Protein AF-0000000066990621 (afdb_homodimer)

Structure (mmCIF, N/CA/C/O backbone):
data_AF-0000000066990621-model_v1
#
loop_
_entity.id
_entity.type
_entity.pdbx_description
1 polymer 'Extracellular serine-rich protein'
#
loop_
_atom_site.group_PDB
_atom_site.id
_atom_site.type_symbol
_atom_site.label_atom_id
_atom_site.label_alt_id
_atom_site.label_comp_id
_atom_site.label_asym_id
_atom_site.label_entity_id
_atom_site.label_seq_id
_atom_site.pdbx_PDB_ins_code
_atom_site.Cartn_x
_atom_site.Cartn_y
_atom_site.Cartn_z
_atom_site.occupancy
_atom_site.B_iso_or_equiv
_atom_site.auth_seq_id
_atom_site.auth_comp_id
_atom_site.auth_asym_id
_atom_site.auth_atom_id
_atom_site.pdbx_PDB_model_num
ATOM 1 N N . MET A 1 1 ? 62 8.625 -22.75 1 42.12 1 MET A N 1
ATOM 2 C CA . MET A 1 1 ? 60.562 8.562 -23.094 1 42.12 1 MET A CA 1
ATOM 3 C C . MET A 1 1 ? 59.75 8.141 -21.891 1 42.12 1 MET A C 1
ATOM 5 O O . MET A 1 1 ? 60 7.102 -21.281 1 42.12 1 MET A O 1
ATOM 9 N N . PRO A 1 2 ? 59.062 9.086 -21.125 1 59.53 2 PRO A N 1
ATOM 10 C CA . PRO A 1 2 ? 58.219 8.742 -19.969 1 59.53 2 PRO A CA 1
ATOM 11 C C . PRO A 1 2 ? 57.094 7.805 -20.328 1 59.53 2 PRO A C 1
ATOM 13 O O . PRO A 1 2 ? 56.562 7.871 -21.438 1 59.53 2 PRO A O 1
ATOM 16 N N . THR A 1 3 ? 57.156 6.555 -19.906 1 61.88 3 THR A N 1
ATOM 17 C CA . THR A 1 3 ? 56.094 5.59 -20.016 1 61.88 3 THR A CA 1
ATOM 18 C C . THR A 1 3 ? 54.781 6.172 -19.469 1 61.88 3 THR A C 1
ATOM 20 O O . THR A 1 3 ? 54.781 6.781 -18.391 1 61.88 3 THR A O 1
ATOM 23 N N . PRO A 1 4 ? 53.844 6.422 -20.359 1 60.94 4 PRO A N 1
ATOM 24 C CA . PRO A 1 4 ? 52.531 6.895 -19.859 1 60.94 4 PRO A CA 1
ATOM 25 C C . PRO A 1 4 ? 51.969 6.008 -18.766 1 60.94 4 PRO A C 1
ATOM 27 O O . PRO A 1 4 ? 52.188 4.797 -18.75 1 60.94 4 PRO A O 1
ATOM 30 N N . SER A 1 5 ? 51.938 6.492 -17.562 1 60.78 5 SER A N 1
ATOM 31 C CA . SER A 1 5 ? 51.219 5.859 -16.469 1 60.78 5 SER A CA 1
ATOM 32 C C . SER A 1 5 ? 49.781 5.516 -16.891 1 60.78 5 SER A C 1
ATOM 34 O O . SER A 1 5 ? 49.031 6.402 -17.25 1 60.78 5 SER A O 1
ATOM 36 N N . ASN A 1 6 ? 49.562 4.328 -17.438 1 56.59 6 ASN A N 1
ATOM 37 C CA . ASN A 1 6 ? 48.219 3.842 -17.656 1 56.59 6 ASN A CA 1
ATOM 38 C C . ASN A 1 6 ? 47.344 3.963 -16.406 1 56.59 6 ASN A C 1
ATOM 40 O O . ASN A 1 6 ? 47.625 3.322 -15.391 1 56.59 6 ASN A O 1
ATOM 44 N N . LEU A 1 7 ? 46.75 5.086 -16.172 1 58.59 7 LEU A N 1
ATOM 45 C CA . LEU A 1 7 ? 45.688 5.219 -15.156 1 58.59 7 LEU A CA 1
ATOM 46 C C . LEU A 1 7 ? 44.625 4.141 -15.328 1 58.59 7 LEU A C 1
ATOM 48 O O . LEU A 1 7 ? 43.938 4.117 -16.344 1 58.59 7 LEU A O 1
ATOM 52 N N . LEU A 1 8 ? 44.812 2.988 -14.75 1 57.34 8 LEU A N 1
ATOM 53 C CA . LEU A 1 8 ? 43.75 2.008 -14.656 1 57.34 8 LEU A CA 1
ATOM 54 C C . LEU A 1 8 ? 42.5 2.619 -14.016 1 57.34 8 LEU A C 1
ATOM 56 O O . LEU A 1 8 ? 42.531 2.98 -12.836 1 57.34 8 LEU A O 1
ATOM 60 N N . LEU A 1 9 ? 41.656 3.236 -14.742 1 59 9 LEU A N 1
ATOM 61 C CA . LEU A 1 9 ? 40.312 3.594 -14.242 1 59 9 LEU A CA 1
ATOM 62 C C . LEU A 1 9 ? 39.562 2.359 -13.742 1 59 9 LEU A C 1
ATOM 64 O O . LEU A 1 9 ? 39.219 1.487 -14.539 1 59 9 LEU A O 1
ATOM 68 N N . ALA A 1 10 ? 39.75 1.952 -12.523 1 57.88 10 ALA A N 1
ATOM 69 C CA . ALA A 1 10 ? 38.906 0.927 -11.93 1 57.88 10 ALA A CA 1
ATOM 70 C C . ALA A 1 10 ? 37.438 1.307 -12.039 1 57.88 10 ALA A C 1
ATOM 72 O O . ALA A 1 10 ? 37 2.346 -11.523 1 57.88 10 ALA A O 1
ATOM 73 N N . SER A 1 11 ? 36.719 0.831 -13.016 1 57.62 11 SER A N 1
ATOM 74 C CA . SER A 1 11 ? 35.281 0.951 -13.094 1 57.62 11 SER A CA 1
ATOM 75 C C . SER A 1 11 ? 34.625 0.461 -11.805 1 57.62 11 SER A C 1
ATOM 77 O O . SER A 1 11 ? 34.75 -0.708 -11.438 1 57.62 11 SER A O 1
ATOM 79 N N . LEU A 1 12 ? 34.344 1.223 -10.797 1 58.12 12 LEU A N 1
ATOM 80 C CA . LEU A 1 12 ? 33.5 0.874 -9.68 1 58.12 12 LEU A CA 1
ATOM 81 C C . LEU A 1 12 ? 32.125 0.424 -10.172 1 58.12 12 LEU A C 1
ATOM 83 O O . LEU A 1 12 ? 31.297 1.247 -10.602 1 58.12 12 LEU A O 1
ATOM 87 N N . SER A 1 13 ? 32.062 -0.81 -10.688 1 56.09 13 SER A N 1
ATOM 88 C CA . SER A 1 13 ? 30.719 -1.351 -10.93 1 56.09 13 SER A CA 1
ATOM 89 C C . SER A 1 13 ? 29.875 -1.297 -9.664 1 56.09 13 SER A C 1
ATOM 91 O O . SER A 1 13 ? 30.219 -1.906 -8.648 1 56.09 13 SER A O 1
ATOM 93 N N . ALA A 1 14 ? 29.047 -0.339 -9.453 1 57.97 14 ALA A N 1
ATOM 94 C CA . ALA A 1 14 ? 28.062 -0.325 -8.375 1 57.97 14 ALA A CA 1
ATOM 95 C C . ALA A 1 14 ? 27.297 -1.647 -8.305 1 57.97 14 ALA A C 1
ATOM 97 O O . ALA A 1 14 ? 26.531 -1.977 -9.211 1 57.97 14 ALA A O 1
ATOM 98 N N . HIS A 1 15 ? 27.891 -2.713 -7.742 1 59.72 15 HIS A N 1
ATOM 99 C CA . HIS A 1 15 ? 27.141 -3.93 -7.457 1 59.72 15 HIS A CA 1
ATOM 100 C C . HIS A 1 15 ? 25.828 -3.615 -6.738 1 59.72 15 HIS A C 1
ATOM 102 O O . HIS A 1 15 ? 25.844 -3.125 -5.605 1 59.72 15 HIS A O 1
ATOM 108 N N . VAL A 1 16 ? 24.844 -3.396 -7.57 1 63.78 16 VAL A N 1
ATOM 109 C CA . VAL A 1 16 ? 23.547 -3.199 -6.949 1 63.78 16 VAL A CA 1
ATOM 110 C C . VAL A 1 16 ? 23.172 -4.434 -6.129 1 63.78 16 VAL A C 1
ATOM 112 O O . VAL A 1 16 ? 23.078 -5.539 -6.668 1 63.78 16 VAL A O 1
ATOM 115 N N . MET A 1 17 ? 23.453 -4.484 -4.828 1 78 17 MET A N 1
ATOM 116 C CA . MET A 1 17 ? 23.156 -5.566 -3.893 1 78 17 MET A CA 1
ATOM 117 C C . MET A 1 17 ? 21.672 -5.891 -3.877 1 78 17 MET A C 1
ATOM 119 O O . MET A 1 17 ? 20.844 -5 -4.031 1 78 17 MET A O 1
ATOM 123 N N . ALA A 1 18 ? 21.359 -7.176 -3.994 1 89.44 18 ALA A N 1
ATOM 124 C CA . ALA A 1 18 ? 20 -7.691 -3.865 1 89.44 18 ALA A CA 1
ATOM 125 C C . ALA A 1 18 ? 19.312 -7.133 -2.621 1 89.44 18 ALA A C 1
ATOM 127 O O . ALA A 1 18 ? 19.891 -7.148 -1.53 1 89.44 18 ALA A O 1
ATOM 128 N N . ALA A 1 19 ? 18.109 -6.57 -2.816 1 93.88 19 ALA A N 1
ATOM 129 C CA . ALA A 1 19 ? 17.391 -5.973 -1.695 1 93.88 19 ALA A CA 1
ATOM 130 C C . ALA A 1 19 ? 16.234 -6.867 -1.247 1 93.88 19 ALA A C 1
ATOM 132 O O . ALA A 1 19 ? 15.695 -7.629 -2.045 1 93.88 19 ALA A O 1
ATOM 133 N N . ILE A 1 20 ? 15.914 -6.844 0.079 1 96.38 20 ILE A N 1
ATOM 134 C CA . ILE A 1 20 ? 14.68 -7.402 0.613 1 96.38 20 ILE A CA 1
ATOM 135 C C . ILE A 1 20 ? 13.562 -6.359 0.523 1 96.38 20 ILE A C 1
ATOM 137 O O . ILE A 1 20 ? 13.742 -5.215 0.94 1 96.38 20 ILE A O 1
ATOM 141 N N . ILE A 1 21 ? 12.477 -6.723 -0.08 1 97.44 21 ILE A N 1
ATOM 142 C CA . ILE A 1 21 ? 11.305 -5.863 -0.208 1 97.44 21 ILE A CA 1
ATOM 143 C C . ILE A 1 21 ? 10.18 -6.379 0.69 1 97.44 21 ILE A C 1
ATOM 145 O O . ILE A 1 21 ? 9.492 -7.344 0.343 1 97.44 21 ILE A O 1
ATOM 149 N N . PRO A 1 22 ? 9.992 -5.742 1.873 1 97.5 22 PRO A N 1
ATOM 150 C CA . PRO A 1 22 ? 8.906 -6.203 2.736 1 97.5 22 PRO A CA 1
ATOM 151 C C . PRO A 1 22 ? 7.527 -5.828 2.199 1 97.5 22 PRO A C 1
ATOM 153 O O . PRO A 1 22 ? 7.344 -4.723 1.679 1 97.5 22 PRO A O 1
ATOM 156 N N . VAL A 1 23 ? 6.633 -6.742 2.225 1 98.75 23 VAL A N 1
ATOM 157 C CA . VAL A 1 23 ? 5.227 -6.547 1.886 1 98.75 23 VAL A CA 1
ATOM 158 C C . VAL A 1 23 ? 4.344 -7.074 3.014 1 98.75 23 VAL A C 1
ATOM 160 O O . VAL A 1 23 ? 4.379 -8.266 3.332 1 98.75 23 VAL A O 1
ATOM 163 N N . SER A 1 24 ? 3.545 -6.191 3.611 1 98.12 24 SER A N 1
ATOM 164 C CA . SER A 1 24 ? 2.592 -6.625 4.629 1 98.12 24 SER A CA 1
ATOM 165 C C . SER A 1 24 ? 1.357 -7.258 3.996 1 98.12 24 SER A C 1
ATOM 167 O O . SER A 1 24 ? 0.804 -6.723 3.033 1 98.12 24 SER A O 1
ATOM 169 N N . VAL A 1 25 ? 0.983 -8.352 4.543 1 98.75 25 VAL A N 1
ATOM 170 C CA . VAL A 1 25 ? -0.172 -9.102 4.059 1 98.75 25 VAL A CA 1
ATOM 171 C C . VAL A 1 25 ? -1.298 -9.039 5.086 1 98.75 25 VAL A C 1
ATOM 173 O O . VAL A 1 25 ? -1.261 -9.742 6.102 1 98.75 25 VAL A O 1
ATOM 176 N N . GLY A 1 26 ? -2.266 -8.125 4.879 1 97.69 26 GLY A N 1
ATOM 177 C CA . GLY A 1 26 ? -3.447 -8.086 5.723 1 97.69 26 GLY A CA 1
ATOM 178 C C . GLY A 1 26 ? -3.238 -7.301 7.004 1 97.69 26 GLY A C 1
ATOM 179 O O . GLY A 1 26 ? -3.867 -7.59 8.023 1 97.69 26 GLY A O 1
ATOM 180 N N . ARG A 1 27 ? -2.35 -6.348 7.035 1 95.44 27 ARG A N 1
ATOM 181 C CA . ARG A 1 27 ? -2.088 -5.594 8.258 1 95.44 27 ARG A CA 1
ATOM 182 C C . ARG A 1 27 ? -3.236 -4.645 8.57 1 95.44 27 ARG A C 1
ATOM 184 O O . ARG A 1 27 ? -3.65 -4.52 9.727 1 95.44 27 ARG A O 1
ATOM 191 N N . ALA A 1 28 ? -3.666 -3.957 7.527 1 92.19 28 ALA A N 1
ATOM 192 C CA . ALA A 1 28 ? -4.762 -3 7.645 1 92.19 28 ALA A CA 1
ATOM 193 C C . ALA A 1 28 ? -5.84 -3.27 6.594 1 92.19 28 ALA A C 1
ATOM 195 O O . ALA A 1 28 ? -5.918 -2.566 5.582 1 92.19 28 ALA A O 1
ATOM 196 N N . GLY A 1 29 ? -6.727 -4.207 6.977 1 92.25 29 GLY A N 1
ATOM 197 C CA . GLY A 1 29 ? -7.758 -4.594 6.031 1 92.25 29 GLY A CA 1
ATOM 198 C C . GLY A 1 29 ? -7.289 -5.633 5.031 1 92.25 29 GLY A C 1
ATOM 199 O O . GLY A 1 29 ? -6.273 -6.297 5.246 1 92.25 29 GLY A O 1
ATOM 200 N N . LEU A 1 30 ? -8.023 -5.875 4.004 1 96.38 30 LEU A N 1
ATOM 201 C CA . LEU A 1 30 ? -7.742 -6.859 2.967 1 96.38 30 LEU A CA 1
ATOM 202 C C . LEU A 1 30 ? -6.836 -6.273 1.892 1 96.38 30 LEU A C 1
ATOM 204 O O . LEU A 1 30 ? -7.289 -5.984 0.781 1 96.38 30 LEU A O 1
ATOM 208 N N . ASN A 1 31 ? -5.586 -6.094 2.281 1 96.81 31 ASN A N 1
ATOM 209 C CA . ASN A 1 31 ? -4.641 -5.457 1.366 1 96.81 31 ASN A CA 1
ATOM 210 C C . ASN A 1 31 ? -3.258 -6.098 1.458 1 96.81 31 ASN A C 1
ATOM 212 O O . ASN A 1 31 ? -2.885 -6.633 2.504 1 96.81 31 ASN A O 1
ATOM 216 N N . PHE A 1 32 ? -2.553 -6.066 0.371 1 98.75 32 PHE A N 1
ATOM 217 C CA . PHE A 1 32 ? -1.096 -6.074 0.383 1 98.75 32 PHE A CA 1
ATOM 218 C C . PHE A 1 32 ? -0.548 -4.656 0.477 1 98.75 32 PHE A C 1
ATOM 220 O O . PHE A 1 32 ? -1.069 -3.74 -0.162 1 98.75 32 PHE A O 1
ATOM 227 N N . ASP A 1 33 ? 0.475 -4.461 1.259 1 98.31 33 ASP A N 1
ATOM 228 C CA . ASP A 1 33 ? 1.032 -3.115 1.375 1 98.31 33 ASP A CA 1
ATOM 229 C C . ASP A 1 33 ? 2.555 -3.141 1.266 1 98.31 33 ASP A C 1
ATOM 231 O O . ASP A 1 33 ? 3.238 -3.635 2.164 1 98.31 33 ASP A O 1
ATOM 235 N N . PRO A 1 34 ? 3.201 -2.588 0.22 1 98.19 34 PRO A N 1
ATOM 236 C CA . PRO A 1 34 ? 2.486 -1.974 -0.901 1 98.19 34 PRO A CA 1
ATOM 237 C C . PRO A 1 34 ? 1.836 -3.002 -1.822 1 98.19 34 PRO A C 1
ATOM 239 O O . PRO A 1 34 ? 2.213 -4.176 -1.806 1 98.19 34 PRO A O 1
ATOM 242 N N . ALA A 1 35 ? 0.83 -2.488 -2.549 1 98.56 35 ALA A N 1
ATOM 243 C CA . ALA A 1 35 ? 0.179 -3.34 -3.541 1 98.56 35 ALA A CA 1
ATOM 244 C C . ALA A 1 35 ? 0.89 -3.256 -4.887 1 98.56 35 ALA A C 1
ATOM 246 O O . ALA A 1 35 ? 0.78 -4.164 -5.715 1 98.56 35 ALA A O 1
ATOM 247 N N . GLU A 1 36 ? 1.473 -2.119 -5.23 1 98 36 GLU A N 1
ATOM 248 C CA . GLU A 1 36 ? 2.436 -2.045 -6.324 1 98 36 GLU A CA 1
ATOM 249 C C . GLU A 1 36 ? 3.85 -2.35 -5.836 1 98 36 GLU A C 1
ATOM 251 O O . GLU A 1 36 ? 4.5 -1.498 -5.227 1 98 36 GLU A O 1
ATOM 256 N N . ILE A 1 37 ? 4.281 -3.531 -6.137 1 98.19 37 ILE A N 1
ATOM 257 C CA . ILE A 1 37 ? 5.594 -3.98 -5.684 1 98.19 37 ILE A CA 1
ATOM 258 C C . ILE A 1 37 ? 6.605 -3.848 -6.82 1 98.19 37 ILE A C 1
ATOM 260 O O . ILE A 1 37 ? 6.426 -4.43 -7.891 1 98.19 37 ILE A O 1
ATOM 264 N N . ARG A 1 38 ? 7.602 -3.104 -6.617 1 96.69 38 ARG A N 1
ATOM 265 C CA . ARG A 1 38 ? 8.625 -2.912 -7.637 1 96.69 38 ARG A CA 1
ATOM 266 C C . ARG A 1 38 ? 9.992 -3.369 -7.137 1 96.69 38 ARG A C 1
ATOM 268 O O . ARG A 1 38 ? 10.375 -3.061 -6.008 1 96.69 38 ARG A O 1
ATOM 275 N N . GLY A 1 39 ? 10.641 -4.098 -7.941 1 96.81 39 GLY A N 1
ATOM 276 C CA . GLY A 1 39 ? 11.961 -4.609 -7.637 1 96.81 39 GLY A CA 1
ATOM 277 C C . GLY A 1 39 ? 12.727 -5.062 -8.867 1 96.81 39 GLY A C 1
ATOM 278 O O . GLY A 1 39 ? 12.18 -5.09 -9.969 1 96.81 39 GLY A O 1
ATOM 279 N N . HIS A 1 40 ? 13.961 -5.449 -8.641 1 96.12 40 HIS A N 1
ATOM 280 C CA . HIS A 1 40 ? 14.844 -5.914 -9.703 1 96.12 40 HIS A CA 1
ATOM 281 C C . HIS A 1 40 ? 15.117 -7.41 -9.57 1 96.12 40 HIS A C 1
ATOM 283 O O . HIS A 1 40 ? 14.93 -7.988 -8.5 1 96.12 40 HIS A O 1
ATOM 289 N N . MET A 1 41 ? 15.57 -7.938 -10.727 1 96.06 41 MET A N 1
ATOM 290 C CA . MET A 1 41 ? 15.992 -9.336 -10.664 1 96.06 41 MET A CA 1
ATOM 291 C C . MET A 1 41 ? 17.031 -9.539 -9.578 1 96.06 41 MET A C 1
ATOM 293 O O . MET A 1 41 ? 17.969 -8.742 -9.445 1 96.06 41 MET A O 1
ATOM 297 N N . GLY A 1 42 ? 16.844 -10.492 -8.812 1 96.06 42 GLY A N 1
ATOM 298 C CA . GLY A 1 42 ? 17.75 -10.781 -7.711 1 96.06 42 GLY A CA 1
ATOM 299 C C . GLY A 1 42 ? 17.219 -10.328 -6.363 1 96.06 42 GLY A C 1
ATOM 300 O O . GLY A 1 42 ? 17.625 -10.844 -5.32 1 96.06 42 GLY A O 1
ATOM 301 N N . ASP A 1 43 ? 16.297 -9.352 -6.395 1 98 43 ASP A N 1
ATOM 302 C CA . ASP A 1 43 ? 15.656 -8.93 -5.152 1 98 43 ASP A CA 1
ATOM 303 C C . ASP A 1 43 ? 14.766 -10.039 -4.594 1 98 43 ASP A C 1
ATOM 305 O O . ASP A 1 43 ? 14.398 -10.969 -5.312 1 98 43 ASP A O 1
ATOM 309 N N . VAL A 1 44 ? 14.5 -9.922 -3.26 1 98.31 44 VAL A N 1
ATOM 310 C CA . VAL A 1 44 ? 13.625 -10.883 -2.594 1 98.31 44 VAL A CA 1
ATOM 311 C C . VAL A 1 44 ? 12.422 -10.148 -1.985 1 98.31 44 VAL A C 1
ATOM 313 O O . VAL A 1 44 ? 12.594 -9.18 -1.241 1 98.31 44 VAL A O 1
ATOM 316 N N . ILE A 1 45 ? 11.273 -10.57 -2.4 1 98.75 45 ILE A N 1
ATOM 317 C CA . ILE A 1 45 ? 10.07 -10.094 -1.724 1 98.75 45 ILE A CA 1
ATOM 318 C C . ILE A 1 45 ? 9.828 -10.914 -0.459 1 98.75 45 ILE A C 1
ATOM 320 O O . ILE A 1 45 ? 9.859 -12.148 -0.497 1 98.75 45 ILE A O 1
ATOM 324 N N . GLU A 1 46 ? 9.656 -10.234 0.658 1 98.75 46 GLU A N 1
ATOM 325 C CA . GLU A 1 46 ? 9.336 -10.875 1.931 1 98.75 46 GLU A CA 1
ATOM 326 C C . GLU A 1 46 ? 7.918 -10.539 2.377 1 98.75 46 GLU A C 1
ATOM 328 O O . GLU A 1 46 ? 7.648 -9.43 2.836 1 98.75 46 GLU A O 1
ATOM 333 N N . PHE A 1 47 ? 7.086 -11.5 2.236 1 98.88 47 PHE A N 1
ATOM 334 C CA . PHE A 1 47 ? 5.695 -11.336 2.643 1 98.88 47 PHE A CA 1
ATOM 335 C C . PHE A 1 47 ? 5.531 -11.594 4.137 1 98.88 47 PHE A C 1
ATOM 337 O O . PHE A 1 47 ? 5.844 -12.68 4.625 1 98.88 47 PHE A O 1
ATOM 344 N N . ARG A 1 48 ? 5 -10.586 4.816 1 98.5 48 ARG A N 1
ATOM 345 C CA . ARG A 1 48 ? 4.801 -10.625 6.262 1 98.5 48 ARG A CA 1
ATOM 346 C C . ARG A 1 48 ? 3.318 -10.664 6.609 1 98.5 48 ARG A C 1
ATOM 348 O O . ARG A 1 48 ? 2.576 -9.727 6.305 1 98.5 48 ARG A O 1
ATOM 355 N N . PHE A 1 49 ? 2.941 -11.719 7.312 1 98.56 49 PHE A N 1
ATOM 356 C CA . PHE A 1 49 ? 1.521 -12.023 7.434 1 98.56 49 PHE A CA 1
ATOM 357 C C . PHE A 1 49 ? 0.959 -11.477 8.742 1 98.56 49 PHE A C 1
ATOM 359 O O . PHE A 1 49 ? 1.541 -11.688 9.812 1 98.56 49 PHE A O 1
ATOM 366 N N . TRP A 1 50 ? -0.118 -10.812 8.664 1 97.56 50 TRP A N 1
ATOM 367 C CA . TRP A 1 50 ? -0.882 -10.281 9.789 1 97.56 50 TRP A CA 1
ATOM 368 C C . TRP A 1 50 ? -2.188 -11.047 9.977 1 97.56 50 TRP A C 1
ATOM 370 O O . TRP A 1 50 ? -2.527 -11.906 9.164 1 97.56 50 TRP A O 1
ATOM 380 N N . PRO A 1 51 ? -2.889 -10.719 11.078 1 96.12 51 PRO A N 1
ATOM 381 C CA . PRO A 1 51 ? -4.109 -11.484 11.312 1 96.12 51 PRO A CA 1
ATOM 382 C C . PRO A 1 51 ? -5.16 -11.281 10.227 1 96.12 51 PRO A C 1
ATOM 384 O O . PRO A 1 51 ? -5.219 -10.219 9.609 1 96.12 51 PRO A O 1
ATOM 387 N N . ARG A 1 52 ? -6.039 -12.422 10.016 1 96.19 52 ARG A N 1
ATOM 388 C CA . ARG A 1 52 ? -6.148 -13.664 10.773 1 96.19 52 ARG A CA 1
ATOM 389 C C . ARG A 1 52 ? -5.457 -14.812 10.039 1 96.19 52 ARG A C 1
ATOM 391 O O . ARG A 1 52 ? -4.801 -15.648 10.664 1 96.19 52 ARG A O 1
ATOM 398 N N . ASN A 1 53 ? -5.676 -14.945 8.766 1 98.44 53 ASN A N 1
ATOM 399 C CA . ASN A 1 53 ? -5.18 -16.047 7.961 1 98.44 53 ASN A CA 1
ATOM 400 C C . ASN A 1 53 ? -5.184 -15.711 6.473 1 98.44 53 ASN A C 1
ATOM 402 O O . ASN A 1 53 ? -6.246 -15.625 5.855 1 98.44 53 ASN A O 1
ATOM 406 N N . HIS A 1 54 ? -4.027 -15.516 5.941 1 98.88 54 HIS A N 1
ATOM 407 C CA . HIS A 1 54 ? -3.881 -15.07 4.559 1 98.88 54 HIS A CA 1
ATOM 408 C C . HIS A 1 54 ? -2.898 -15.961 3.801 1 98.88 54 HIS A C 1
ATOM 410 O O . HIS A 1 54 ? -2.213 -16.797 4.402 1 98.88 54 HIS A O 1
ATOM 416 N N . SER A 1 55 ? -2.871 -15.836 2.5 1 98.94 55 SER A N 1
ATOM 417 C CA . SER A 1 55 ? -1.964 -16.516 1.583 1 98.94 55 SER A CA 1
ATOM 418 C C . SER A 1 55 ? -1.522 -15.594 0.455 1 98.94 55 SER A C 1
ATOM 420 O O . SER A 1 55 ? -2.064 -14.5 0.296 1 98.94 55 SER A O 1
ATOM 422 N N . VAL A 1 56 ? -0.519 -16.016 -0.223 1 98.94 56 VAL A N 1
ATOM 423 C CA . VAL A 1 56 ? -0.076 -15.344 -1.444 1 98.94 56 VAL A CA 1
ATOM 424 C C . VAL A 1 56 ? 0.002 -16.359 -2.584 1 98.94 56 VAL A C 1
ATOM 426 O O . VAL A 1 56 ? 0.697 -17.375 -2.477 1 98.94 56 VAL A O 1
ATOM 429 N N . VAL A 1 57 ? -0.715 -16.078 -3.615 1 98.94 57 VAL A N 1
ATOM 430 C CA . VAL A 1 57 ? -0.717 -16.922 -4.805 1 98.94 57 VAL A CA 1
ATOM 431 C C . VAL A 1 57 ? -0.313 -16.094 -6.027 1 98.94 57 VAL A C 1
ATOM 433 O O . VAL A 1 57 ? -0.826 -14.992 -6.234 1 98.94 57 VAL A O 1
ATOM 436 N N . ALA A 1 58 ? 0.665 -16.625 -6.793 1 98.88 58 ALA A N 1
ATOM 437 C CA . ALA A 1 58 ? 0.869 -16.031 -8.117 1 98.88 58 ALA A CA 1
ATOM 438 C C . ALA A 1 58 ? -0.314 -16.312 -9.031 1 98.88 58 ALA A C 1
ATOM 440 O O . ALA A 1 58 ? -0.707 -17.469 -9.203 1 98.88 58 ALA A O 1
ATOM 441 N N . GLY A 1 59 ? -0.836 -15.25 -9.578 1 98.69 59 GLY A N 1
ATOM 442 C CA . GLY A 1 59 ? -2.055 -15.375 -10.359 1 98.69 59 GLY A CA 1
ATOM 443 C C . GLY A 1 59 ? -1.828 -15.211 -11.852 1 98.69 59 GLY A C 1
ATOM 444 O O . GLY A 1 59 ? -0.726 -15.453 -12.344 1 98.69 59 GLY A O 1
ATOM 445 N N . ASN A 1 60 ? -3.006 -14.898 -12.477 1 95.88 60 ASN A N 1
ATOM 446 C CA . ASN A 1 60 ? -3.049 -14.711 -13.93 1 95.88 60 ASN A CA 1
ATOM 447 C C . ASN A 1 60 ? -3.854 -13.469 -14.305 1 95.88 60 ASN A C 1
ATOM 449 O O . ASN A 1 60 ? -4.895 -13.188 -13.711 1 95.88 60 ASN A O 1
ATOM 453 N N . PHE A 1 61 ? -3.33 -12.742 -15.359 1 97.56 61 PHE A N 1
ATOM 454 C CA . PHE A 1 61 ? -3.965 -11.477 -15.719 1 97.56 61 PHE A CA 1
ATOM 455 C C . PHE A 1 61 ? -5.242 -11.719 -16.516 1 97.56 61 PHE A C 1
ATOM 457 O O . PHE A 1 61 ? -6.074 -10.82 -16.656 1 97.56 61 PHE A O 1
ATOM 464 N N . GLU A 1 62 ? -5.398 -12.859 -17.078 1 96.62 62 GLU A N 1
ATOM 465 C CA . GLU A 1 62 ? -6.574 -13.141 -17.891 1 96.62 62 GLU A CA 1
ATOM 466 C C . GLU A 1 62 ? -7.746 -13.609 -17.031 1 96.62 62 GLU A C 1
ATOM 468 O O . GLU A 1 62 ? -8.906 -13.328 -17.344 1 96.62 62 GLU A O 1
ATOM 473 N N . ASN A 1 63 ? -7.457 -14.383 -16.031 1 97.81 63 ASN A N 1
ATOM 474 C CA . ASN A 1 63 ? -8.445 -14.914 -15.094 1 97.81 63 ASN A CA 1
ATOM 475 C C . ASN A 1 63 ? -8.07 -14.609 -13.648 1 97.81 63 ASN A C 1
ATOM 477 O O . ASN A 1 63 ? -7.43 -15.43 -12.984 1 97.81 63 ASN A O 1
ATOM 481 N N . ALA A 1 64 ? -8.578 -13.469 -13.133 1 98.5 64 ALA A N 1
ATOM 482 C CA . ALA A 1 64 ? -8.211 -13.047 -11.781 1 98.5 64 ALA A CA 1
ATOM 483 C C . ALA A 1 64 ? -8.633 -14.094 -10.75 1 98.5 64 ALA A C 1
ATOM 485 O O . ALA A 1 64 ? -9.617 -14.805 -10.945 1 98.5 64 ALA A O 1
ATOM 486 N N . CYS A 1 65 ? -7.867 -14.203 -9.625 1 98.81 65 CYS A N 1
ATOM 487 C CA . CYS A 1 65 ? -8.117 -15.062 -8.469 1 98.81 65 CYS A CA 1
ATOM 488 C C . CYS A 1 65 ? -7.953 -16.531 -8.836 1 98.81 65 CYS A C 1
ATOM 490 O O . CYS A 1 65 ? -8.508 -17.406 -8.172 1 98.81 65 CYS A O 1
ATOM 492 N N . GLN A 1 66 ? -7.32 -16.797 -9.961 1 98.81 66 GLN A N 1
ATOM 493 C CA . GLN A 1 66 ? -6.883 -18.125 -10.391 1 98.81 66 GLN A CA 1
ATOM 494 C C . GLN A 1 66 ? -5.363 -18.188 -10.484 1 98.81 66 GLN A C 1
ATOM 496 O O . GLN A 1 66 ? -4.715 -17.234 -10.898 1 98.81 66 GLN A O 1
ATOM 501 N N . PRO A 1 67 ? -4.777 -19.391 -10.141 1 98.62 67 PRO A N 1
ATOM 502 C CA . PRO A 1 67 ? -3.314 -19.5 -10.156 1 98.62 67 PRO A CA 1
ATOM 503 C C . PRO A 1 67 ? -2.736 -19.391 -11.57 1 98.62 67 PRO A C 1
ATOM 505 O O . PRO A 1 67 ? -3.416 -19.719 -12.547 1 98.62 67 PRO A O 1
ATOM 508 N N . ALA A 1 68 ? -1.534 -18.906 -11.586 1 98.06 68 ALA A N 1
ATOM 509 C CA . ALA A 1 68 ? -0.781 -18.953 -12.844 1 98.06 68 ALA A CA 1
ATOM 510 C C . ALA A 1 68 ? -0.688 -20.391 -13.367 1 98.06 68 ALA A C 1
ATOM 512 O O . ALA A 1 68 ? -0.6 -21.344 -12.586 1 98.06 68 ALA A O 1
ATOM 513 N N . GLU A 1 69 ? -0.653 -20.516 -14.648 1 92.94 69 GLU A N 1
ATOM 514 C CA . GLU A 1 69 ? -0.578 -21.828 -15.266 1 92.94 69 GLU A CA 1
ATOM 515 C C . GLU A 1 69 ? 0.83 -22.406 -15.164 1 92.94 69 GLU A C 1
ATOM 517 O O . GLU A 1 69 ? 0.998 -23.625 -15.047 1 92.94 69 GLU A O 1
ATOM 522 N N . ASP A 1 70 ? 1.82 -21.5 -15.25 1 90.62 70 ASP A N 1
ATOM 523 C CA . ASP A 1 70 ? 3.215 -21.922 -15.172 1 90.62 70 ASP A CA 1
ATOM 524 C C . ASP A 1 70 ? 4.035 -20.953 -14.32 1 90.62 70 ASP A C 1
ATOM 526 O O . ASP A 1 70 ? 3.695 -19.766 -14.211 1 90.62 70 ASP A O 1
ATOM 530 N N . GLY A 1 71 ? 5.055 -21.531 -13.719 1 88.94 71 GLY A N 1
ATOM 531 C CA . GLY A 1 71 ? 6.031 -20.703 -13.031 1 88.94 71 GLY A CA 1
ATOM 532 C C . GLY A 1 71 ? 5.453 -19.953 -11.852 1 88.94 71 GLY A C 1
ATOM 533 O O . GLY A 1 71 ? 5.918 -18.859 -11.508 1 88.94 71 GLY A O 1
ATOM 534 N N . GLY A 1 72 ? 4.551 -20.391 -11.195 1 96.31 72 GLY A N 1
ATOM 535 C CA . GLY A 1 72 ? 3.883 -19.672 -10.117 1 96.31 72 GLY A CA 1
ATOM 536 C C . GLY A 1 72 ? 4.445 -19.984 -8.742 1 96.31 72 GLY A C 1
ATOM 537 O O . GLY A 1 72 ? 5.484 -20.641 -8.633 1 96.31 72 GLY A O 1
ATOM 538 N N . PHE A 1 73 ? 3.857 -19.391 -7.73 1 98.75 73 PHE A N 1
ATOM 539 C CA . PHE A 1 73 ? 4.18 -19.688 -6.336 1 98.75 73 PHE A CA 1
ATOM 540 C C . PHE A 1 73 ? 2.922 -19.641 -5.473 1 98.75 73 PHE A C 1
ATOM 542 O O . PHE A 1 73 ? 1.904 -19.078 -5.875 1 98.75 73 PHE A O 1
ATOM 549 N N . PHE A 1 74 ? 3.039 -20.281 -4.41 1 98.88 74 PHE A N 1
ATOM 550 C CA . PHE A 1 74 ? 1.996 -20.375 -3.393 1 98.88 74 PHE A CA 1
ATOM 551 C C . PHE A 1 74 ? 2.605 -20.484 -1.999 1 98.88 74 PHE A C 1
ATOM 553 O O . PHE A 1 74 ? 3.424 -21.359 -1.739 1 98.88 74 PHE A O 1
ATOM 560 N N . SER A 1 75 ? 2.135 -19.609 -1.11 1 98.88 75 SER A N 1
ATOM 561 C CA . SER A 1 75 ? 2.727 -19.562 0.223 1 98.88 75 SER A CA 1
ATOM 562 C C . SER A 1 75 ? 2.088 -20.578 1.156 1 98.88 75 SER A C 1
ATOM 564 O O . SER A 1 75 ? 2.627 -20.875 2.225 1 98.88 75 SER A O 1
ATOM 566 N N . GLY A 1 76 ? 0.952 -21.156 0.79 1 98.56 76 GLY A N 1
ATOM 567 C CA . GLY A 1 76 ? 0.07 -21.703 1.808 1 98.56 76 GLY A CA 1
ATOM 568 C C . GLY A 1 76 ? -0.592 -20.641 2.66 1 98.56 76 GLY A C 1
ATOM 569 O O . GLY A 1 76 ? -0.541 -19.453 2.33 1 98.56 76 GLY A O 1
ATOM 570 N N . PHE A 1 77 ? -1.292 -21.094 3.699 1 98.75 77 PHE A N 1
ATOM 571 C CA . PHE A 1 77 ? -1.982 -20.188 4.613 1 98.75 77 PHE A CA 1
ATOM 572 C C . PHE A 1 77 ? -1.16 -19.969 5.875 1 98.75 77 PHE A C 1
ATOM 574 O O . PHE A 1 77 ? -0.507 -20.891 6.371 1 98.75 77 PHE A O 1
ATOM 581 N N . PHE A 1 78 ? -1.217 -18.766 6.418 1 98.56 78 PHE A N 1
ATOM 582 C CA . PHE A 1 78 ? -0.479 -18.391 7.621 1 98.56 78 PHE A CA 1
ATOM 583 C C . PHE A 1 78 ? -1.429 -17.938 8.719 1 98.56 78 PHE A C 1
ATOM 585 O O . PHE A 1 78 ? -1.648 -16.734 8.898 1 98.56 78 PHE A O 1
ATOM 592 N N . PRO A 1 79 ? -1.998 -18.922 9.453 1 98.19 79 PRO A N 1
ATOM 593 C CA . PRO A 1 79 ? -2.787 -18.5 10.609 1 98.19 79 PRO A CA 1
ATOM 594 C C . PRO A 1 79 ? -1.989 -17.641 11.586 1 98.19 79 PRO A C 1
ATOM 596 O O . PRO A 1 79 ? -0.87 -18 11.961 1 98.19 79 PRO A O 1
ATOM 599 N N . THR A 1 80 ? -2.477 -16.5 11.945 1 98 80 THR A N 1
ATOM 600 C CA . THR A 1 80 ? -1.783 -15.516 12.773 1 98 80 THR A CA 1
ATOM 601 C C . THR A 1 80 ? -2.689 -15.023 13.898 1 98 80 THR A C 1
ATOM 603 O O . THR A 1 80 ? -3.859 -14.711 13.664 1 98 80 THR A O 1
ATOM 606 N N . ALA A 1 81 ? -2.188 -14.914 15.086 1 95.81 81 ALA A N 1
ATOM 607 C CA . ALA A 1 81 ? -2.947 -14.477 16.25 1 95.81 81 ALA A CA 1
ATOM 608 C C . ALA A 1 81 ? -3.299 -12.992 16.156 1 95.81 81 ALA A C 1
ATOM 610 O O . ALA A 1 81 ? -2.559 -12.211 15.555 1 95.81 81 ALA A O 1
ATOM 611 N N . PRO A 1 82 ? -4.434 -12.586 16.766 1 92.19 82 PRO A N 1
ATOM 612 C CA . PRO A 1 82 ? -4.805 -11.164 16.734 1 92.19 82 PRO A CA 1
ATOM 613 C C . PRO A 1 82 ? -3.705 -10.258 17.281 1 92.19 82 PRO A C 1
ATOM 615 O O . PRO A 1 82 ? -2.996 -10.633 18.219 1 92.19 82 PRO A O 1
ATOM 618 N N . ASN A 1 83 ? -3.545 -9.094 16.641 1 86.38 83 ASN A N 1
ATOM 619 C CA . ASN A 1 83 ? -2.676 -8 17.062 1 86.38 83 ASN A CA 1
ATOM 620 C C . ASN A 1 83 ? -1.207 -8.414 17.047 1 86.38 83 ASN A C 1
ATOM 622 O O . ASN A 1 83 ? -0.394 -7.863 17.797 1 86.38 83 ASN A O 1
ATOM 626 N N . THR A 1 84 ? -0.837 -9.406 16.328 1 91.56 84 THR A N 1
ATOM 627 C CA . THR A 1 84 ? 0.55 -9.82 16.156 1 91.56 84 THR A CA 1
ATOM 628 C C . THR A 1 84 ? 0.894 -9.961 14.672 1 91.56 84 THR A C 1
ATOM 630 O O . THR A 1 84 ? 0.023 -9.828 13.812 1 91.56 84 THR A O 1
ATOM 633 N N . VAL A 1 85 ? 2.127 -10.156 14.422 1 94.88 85 VAL A N 1
ATOM 634 C CA . VAL A 1 85 ? 2.615 -10.547 13.102 1 94.88 85 VAL A CA 1
ATOM 635 C C . VAL A 1 85 ? 3.15 -11.977 13.148 1 94.88 85 VAL A C 1
ATOM 637 O O . VAL A 1 85 ? 3.727 -12.398 14.156 1 94.88 85 VAL A O 1
ATOM 640 N N . ASN A 1 86 ? 2.844 -12.719 12.07 1 97.56 86 ASN A N 1
ATOM 641 C CA . ASN A 1 86 ? 3.32 -14.102 12.047 1 97.56 86 ASN A CA 1
ATOM 642 C C . ASN A 1 86 ? 4.836 -14.172 12.195 1 97.56 86 ASN A C 1
ATOM 644 O O . ASN A 1 86 ? 5.559 -13.352 11.617 1 97.56 86 ASN A O 1
ATOM 648 N N . ASN A 1 87 ? 5.336 -15.172 12.883 1 97.12 87 ASN A N 1
ATOM 649 C CA . ASN A 1 87 ? 6.77 -15.32 13.086 1 97.12 87 ASN A CA 1
ATOM 650 C C . ASN A 1 87 ? 7.449 -15.93 11.867 1 97.12 87 ASN A C 1
ATOM 652 O O . ASN A 1 87 ? 8.68 -15.969 11.781 1 97.12 87 ASN A O 1
ATOM 656 N N . GLN A 1 88 ? 6.676 -16.391 10.992 1 98 88 GLN A N 1
ATOM 657 C CA . GLN A 1 88 ? 7.191 -16.891 9.719 1 98 88 GLN A CA 1
ATOM 658 C C . GLN A 1 88 ? 6.836 -15.945 8.57 1 98 88 GLN A C 1
ATOM 660 O O . GLN A 1 88 ? 5.84 -15.219 8.641 1 98 88 GLN A O 1
ATOM 665 N N . VAL A 1 89 ? 7.676 -15.961 7.605 1 98.75 89 VAL A N 1
ATOM 666 C CA . VAL A 1 89 ? 7.477 -15.18 6.387 1 98.75 89 VAL A CA 1
ATOM 667 C C . VAL A 1 89 ? 7.539 -16.094 5.168 1 98.75 89 VAL A C 1
ATOM 669 O O . VAL A 1 89 ? 7.949 -17.266 5.281 1 98.75 89 VAL A O 1
ATOM 672 N N . PHE A 1 90 ? 7.062 -15.664 4.074 1 98.81 90 PHE A N 1
ATOM 673 C CA . PHE A 1 90 ? 7.238 -16.297 2.777 1 98.81 90 PHE A CA 1
ATOM 674 C C . PHE A 1 90 ? 8.086 -15.43 1.854 1 98.81 90 PHE A C 1
ATOM 676 O O . PHE A 1 90 ? 7.785 -14.25 1.663 1 98.81 90 PHE A O 1
ATOM 683 N N . ARG A 1 91 ? 9.102 -15.945 1.311 1 98.75 91 ARG A N 1
ATOM 684 C CA . ARG A 1 91 ? 10.031 -15.188 0.482 1 98.75 91 ARG A CA 1
ATOM 685 C C . ARG A 1 91 ? 10.039 -15.703 -0.953 1 98.75 91 ARG A C 1
ATOM 687 O O . ARG A 1 91 ? 10.086 -16.922 -1.183 1 98.75 91 ARG A O 1
ATOM 694 N N . VAL A 1 92 ? 9.984 -14.844 -1.867 1 98.75 92 VAL A N 1
ATOM 695 C CA . VAL A 1 92 ? 10.031 -15.148 -3.293 1 98.75 92 VAL A CA 1
ATOM 696 C C . VAL A 1 92 ? 11.109 -14.297 -3.967 1 98.75 92 VAL A C 1
ATOM 698 O O . VAL A 1 92 ? 11.133 -13.078 -3.816 1 98.75 92 VAL A O 1
ATOM 701 N N . ALA A 1 93 ? 11.977 -14.883 -4.68 1 97.88 93 ALA A N 1
ATOM 702 C CA . ALA A 1 93 ? 12.969 -14.148 -5.461 1 97.88 93 ALA A CA 1
ATOM 703 C C . ALA A 1 93 ? 12.375 -13.641 -6.77 1 97.88 93 ALA A C 1
ATOM 705 O O . ALA A 1 93 ? 11.609 -14.352 -7.426 1 97.88 93 ALA A O 1
ATOM 706 N N . ILE A 1 94 ? 12.734 -12.477 -7.105 1 97.94 94 ILE A N 1
ATOM 707 C CA . ILE A 1 94 ? 12.375 -11.945 -8.414 1 97.94 94 ILE A CA 1
ATOM 708 C C . ILE A 1 94 ? 13.352 -12.469 -9.469 1 97.94 94 ILE A C 1
ATOM 710 O O . ILE A 1 94 ? 14.547 -12.188 -9.414 1 97.94 94 ILE A O 1
ATOM 714 N N . THR A 1 95 ? 12.828 -13.156 -10.477 1 96.62 95 THR A N 1
ATOM 715 C CA . THR A 1 95 ? 13.711 -13.828 -11.422 1 96.62 95 THR A CA 1
ATOM 716 C C . THR A 1 95 ? 13.547 -13.25 -12.82 1 96.62 95 THR A C 1
ATOM 718 O O . THR A 1 95 ? 14.258 -13.641 -13.75 1 96.62 95 THR A O 1
ATOM 721 N N . HIS A 1 96 ? 12.617 -12.375 -13.016 1 96.25 96 HIS A N 1
ATOM 722 C CA . HIS A 1 96 ? 12.383 -11.664 -14.273 1 96.25 96 HIS A CA 1
ATOM 723 C C . HIS A 1 96 ? 11.664 -10.344 -14.031 1 96.25 96 HIS A C 1
ATOM 725 O O . HIS A 1 96 ? 11.219 -10.062 -12.914 1 96.25 96 HIS A O 1
ATOM 731 N N . ASN A 1 97 ? 11.516 -9.578 -15.094 1 95.62 97 ASN A N 1
ATOM 732 C CA . ASN A 1 97 ? 10.969 -8.234 -14.93 1 95.62 97 ASN A CA 1
ATOM 733 C C . ASN A 1 97 ? 9.516 -8.164 -15.406 1 95.62 97 ASN A C 1
ATOM 735 O O . ASN A 1 97 ? 8.898 -7.098 -15.352 1 95.62 97 ASN A O 1
ATOM 739 N N . ASN A 1 98 ? 8.938 -9.242 -15.82 1 96.25 98 ASN A N 1
ATOM 740 C CA . ASN A 1 98 ? 7.551 -9.227 -16.266 1 96.25 98 ASN A CA 1
ATOM 741 C C . ASN A 1 98 ? 6.59 -8.984 -15.109 1 96.25 98 ASN A C 1
ATOM 743 O O . ASN A 1 98 ? 6.852 -9.414 -13.984 1 96.25 98 ASN A O 1
ATOM 747 N N . PRO A 1 99 ? 5.48 -8.359 -15.438 1 98.12 99 PRO A N 1
ATOM 748 C CA . PRO A 1 99 ? 4.473 -8.219 -14.383 1 98.12 99 PRO A CA 1
ATOM 749 C C . PRO A 1 99 ? 3.945 -9.57 -13.898 1 98.12 99 PRO A C 1
ATOM 751 O O . PRO A 1 99 ? 3.762 -10.492 -14.695 1 98.12 99 PRO A O 1
ATOM 754 N N . VAL A 1 100 ? 3.744 -9.711 -12.555 1 98.62 100 VAL A N 1
ATOM 755 C CA . VAL A 1 100 ? 3.146 -10.883 -11.938 1 98.62 100 VAL A CA 1
ATOM 756 C C . VAL A 1 100 ? 2.012 -10.461 -11.008 1 98.62 100 VAL A C 1
ATOM 758 O O . VAL A 1 100 ? 2.252 -9.828 -9.977 1 98.62 100 VAL A O 1
ATOM 761 N N . PRO A 1 101 ? 0.788 -10.773 -11.328 1 98.81 101 PRO A N 1
ATOM 762 C CA . PRO A 1 101 ? -0.278 -10.523 -10.352 1 98.81 101 PRO A CA 1
ATOM 763 C C . PRO A 1 101 ? -0.284 -11.531 -9.211 1 98.81 101 PRO A C 1
ATOM 765 O O . PRO A 1 101 ? 0.044 -12.703 -9.414 1 98.81 101 PRO A O 1
ATOM 768 N N . ILE A 1 102 ? -0.65 -11.047 -7.992 1 98.94 102 ILE A N 1
ATOM 769 C CA . ILE A 1 102 ? -0.782 -11.969 -6.863 1 98.94 102 ILE A CA 1
ATOM 770 C C . ILE A 1 102 ? -2.096 -11.695 -6.133 1 98.94 102 ILE A C 1
ATOM 772 O O . ILE A 1 102 ? -2.668 -10.609 -6.25 1 98.94 102 ILE A O 1
ATOM 776 N N . TYR A 1 103 ? -2.566 -12.648 -5.383 1 98.94 103 TYR A N 1
ATOM 777 C CA . TYR A 1 103 ? -3.811 -12.516 -4.633 1 98.94 103 TYR A CA 1
ATOM 778 C C . TYR A 1 103 ? -3.789 -13.383 -3.381 1 98.94 103 TYR A C 1
ATOM 780 O O . TYR A 1 103 ? -2.998 -14.328 -3.285 1 98.94 103 TYR A O 1
ATOM 788 N N . CYS A 1 104 ? -4.586 -13.023 -2.426 1 98.94 104 CYS A N 1
ATOM 789 C CA . CYS A 1 104 ? -4.887 -13.906 -1.302 1 98.94 104 CYS A CA 1
ATOM 790 C C . CYS A 1 104 ? -6.035 -14.844 -1.638 1 98.94 104 CYS A C 1
ATOM 792 O O . CYS A 1 104 ? -7.098 -14.406 -2.08 1 98.94 104 CYS A O 1
ATOM 794 N N . SER A 1 105 ? -5.906 -16.125 -1.371 1 98.88 105 SER A N 1
ATOM 795 C CA . SER A 1 105 ? -6.891 -17.109 -1.825 1 98.88 105 SER A CA 1
ATOM 796 C C . SER A 1 105 ? -7.863 -17.469 -0.709 1 98.88 105 SER A C 1
ATOM 798 O O . SER A 1 105 ? -8.602 -18.453 -0.816 1 98.88 105 SER A O 1
ATOM 800 N N . GLN A 1 106 ? -7.879 -16.719 0.378 1 98.62 106 GLN A N 1
ATOM 801 C CA . GLN A 1 106 ? -8.828 -16.938 1.462 1 98.62 106 GLN A CA 1
ATOM 802 C C . GLN A 1 106 ? -10.25 -16.562 1.033 1 98.62 106 GLN A C 1
ATOM 804 O O . GLN A 1 106 ? -10.539 -15.398 0.765 1 98.62 106 GLN A O 1
ATOM 809 N N . ASN A 1 107 ? -11.148 -17.562 1.109 1 98.62 107 ASN A N 1
ATOM 810 C CA . ASN A 1 107 ? -12.5 -17.328 0.624 1 98.62 107 ASN A CA 1
ATOM 811 C C . ASN A 1 107 ? -13.438 -16.922 1.76 1 98.62 107 ASN A C 1
ATOM 813 O O . ASN A 1 107 ? -14.531 -16.422 1.518 1 98.62 107 ASN A O 1
ATOM 817 N N . ASN A 1 108 ? -13.055 -17.359 2.99 1 98.19 108 ASN A N 1
ATOM 818 C CA . ASN A 1 108 ? -13.789 -16.734 4.09 1 98.19 108 ASN A CA 1
ATOM 819 C C . ASN A 1 108 ? -13.617 -15.219 4.09 1 98.19 108 ASN A C 1
ATOM 821 O O . ASN A 1 108 ? -12.57 -14.711 4.496 1 98.19 108 ASN A O 1
ATOM 825 N N . GLY A 1 109 ? -14.531 -14.555 3.6 1 97.56 109 GLY A N 1
ATOM 826 C CA . GLY A 1 109 ? -14.445 -13.117 3.395 1 97.56 109 GLY A CA 1
ATOM 827 C C . GLY A 1 109 ? -14.094 -12.742 1.969 1 97.56 109 GLY A C 1
ATOM 828 O O . GLY A 1 109 ? -13.859 -11.57 1.674 1 97.56 109 GLY A O 1
ATOM 829 N N . GLN A 1 110 ? -14 -13.727 1.128 1 98.44 110 GLN A N 1
ATOM 830 C CA . GLN A 1 110 ? -13.75 -13.508 -0.292 1 98.44 110 GLN A CA 1
ATOM 831 C C . GLN A 1 110 ? -12.633 -12.492 -0.502 1 98.44 110 GLN A C 1
ATOM 833 O O . GLN A 1 110 ? -12.812 -11.492 -1.207 1 98.44 110 GLN A O 1
ATOM 838 N N . HIS A 1 111 ? -11.453 -12.766 -0.066 1 98.88 111 HIS A N 1
ATOM 839 C CA . HIS A 1 111 ? -10.375 -11.797 0.035 1 98.88 111 HIS A CA 1
ATOM 840 C C . HIS A 1 111 ? -9.984 -11.258 -1.339 1 98.88 111 HIS A C 1
ATOM 842 O O . HIS A 1 111 ? -9.875 -10.039 -1.524 1 98.88 111 HIS A O 1
ATOM 848 N N . CYS A 1 112 ? -9.828 -12.156 -2.281 1 98.75 112 CYS A N 1
ATOM 849 C CA . CYS A 1 112 ? -9.438 -11.719 -3.617 1 98.75 112 CYS A CA 1
ATOM 850 C C . CYS A 1 112 ? -10.523 -10.867 -4.254 1 98.75 112 CYS A C 1
ATOM 852 O O . CYS A 1 112 ? -10.25 -9.781 -4.766 1 98.75 112 CYS A O 1
ATOM 854 N N . LYS A 1 113 ? -11.727 -11.297 -4.188 1 98.19 113 LYS A N 1
ATOM 855 C CA . LYS A 1 113 ? -12.867 -10.586 -4.762 1 98.19 113 LYS A CA 1
ATOM 856 C C . LYS A 1 113 ? -13.031 -9.211 -4.133 1 98.19 113 LYS A C 1
ATOM 858 O O . LYS A 1 113 ? -13.469 -8.266 -4.797 1 98.19 113 LYS A O 1
ATOM 863 N N . ASN A 1 114 ? -12.648 -9.18 -2.871 1 97.31 114 ASN A N 1
ATOM 864 C CA . ASN A 1 114 ? -12.797 -7.918 -2.152 1 97.31 114 ASN A CA 1
ATOM 865 C C . ASN A 1 114 ? -11.516 -7.09 -2.189 1 97.31 114 ASN A C 1
ATOM 867 O O . ASN A 1 114 ? -11.289 -6.25 -1.318 1 97.31 114 ASN A O 1
ATOM 871 N N . GLY A 1 115 ? -10.68 -7.363 -3.17 1 97.44 115 GLY A N 1
ATOM 872 C CA . GLY A 1 115 ? -9.641 -6.422 -3.559 1 97.44 115 GLY A CA 1
ATOM 873 C C . GLY A 1 115 ? -8.289 -6.75 -2.967 1 97.44 115 GLY A C 1
ATOM 874 O O . GLY A 1 115 ? -7.355 -5.945 -3.041 1 97.44 115 GLY A O 1
ATOM 875 N N . MET A 1 116 ? -8.102 -7.891 -2.312 1 98.62 116 MET A N 1
ATOM 876 C CA . MET A 1 116 ? -6.801 -8.242 -1.75 1 98.62 116 MET A CA 1
ATOM 877 C C . MET A 1 116 ? -5.883 -8.82 -2.822 1 98.62 116 MET A C 1
ATOM 879 O O . MET A 1 116 ? -5.641 -10.031 -2.852 1 98.62 116 MET A O 1
ATOM 883 N N . VAL A 1 117 ? -5.398 -7.969 -3.646 1 98.88 117 VAL A N 1
ATOM 884 C CA . VAL A 1 117 ? -4.543 -8.266 -4.789 1 98.88 117 VAL A CA 1
ATOM 885 C C . VAL A 1 117 ? -3.352 -7.309 -4.805 1 98.88 117 VAL A C 1
ATOM 887 O O . VAL A 1 117 ? -3.391 -6.246 -4.18 1 98.88 117 VAL A O 1
ATOM 890 N N . ALA A 1 118 ? -2.326 -7.648 -5.48 1 98.88 118 ALA A N 1
ATOM 891 C CA . ALA A 1 118 ? -1.142 -6.844 -5.77 1 98.88 118 ALA A CA 1
ATOM 892 C C . ALA A 1 118 ? -0.519 -7.242 -7.105 1 98.88 118 ALA A C 1
ATOM 894 O O . ALA A 1 118 ? -0.929 -8.234 -7.715 1 98.88 118 ALA A O 1
ATOM 895 N N . VAL A 1 119 ? 0.379 -6.406 -7.602 1 98.81 119 VAL A N 1
ATOM 896 C CA . VAL A 1 119 ? 1.123 -6.734 -8.812 1 98.81 119 VAL A CA 1
ATOM 897 C C . VAL A 1 119 ? 2.609 -6.453 -8.602 1 98.81 119 VAL A C 1
ATOM 899 O O . VAL A 1 119 ? 2.98 -5.375 -8.133 1 98.81 119 VAL A O 1
ATOM 902 N N . ILE A 1 120 ? 3.412 -7.457 -8.859 1 98.62 120 ILE A N 1
ATOM 903 C CA . ILE A 1 120 ? 4.859 -7.289 -8.922 1 98.62 120 ILE A CA 1
ATOM 904 C C . ILE A 1 120 ? 5.25 -6.707 -10.281 1 98.62 120 ILE A C 1
ATOM 906 O O . ILE A 1 120 ? 4.891 -7.258 -11.328 1 98.62 120 ILE A O 1
ATOM 910 N N . ASN A 1 121 ? 5.883 -5.57 -10.258 1 98 121 ASN A N 1
ATOM 911 C CA . ASN A 1 121 ? 6.387 -4.855 -11.43 1 98 121 ASN A CA 1
ATOM 912 C C . ASN A 1 121 ? 5.281 -4.609 -12.453 1 98 121 ASN A C 1
ATOM 914 O O . ASN A 1 121 ? 5.418 -4.988 -13.617 1 98 121 ASN A O 1
ATOM 918 N N . PRO A 1 122 ? 4.234 -3.945 -12.039 1 97.56 122 PRO A N 1
ATOM 919 C CA . PRO A 1 122 ? 3.135 -3.652 -12.961 1 97.56 122 PRO A CA 1
ATOM 920 C C . PRO A 1 122 ? 3.562 -2.77 -14.133 1 97.56 122 PRO A C 1
ATOM 922 O O . PRO A 1 122 ? 4.559 -2.047 -14.031 1 97.56 122 PRO A O 1
ATOM 925 N N . GLY A 1 123 ? 2.795 -2.922 -15.195 1 93.25 123 GLY A N 1
ATOM 926 C CA . GLY A 1 123 ? 2.902 -1.931 -16.25 1 93.25 123 GLY A CA 1
ATOM 927 C C . GLY A 1 123 ? 2.377 -0.566 -15.844 1 93.25 123 GLY A C 1
ATOM 928 O O . GLY A 1 123 ? 1.682 -0.438 -14.836 1 93.25 123 GLY A O 1
ATOM 929 N N . ASP A 1 124 ? 2.719 0.372 -16.672 1 86.12 124 ASP A N 1
ATOM 930 C CA . ASP A 1 124 ? 2.264 1.729 -16.375 1 86.12 124 ASP A CA 1
ATOM 931 C C . ASP A 1 124 ? 0.86 1.965 -16.938 1 86.12 124 ASP A C 1
ATOM 933 O O . ASP A 1 124 ? 0.167 2.891 -16.5 1 86.12 124 ASP A O 1
ATOM 937 N N . SER A 1 125 ? 0.561 1.181 -17.875 1 87.94 125 SER A N 1
ATOM 938 C CA . SER A 1 125 ? -0.748 1.257 -18.516 1 87.94 125 SER A CA 1
ATOM 939 C C . SER A 1 125 ? -1.163 -0.094 -19.078 1 87.94 125 SER A C 1
ATOM 941 O O . SER A 1 125 ? -0.378 -1.045 -19.078 1 87.94 125 SER A O 1
ATOM 943 N N . GLY A 1 126 ? -2.473 -0.169 -19.359 1 92.56 126 GLY A N 1
ATOM 944 C CA . GLY A 1 126 ? -2.961 -1.385 -19.984 1 92.56 126 GLY A CA 1
ATOM 945 C C . GLY A 1 126 ? -3.475 -2.408 -19 1 92.56 126 GLY A C 1
ATOM 946 O O . GLY A 1 126 ? -3.918 -2.049 -17.906 1 92.56 126 GLY A O 1
ATOM 947 N N . SER A 1 127 ? -3.463 -3.729 -19.422 1 94.69 127 SER A N 1
ATOM 948 C CA . SER A 1 127 ? -4.145 -4.789 -18.688 1 94.69 127 SER A CA 1
ATOM 949 C C . SER A 1 127 ? -3.258 -5.348 -17.578 1 94.69 127 SER A C 1
ATOM 951 O O . SER A 1 127 ? -3.732 -6.086 -16.703 1 94.69 127 SER A O 1
ATOM 953 N N . HIS A 1 128 ? -1.99 -4.988 -17.578 1 97.69 128 HIS A N 1
ATOM 954 C CA . HIS A 1 128 ? -1.083 -5.562 -16.578 1 97.69 128 HIS A CA 1
ATOM 955 C C . HIS A 1 128 ? -0.741 -4.547 -15.5 1 97.69 128 HIS A C 1
ATOM 957 O O . HIS A 1 128 ? 0.418 -4.43 -15.094 1 97.69 128 HIS A O 1
ATOM 963 N N . THR A 1 129 ? -1.711 -3.734 -15.117 1 96.5 129 THR A N 1
ATOM 964 C CA . THR A 1 129 ? -1.61 -2.766 -14.039 1 96.5 129 THR A CA 1
ATOM 965 C C . THR A 1 129 ? -2.352 -3.26 -12.797 1 96.5 129 THR A C 1
ATOM 967 O O . THR A 1 129 ? -3.188 -4.16 -12.883 1 96.5 129 THR A O 1
ATOM 970 N N . LEU A 1 130 ? -2.029 -2.646 -11.656 1 97.5 130 LEU A N 1
ATOM 971 C CA . LEU A 1 130 ? -2.736 -2.975 -10.422 1 97.5 130 LEU A CA 1
ATOM 972 C C . LEU A 1 130 ? -4.227 -2.674 -10.555 1 97.5 130 LEU A C 1
ATOM 974 O O . LEU A 1 130 ? -5.062 -3.494 -10.172 1 97.5 130 LEU A O 1
ATOM 978 N N . ASN A 1 131 ? -4.516 -1.454 -11.078 1 95.62 131 ASN A N 1
ATOM 979 C CA . ASN A 1 131 ? -5.906 -1.035 -11.203 1 95.62 131 ASN A CA 1
ATOM 980 C C . ASN A 1 131 ? -6.707 -2.002 -12.07 1 95.62 131 ASN A C 1
ATOM 982 O O . ASN A 1 131 ? -7.82 -2.395 -11.711 1 95.62 131 ASN A O 1
ATOM 986 N N . ALA A 1 132 ? -6.168 -2.352 -13.211 1 96.31 132 ALA A N 1
ATOM 987 C CA . ALA A 1 132 ? -6.852 -3.271 -14.117 1 96.31 132 ALA A CA 1
ATOM 988 C C . ALA A 1 132 ? -7.094 -4.621 -13.445 1 96.31 132 ALA A C 1
ATOM 990 O O . ALA A 1 132 ? -8.18 -5.191 -13.562 1 96.31 132 ALA A O 1
ATOM 991 N N . TYR A 1 133 ? -6.141 -5.125 -12.789 1 98.06 133 TYR A N 1
ATOM 992 C CA . TYR A 1 133 ? -6.281 -6.426 -12.141 1 98.06 133 TYR A CA 1
ATOM 993 C C . TYR A 1 133 ? -7.285 -6.363 -11 1 98.06 133 TYR A C 1
ATOM 995 O O . TYR A 1 133 ? -8.047 -7.309 -10.773 1 98.06 133 TYR A O 1
ATOM 1003 N N . HIS A 1 134 ? -7.176 -5.352 -10.203 1 97.88 134 HIS A N 1
ATOM 1004 C CA . HIS A 1 134 ? -8.125 -5.137 -9.117 1 97.88 134 HIS A CA 1
ATOM 1005 C C . HIS A 1 134 ? -9.562 -5.152 -9.633 1 97.88 134 HIS A C 1
ATOM 1007 O O . HIS A 1 134 ? -10.438 -5.781 -9.023 1 97.88 134 HIS A O 1
ATOM 1013 N N . ARG A 1 135 ? -9.773 -4.492 -10.711 1 96.56 135 ARG A N 1
ATOM 1014 C CA . ARG A 1 135 ? -11.102 -4.484 -11.32 1 96.56 135 ARG A CA 1
ATOM 1015 C C . ARG A 1 135 ? -11.523 -5.887 -11.734 1 96.56 135 ARG A C 1
ATOM 1017 O O . ARG A 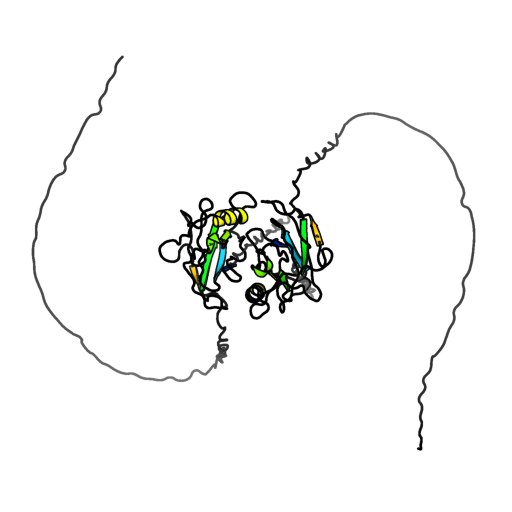1 135 ? -12.656 -6.301 -11.484 1 96.56 135 ARG A O 1
ATOM 1024 N N . LEU A 1 136 ? -10.68 -6.535 -12.391 1 97.81 136 LEU A N 1
ATOM 1025 C CA . LEU A 1 136 ? -10.961 -7.898 -12.812 1 97.81 136 LEU A CA 1
ATOM 1026 C C . LEU A 1 136 ? -11.289 -8.781 -11.617 1 97.81 136 LEU A C 1
ATOM 1028 O O . LEU A 1 136 ? -12.195 -9.617 -11.68 1 97.81 136 LEU A O 1
ATOM 1032 N N . ALA A 1 137 ? -10.602 -8.664 -10.57 1 98.56 137 ALA A N 1
ATOM 1033 C CA . ALA A 1 137 ? -10.805 -9.453 -9.352 1 98.56 137 ALA A CA 1
ATOM 1034 C C . ALA A 1 137 ? -12.195 -9.211 -8.773 1 98.56 137 ALA A C 1
ATOM 1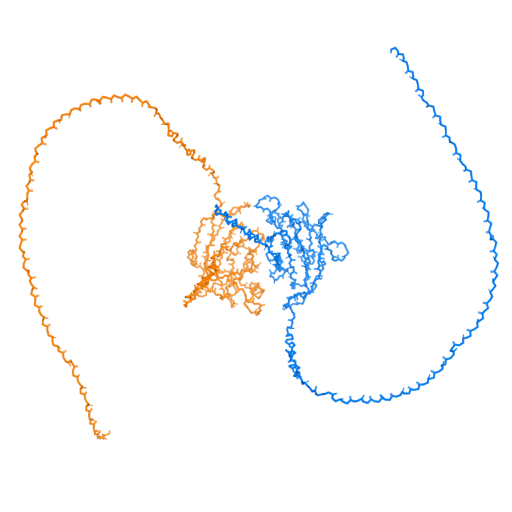036 O O . ALA A 1 137 ? -12.82 -10.141 -8.258 1 98.56 137 ALA A O 1
ATOM 1037 N N . GLY A 1 138 ? -12.594 -8.008 -8.836 1 98 138 GLY A N 1
ATOM 1038 C CA . GLY A 1 138 ? -13.906 -7.664 -8.305 1 98 138 GLY A CA 1
ATOM 1039 C C . GLY A 1 138 ? -15.031 -8.445 -8.945 1 98 138 GLY A C 1
ATOM 1040 O O . GLY A 1 138 ? -16.078 -8.648 -8.336 1 98 138 GLY A O 1
ATOM 1041 N N . GLY A 1 139 ? -14.805 -8.852 -10.141 1 97.31 139 GLY A N 1
ATOM 1042 C CA . GLY A 1 139 ? -15.82 -9.609 -10.859 1 97.31 139 GLY A CA 1
ATOM 1043 C C . GLY A 1 139 ? -15.562 -11.102 -10.867 1 97.31 139 GLY A C 1
ATOM 1044 O O . GLY A 1 139 ? -16.281 -11.859 -11.516 1 97.31 139 GLY A O 1
ATOM 1045 N N . ALA A 1 140 ? -14.617 -11.555 -10.125 1 97.69 140 ALA A N 1
ATOM 1046 C CA . ALA A 1 140 ? -14.195 -12.953 -10.164 1 97.69 140 ALA A CA 1
ATOM 1047 C C . ALA A 1 140 ? -15.055 -13.805 -9.242 1 97.69 140 ALA A C 1
ATOM 1049 O O . ALA A 1 140 ? -15.789 -13.281 -8.398 1 97.69 140 ALA A O 1
ATOM 1050 N N . GLY A 1 141 ? -15.023 -15.203 -9.461 1 96.38 141 GLY A N 1
ATOM 1051 C CA . GLY A 1 141 ? -15.594 -16.141 -8.508 1 96.38 141 GLY A CA 1
ATOM 1052 C C . GLY A 1 141 ? -14.68 -16.438 -7.34 1 96.38 141 GLY A C 1
ATOM 1053 O O . GLY A 1 141 ? -13.781 -15.656 -7.031 1 96.38 141 GLY A O 1
ATOM 1054 N N . ASN A 1 142 ? -14.883 -17.547 -6.664 1 98.44 142 ASN A N 1
ATOM 1055 C CA . ASN A 1 142 ? -14.023 -17.969 -5.566 1 98.44 142 ASN A CA 1
ATOM 1056 C C . ASN A 1 142 ? -12.562 -18.078 -6.004 1 98.44 142 ASN A C 1
ATOM 1058 O O . ASN A 1 142 ? -12.281 -18.562 -7.102 1 98.44 142 ASN A O 1
ATOM 1062 N N . ALA A 1 143 ? -11.773 -17.625 -5.117 1 98.88 143 ALA A N 1
ATOM 1063 C CA . ALA A 1 143 ? -10.344 -17.781 -5.379 1 98.88 143 ALA A CA 1
ATOM 1064 C C . ALA A 1 143 ? -9.93 -19.25 -5.301 1 98.88 143 ALA A C 1
ATOM 1066 O O . ALA A 1 143 ? -10.469 -20 -4.492 1 98.88 143 ALA A O 1
ATOM 1067 N N . THR A 1 144 ? -8.945 -19.625 -6.094 1 98.75 144 THR A N 1
ATOM 1068 C CA . THR A 1 144 ? -8.414 -20.984 -6.066 1 98.75 144 THR A CA 1
ATOM 1069 C C . THR A 1 144 ? -7.051 -21.016 -5.379 1 98.75 144 THR A C 1
ATOM 1071 O O . THR A 1 144 ? -6.16 -20.234 -5.715 1 98.75 144 THR A O 1
ATOM 1074 N N . SER A 1 145 ? -6.949 -21.859 -4.422 1 98.44 145 SER A N 1
ATOM 1075 C CA . SER A 1 145 ? -5.648 -22.203 -3.855 1 98.44 145 SER A CA 1
ATOM 1076 C C . SER A 1 145 ? -5.016 -23.375 -4.598 1 98.44 145 SER A C 1
ATOM 1078 O O . SER A 1 145 ? -5.668 -24.406 -4.824 1 98.44 145 SER A O 1
ATOM 1080 N N . PRO A 1 146 ? -3.738 -23.172 -5.004 1 97.56 146 PRO A N 1
ATOM 1081 C CA . PRO A 1 146 ? -3.096 -24.375 -5.562 1 97.56 146 PRO A CA 1
ATOM 1082 C C . PRO A 1 146 ? -3.111 -25.547 -4.602 1 97.56 146 PRO A C 1
ATOM 1084 O O . PRO A 1 146 ? -3.111 -25.359 -3.381 1 97.56 146 PRO A O 1
ATOM 1087 N N . SER A 1 147 ? -3.1 -26.719 -5.227 1 91.75 147 SER A N 1
ATOM 1088 C CA . SER A 1 147 ? -3.086 -27.938 -4.414 1 91.75 147 SER A CA 1
ATOM 1089 C C . SER A 1 147 ? -1.694 -28.203 -3.854 1 91.75 147 SER A C 1
ATOM 1091 O O . SER A 1 147 ? -0.691 -27.797 -4.441 1 91.75 147 SER A O 1
ATOM 1093 N N . GLY A 1 148 ? -1.69 -28.844 -2.686 1 89 148 GLY A N 1
ATOM 1094 C CA . GLY A 1 148 ? -0.423 -29.188 -2.061 1 89 148 GLY A CA 1
ATOM 1095 C C . GLY A 1 148 ? 0.087 -28.109 -1.115 1 89 148 GLY A C 1
ATOM 1096 O O . GLY A 1 148 ? -0.65 -27.188 -0.755 1 89 148 GLY A O 1
ATOM 1097 N N . GLY A 1 149 ? 1.317 -28.094 -0.652 1 92.12 149 GLY A N 1
ATOM 1098 C CA . GLY A 1 149 ? 1.942 -27.141 0.252 1 92.12 149 GLY A CA 1
ATOM 1099 C C . GLY A 1 149 ? 2.607 -25.984 -0.469 1 92.12 149 GLY A C 1
ATOM 1100 O O . GLY A 1 149 ? 2.459 -25.844 -1.684 1 92.12 149 GLY A O 1
ATOM 1101 N N . PRO A 1 150 ? 3.205 -25.188 0.218 1 97.75 150 PRO A N 1
ATOM 1102 C CA . PRO A 1 150 ? 3.912 -24.047 -0.356 1 97.75 150 PRO A CA 1
ATOM 1103 C C . PRO A 1 150 ? 4.898 -24.453 -1.45 1 97.75 150 PRO A C 1
ATOM 1105 O O . PRO A 1 150 ? 5.523 -25.5 -1.363 1 97.75 150 PRO A O 1
ATOM 1108 N N . PHE A 1 151 ? 4.996 -23.594 -2.451 1 97.94 151 PHE A N 1
ATOM 1109 C CA . PHE A 1 151 ? 6.008 -23.797 -3.48 1 97.94 151 PHE A CA 1
ATOM 1110 C C . PHE A 1 151 ? 6.41 -22.469 -4.113 1 97.94 151 PHE A C 1
ATOM 1112 O O . PHE A 1 151 ? 5.73 -21.453 -3.934 1 97.94 151 PHE A O 1
ATOM 1119 N N . GLY A 1 152 ? 7.562 -22.484 -4.902 1 98 152 GLY A N 1
ATOM 1120 C CA . GLY A 1 152 ? 8.023 -21.344 -5.668 1 98 152 GLY A CA 1
ATOM 1121 C C . GLY A 1 152 ? 8.695 -20.281 -4.812 1 98 152 GLY A C 1
ATOM 1122 O O . GLY A 1 152 ? 9.141 -19.25 -5.324 1 98 152 GLY A O 1
ATOM 1123 N N . GLY A 1 153 ? 8.758 -20.5 -3.605 1 98.44 153 GLY A N 1
ATOM 1124 C CA . GLY A 1 153 ? 9.414 -19.672 -2.605 1 98.44 153 GLY A CA 1
ATOM 1125 C C . GLY A 1 153 ? 9.844 -20.453 -1.374 1 98.44 153 GLY A C 1
ATOM 1126 O O . GLY A 1 153 ? 9.898 -21.688 -1.395 1 98.44 153 GLY A O 1
ATOM 1127 N N . GLU A 1 154 ? 10.195 -19.641 -0.366 1 97.81 154 GLU A N 1
ATOM 1128 C CA . GLU A 1 154 ? 10.688 -20.25 0.866 1 97.81 154 GLU A CA 1
ATOM 1129 C C . GLU A 1 154 ? 9.938 -19.703 2.084 1 97.81 154 GLU A C 1
ATOM 1131 O O . GLU A 1 154 ? 9.773 -18.5 2.229 1 97.81 154 GLU A O 1
ATOM 1136 N N . VAL A 1 155 ? 9.445 -20.609 2.898 1 98.06 155 VAL A N 1
ATOM 1137 C CA . VAL A 1 155 ? 8.977 -20.203 4.219 1 98.06 155 VAL A CA 1
ATOM 1138 C C . VAL A 1 155 ? 10.156 -20.109 5.184 1 98.06 155 VAL A C 1
ATOM 1140 O O . VAL A 1 155 ? 10.969 -21.031 5.27 1 98.06 155 VAL A O 1
ATOM 1143 N N . ALA A 1 156 ? 10.289 -18.969 5.797 1 97.56 156 ALA A N 1
ATOM 1144 C CA . ALA A 1 156 ? 11.414 -18.719 6.695 1 97.56 156 ALA A CA 1
ATOM 1145 C C . ALA A 1 156 ? 10.945 -18.062 7.988 1 97.56 156 ALA A C 1
ATOM 1147 O O . ALA A 1 156 ? 9.836 -17.531 8.055 1 97.56 156 ALA A O 1
ATOM 1148 N N . GLN A 1 157 ? 11.805 -18.125 9 1 95.44 157 GLN A N 1
ATOM 1149 C CA . GLN A 1 157 ? 11.539 -17.359 10.211 1 95.44 157 GLN A CA 1
ATOM 1150 C C . GLN A 1 157 ? 11.82 -15.883 10 1 95.44 157 GLN A C 1
ATOM 1152 O O . GLN A 1 157 ? 12.805 -15.516 9.359 1 95.44 157 GLN A O 1
ATOM 1157 N N . MET A 1 158 ? 10.852 -15.055 10.375 1 90.06 158 MET A N 1
ATOM 1158 C CA . MET A 1 158 ? 11.078 -13.617 10.273 1 90.06 158 MET A CA 1
ATOM 1159 C C . MET A 1 158 ? 12.305 -13.203 11.086 1 90.06 158 MET A C 1
ATOM 1161 O O . MET A 1 158 ? 12.43 -13.562 12.258 1 90.06 158 MET A O 1
ATOM 1165 N N . GLU A 1 159 ? 13.297 -12.656 10.383 1 70.19 159 GLU A N 1
ATOM 1166 C CA . GLU A 1 159 ? 14.492 -12.195 11.078 1 70.19 159 GLU A CA 1
ATOM 1167 C C . GLU A 1 159 ? 14.195 -10.953 11.914 1 70.19 159 GLU A C 1
ATOM 1169 O O . GLU A 1 159 ? 13.469 -10.062 11.477 1 70.19 159 GLU A O 1
ATOM 1174 N N . GLY A 1 160 ? 14.57 -10.828 13.156 1 59.38 160 GLY A N 1
ATOM 1175 C CA . GLY A 1 160 ? 14.312 -9.766 14.117 1 59.38 160 GLY A CA 1
ATOM 1176 C C . GLY A 1 160 ? 13.062 -10 14.945 1 59.38 160 GLY A C 1
ATOM 1177 O O . GLY A 1 160 ? 12.711 -9.188 15.797 1 59.38 160 GLY A O 1
ATOM 1178 N N . GLY A 1 161 ? 12.133 -10.836 14.461 1 43.34 161 GLY A N 1
ATOM 1179 C CA . GLY A 1 161 ? 11.117 -11.266 15.406 1 43.34 161 GLY A CA 1
ATOM 1180 C C . GLY A 1 161 ? 11.688 -11.977 16.609 1 43.34 161 GLY A C 1
ATOM 1181 O O . GLY A 1 161 ? 10.984 -12.727 17.297 1 43.34 161 GLY A O 1
ATOM 1182 N N . GLN A 1 162 ? 12.867 -12.383 16.719 1 33.38 162 GLN A N 1
ATOM 1183 C CA . GLN A 1 162 ? 13.32 -12.828 18.031 1 33.38 162 GLN A CA 1
ATOM 1184 C C . GLN A 1 162 ? 12.836 -11.891 19.125 1 33.38 162 GLN A C 1
ATOM 1186 O O . GLN A 1 162 ? 12.984 -10.672 19.016 1 33.38 162 GLN A O 1
ATOM 1191 N N . GLY A 1 163 ? 11.844 -12.156 20 1 32.53 163 GLY A N 1
ATOM 1192 C CA . GLY A 1 163 ? 12.195 -11.766 21.359 1 32.53 163 GLY A CA 1
ATOM 1193 C C . GLY A 1 163 ? 13.688 -11.766 21.609 1 32.53 163 GLY A C 1
ATOM 1194 O O . GLY A 1 163 ? 14.344 -12.797 21.484 1 32.53 163 GLY A O 1
ATOM 1195 N N . THR A 1 164 ? 14.359 -10.828 21.125 1 31.52 164 THR A N 1
ATOM 1196 C CA . THR A 1 164 ? 15.711 -10.648 21.656 1 31.52 164 THR A CA 1
ATOM 1197 C C . THR A 1 164 ? 15.781 -11.094 23.109 1 31.52 164 THR A C 1
ATOM 1199 O O . THR A 1 164 ? 15.203 -10.453 23.984 1 31.52 164 THR A O 1
ATOM 1202 N N . GLN A 1 165 ? 15.391 -12.25 23.469 1 25.41 165 GLN A N 1
ATOM 1203 C CA . GLN A 1 165 ? 16.188 -12.672 24.609 1 25.41 165 GLN A CA 1
ATOM 1204 C C . GLN A 1 165 ? 17.656 -12.297 24.422 1 25.41 165 GLN A C 1
ATOM 1206 O O . GLN A 1 165 ? 18.297 -12.734 23.453 1 25.41 165 GLN A O 1
ATOM 1211 N N . ILE A 1 166 ? 17.891 -10.906 24.656 1 26.7 166 ILE A N 1
ATOM 1212 C CA . ILE A 1 166 ? 19.234 -10.555 25.078 1 26.7 166 ILE A CA 1
ATOM 1213 C C . ILE A 1 166 ? 19.891 -11.758 25.75 1 26.7 166 ILE A C 1
ATOM 1215 O O . ILE A 1 166 ? 19.453 -12.203 26.812 1 26.7 166 ILE A O 1
ATOM 1219 N N . SER A 1 167 ? 20.031 -12.719 24.969 1 27.11 167 SER A N 1
ATOM 1220 C CA . SER A 1 167 ? 20.953 -13.625 25.641 1 27.11 167 SER A CA 1
ATOM 1221 C C . SER A 1 167 ? 22.078 -12.867 26.312 1 27.11 167 SER A C 1
ATOM 1223 O O . SER A 1 167 ? 22.656 -11.945 25.734 1 27.11 167 SER A O 1
ATOM 1225 N N . PRO A 1 168 ? 21.984 -12.789 27.594 1 25.86 168 PRO A N 1
ATOM 1226 C CA . PRO A 1 168 ? 23.141 -12.211 28.281 1 25.86 168 PRO A CA 1
ATOM 1227 C C . PRO A 1 168 ? 24.453 -12.422 27.516 1 25.86 168 PRO A C 1
ATOM 1229 O O . PRO A 1 168 ? 24.609 -13.438 26.828 1 25.86 168 PRO A O 1
ATOM 1232 N N . GLY A 1 169 ? 24.859 -11.289 26.812 1 24.28 169 GLY A N 1
ATOM 1233 C CA . GLY A 1 169 ? 26.219 -11.227 26.297 1 24.28 169 GLY A CA 1
ATOM 1234 C C . GLY A 1 169 ? 27.141 -12.234 26.953 1 24.28 169 GLY A C 1
ATOM 1235 O O . GLY A 1 169 ? 27.156 -12.383 28.172 1 24.28 169 GLY A O 1
ATOM 1236 N N . SER A 1 170 ? 27.125 -13.375 26.312 1 25.31 170 SER A N 1
ATOM 1237 C CA . SER A 1 170 ? 28.188 -14.328 26.625 1 25.31 170 SER A CA 1
ATOM 1238 C C . SER A 1 170 ? 29.5 -13.609 26.922 1 25.31 170 SER A C 1
ATOM 1240 O O . SER A 1 170 ? 29.984 -12.812 26.125 1 25.31 170 SER A O 1
ATOM 1242 N N . SER A 1 171 ? 29.625 -13.219 28.25 1 24.28 171 SER A N 1
ATOM 1243 C CA . SER A 1 171 ? 30.875 -12.812 28.859 1 24.28 171 SER A CA 1
ATOM 1244 C C . SER A 1 171 ? 32.062 -13.492 28.188 1 24.28 171 SER A C 1
ATOM 1246 O O . SER A 1 171 ? 32.156 -14.719 28.141 1 24.28 171 SER A O 1
ATOM 1248 N N . THR A 1 172 ? 32.375 -12.945 26.984 1 25.89 172 THR A N 1
ATOM 1249 C CA . THR A 1 172 ? 33.688 -13.328 26.453 1 25.89 172 THR A CA 1
ATOM 1250 C C . THR A 1 172 ? 34.688 -13.5 27.578 1 25.89 172 THR A C 1
ATOM 1252 O O . THR A 1 172 ? 34.969 -12.547 28.312 1 25.89 172 THR A O 1
ATOM 1255 N N . SER A 1 173 ? 34.531 -14.68 28.219 1 24.77 173 SER A N 1
ATOM 1256 C CA . SER A 1 173 ? 35.594 -15.094 29.156 1 24.77 173 SER A CA 1
ATOM 1257 C C . SER A 1 173 ? 36.969 -14.75 28.609 1 24.77 173 SER A C 1
ATOM 1259 O O . SER A 1 173 ? 37.312 -15.133 27.484 1 24.77 173 SER A O 1
ATOM 1261 N N . VAL A 1 174 ? 37.344 -13.484 28.797 1 24.45 174 VAL A N 1
ATOM 1262 C CA . VAL A 1 174 ? 38.75 -13.148 28.719 1 24.45 174 VAL A CA 1
ATOM 1263 C C . VAL A 1 174 ? 39.594 -14.328 29.203 1 24.45 174 VAL A C 1
ATOM 1265 O O . VAL A 1 174 ? 39.531 -14.695 30.375 1 24.45 174 VAL A O 1
ATOM 1268 N N . THR A 1 175 ? 39.531 -15.398 28.359 1 25.59 175 THR A N 1
ATOM 1269 C CA . THR A 1 175 ? 40.5 -16.453 28.641 1 25.59 175 THR A CA 1
ATOM 1270 C C . THR A 1 175 ? 41.875 -15.867 28.953 1 25.59 175 THR A C 1
ATOM 1272 O O . THR A 1 175 ? 42.469 -15.188 28.125 1 25.59 175 THR A O 1
ATOM 1275 N N . THR A 1 176 ? 41.906 -15.305 30.188 1 23.8 176 THR A N 1
ATOM 1276 C CA . THR A 1 176 ? 43.219 -15.039 30.75 1 23.8 176 THR A CA 1
ATOM 1277 C C . THR A 1 176 ? 44.188 -16.156 30.391 1 23.8 176 THR A C 1
ATOM 1279 O O . THR A 1 176 ? 43.969 -17.328 30.703 1 23.8 176 THR A O 1
ATOM 1282 N N . LEU A 1 177 ? 44.781 -15.891 29.188 1 22.83 177 LEU A N 1
ATOM 1283 C CA . LEU A 1 177 ? 45.906 -16.703 28.797 1 22.83 177 LEU A CA 1
ATOM 1284 C C . LEU A 1 177 ? 46.844 -16.953 30 1 22.83 177 LEU A C 1
ATOM 1286 O O . LEU A 1 177 ? 47.531 -16.047 30.453 1 22.83 177 LEU A O 1
ATOM 1290 N N . THR A 1 178 ? 46.156 -17.562 31.125 1 21.44 178 THR A N 1
ATOM 1291 C CA . THR A 1 178 ? 47.125 -17.938 32.156 1 21.44 178 THR A CA 1
ATOM 1292 C C . THR A 1 178 ? 48.25 -18.766 31.547 1 21.44 178 THR A C 1
ATOM 1294 O O . THR A 1 178 ? 48.031 -19.797 30.922 1 21.44 178 THR A O 1
ATOM 1297 N N . THR A 1 179 ? 49.312 -18.078 31.234 1 22.23 179 THR A N 1
ATOM 1298 C CA . THR A 1 179 ? 50.594 -18.641 30.859 1 22.23 179 THR A CA 1
ATOM 1299 C C . THR A 1 179 ? 51 -19.766 31.828 1 22.23 179 THR A C 1
ATOM 1301 O O . THR A 1 179 ? 52.125 -20.25 31.797 1 22.23 179 THR A O 1
ATOM 1304 N N . GLY A 1 180 ? 49.938 -20.344 32.625 1 18.91 180 GLY A N 1
ATOM 1305 C CA . GLY A 1 180 ? 50.719 -21.141 33.531 1 18.91 180 GLY A CA 1
ATOM 1306 C C . GLY A 1 180 ? 51.719 -22.062 32.844 1 18.91 180 GLY A C 1
ATOM 1307 O O . GLY A 1 180 ? 51.562 -22.344 31.656 1 18.91 180 GLY A O 1
ATOM 1308 N N . GLY A 1 181 ? 52.844 -22.359 33.688 1 19.53 181 GLY A N 1
ATOM 1309 C CA . GLY A 1 181 ? 54.094 -23.094 33.75 1 19.53 181 GLY A CA 1
ATOM 1310 C C . GLY A 1 181 ? 53.969 -24.547 33.344 1 19.53 181 GLY A C 1
ATOM 1311 O O . GLY A 1 181 ? 52.875 -25.094 33.344 1 19.53 181 GLY A O 1
ATOM 1312 N N . PRO A 1 182 ? 55.125 -25.062 33.031 1 19.72 182 PRO A N 1
ATOM 1313 C CA . PRO A 1 182 ? 55.531 -26.281 32.375 1 19.72 182 PRO A CA 1
ATOM 1314 C C . PRO A 1 182 ? 55.031 -27.547 33.062 1 19.72 182 PRO A C 1
ATOM 1316 O O . PRO A 1 182 ? 55.281 -28.656 32.594 1 19.72 182 PRO A O 1
ATOM 1319 N N . GLY A 1 183 ? 54.375 -27.344 34.375 1 16.38 183 GLY A N 1
ATOM 1320 C CA . GLY A 1 183 ? 55 -28.453 35.094 1 16.38 183 GLY A CA 1
ATOM 1321 C C . GLY A 1 183 ? 54.719 -29.797 34.469 1 16.38 183 GLY A C 1
ATOM 1322 O O . GLY A 1 183 ? 55.656 -30.562 34.188 1 16.38 183 GLY A O 1
ATOM 1323 N N . GLU A 1 184 ? 53.938 -30.516 35.312 1 17.28 184 GLU A N 1
ATOM 1324 C CA . GLU A 1 184 ? 54.281 -31.875 35.781 1 17.28 184 GLU A CA 1
ATOM 1325 C C . GLU A 1 184 ? 53.969 -32.906 34.688 1 17.28 184 GLU A C 1
ATOM 1327 O O . GLU A 1 184 ? 53.125 -32.688 33.844 1 17.28 184 GLU A O 1
ATOM 1332 N N . THR A 1 185 ? 54.656 -34 34.969 1 17.12 185 THR A N 1
ATOM 1333 C CA . THR A 1 185 ? 55.344 -35.156 34.469 1 17.12 185 THR A CA 1
ATOM 1334 C C . THR A 1 185 ? 54.375 -36.219 34 1 17.12 185 THR A C 1
ATOM 1336 O O . THR A 1 185 ? 54.562 -36.812 32.938 1 17.12 185 THR A O 1
ATOM 1339 N N . SER A 1 186 ? 53.5 -36.625 35.094 1 16.03 186 SER A N 1
ATOM 1340 C CA . SER A 1 186 ? 53.75 -38.031 35.406 1 16.03 186 SER A CA 1
ATOM 1341 C C . SER A 1 186 ? 53.125 -38.969 34.406 1 16.03 186 SER A C 1
ATOM 1343 O O . SER A 1 186 ? 52.219 -38.594 33.656 1 16.03 186 SER A O 1
ATOM 1345 N N . SER A 1 187 ? 52.75 -40.062 35.031 1 16.47 187 SER A N 1
ATOM 1346 C CA . SER A 1 187 ? 53.219 -41.438 34.969 1 16.47 187 SER A CA 1
ATOM 1347 C C . SER A 1 187 ? 52.438 -42.219 33.906 1 16.47 187 SER A C 1
ATOM 1349 O O . SER A 1 187 ? 51.406 -41.781 33.406 1 16.47 187 SER A O 1
ATOM 1351 N N . THR A 1 188 ? 51.812 -43.188 34.531 1 16.58 188 THR A N 1
ATOM 1352 C CA . THR A 1 188 ? 52.062 -44.625 34.5 1 16.58 188 THR A CA 1
ATOM 1353 C C . THR A 1 188 ? 51.188 -45.281 33.406 1 16.58 188 THR A C 1
ATOM 1355 O O . THR A 1 188 ? 50.156 -44.75 33.031 1 16.58 188 THR A O 1
ATOM 1358 N N . THR A 1 189 ? 51.156 -46.531 33.625 1 15.73 189 THR A N 1
ATOM 1359 C CA . THR A 1 189 ? 51.469 -47.781 32.938 1 15.73 189 THR A CA 1
ATOM 1360 C C . THR A 1 189 ? 50.25 -48.312 32.188 1 15.73 189 THR A C 1
ATOM 1362 O O . THR A 1 189 ? 50.344 -48.656 31.016 1 15.73 189 THR A O 1
ATOM 1365 N N . THR A 1 190 ? 49.25 -48.875 33 1 15.8 190 THR A N 1
ATOM 1366 C CA . THR A 1 190 ? 49.281 -50.344 32.906 1 15.8 190 THR A CA 1
ATOM 1367 C C . THR A 1 190 ? 48.406 -50.812 31.734 1 15.8 190 THR A C 1
ATOM 1369 O O . THR A 1 190 ? 47.594 -50.062 31.219 1 15.8 190 THR A O 1
ATOM 1372 N N . GLY A 1 191 ? 47.469 -51.719 32.125 1 15.91 191 GLY A N 1
ATOM 1373 C CA . GLY A 1 191 ? 47.406 -53.125 31.828 1 15.91 191 GLY A CA 1
ATOM 1374 C C . GLY A 1 191 ? 46.594 -53.438 30.578 1 15.91 191 GLY A C 1
ATOM 1375 O O . GLY A 1 191 ? 45.906 -52.562 30.062 1 15.91 191 GLY A O 1
ATOM 1376 N N . THR A 1 192 ? 46.031 -54.625 30.641 1 15.8 192 THR A N 1
ATOM 1377 C CA . THR A 1 192 ? 46.188 -55.906 29.953 1 15.8 192 THR A CA 1
ATOM 1378 C C . THR A 1 192 ? 45.156 -56.062 28.844 1 15.8 192 THR A C 1
ATOM 1380 O O . THR A 1 192 ? 45.5 -56.406 27.719 1 15.8 192 THR A O 1
ATOM 1383 N N . GLU A 1 193 ? 43.906 -56.406 29.281 1 16.39 193 GLU A N 1
ATOM 1384 C CA . GLU A 1 193 ? 43.562 -57.781 28.938 1 16.39 193 GLU A CA 1
ATOM 1385 C C . GLU A 1 193 ? 42.969 -57.875 27.531 1 16.39 193 GLU A C 1
ATOM 1387 O O . GLU A 1 193 ? 42.5 -56.875 27 1 16.39 193 GLU A O 1
ATOM 1392 N N . THR A 1 194 ? 42.75 -59.188 27.141 1 15.74 194 THR A N 1
ATOM 1393 C CA . THR A 1 194 ? 42.969 -60.25 26.188 1 15.74 194 THR A CA 1
ATOM 1394 C C . THR A 1 194 ? 41.812 -60.312 25.188 1 15.74 194 THR A C 1
ATOM 1396 O O . THR A 1 194 ? 42 -60.625 24 1 15.74 194 THR A O 1
ATOM 1399 N N . GLY A 1 195 ? 40.5 -60.062 25.703 1 15.73 195 GLY A N 1
ATOM 1400 C CA . GLY A 1 195 ? 39.656 -61.219 25.406 1 15.73 195 GLY A CA 1
ATOM 1401 C C . GLY A 1 195 ? 39.344 -61.375 23.938 1 15.73 195 GLY A C 1
ATOM 1402 O O . GLY A 1 195 ? 39.188 -60.375 23.219 1 15.73 195 GLY A O 1
ATOM 1403 N N . THR A 1 196 ? 39.469 -62.688 23.453 1 15.39 196 THR A N 1
ATOM 1404 C CA . THR A 1 196 ? 39.625 -63.594 22.328 1 15.39 196 THR A CA 1
ATOM 1405 C C . THR A 1 196 ? 38.375 -63.656 21.484 1 15.39 196 THR A C 1
ATOM 1407 O O . THR A 1 196 ? 38.219 -64.5 20.625 1 15.39 196 THR A O 1
ATOM 1410 N N . ALA A 1 197 ? 37.438 -62.688 21.594 1 15.2 197 ALA A N 1
ATOM 1411 C CA . ALA A 1 197 ? 36.188 -63.188 21.062 1 15.2 197 ALA A CA 1
ATOM 1412 C C . ALA A 1 197 ? 36.375 -63.969 19.766 1 15.2 197 ALA A C 1
ATOM 1414 O O . ALA A 1 197 ? 36.812 -63.375 18.766 1 15.2 197 ALA A O 1
ATOM 1415 N N . ALA A 1 198 ? 36.531 -65.375 19.844 1 14.77 198 ALA A N 1
ATOM 1416 C CA . ALA A 1 198 ? 36.781 -66.5 18.938 1 14.77 198 ALA A CA 1
ATOM 1417 C C . ALA A 1 198 ? 35.812 -66.438 17.766 1 14.77 198 ALA A C 1
ATOM 1419 O O . ALA A 1 198 ? 36.219 -66.5 16.594 1 14.77 198 ALA A O 1
ATOM 1420 N N . ALA A 1 199 ? 34.812 -67.438 17.781 1 15.81 199 ALA A N 1
ATOM 1421 C CA . ALA A 1 199 ? 34.875 -68.75 17.047 1 15.81 199 ALA A CA 1
ATOM 1422 C C . ALA A 1 199 ? 34.25 -68.625 15.672 1 15.81 199 ALA A C 1
ATOM 1424 O O . ALA A 1 199 ? 33.562 -67.625 15.391 1 15.81 199 ALA A O 1
ATOM 1425 N N . THR A 1 200 ? 33.312 -69.75 15.273 1 15.04 200 THR A N 1
ATOM 1426 C CA . THR A 1 200 ? 33.375 -70.875 14.422 1 15.04 200 THR A CA 1
ATOM 1427 C C . THR A 1 200 ? 32.594 -70.688 13.133 1 15.04 200 THR A C 1
ATOM 1429 O O . THR A 1 200 ? 33.125 -70.938 12.039 1 15.04 200 THR A O 1
ATOM 1432 N N . GLY A 1 201 ? 31.391 -71.438 12.867 1 14.53 201 GLY A N 1
ATOM 1433 C CA . GLY A 1 201 ? 31.328 -72.562 11.969 1 14.53 201 GLY A CA 1
ATOM 1434 C C . GLY A 1 201 ? 30.812 -72.25 10.586 1 14.53 201 GLY A C 1
ATOM 1435 O O . GLY A 1 201 ? 30.422 -71.062 10.344 1 14.53 201 GLY A O 1
ATOM 1436 N N . THR A 1 202 ? 29.641 -73 10 1 15.8 202 THR A N 1
ATOM 1437 C CA . THR A 1 202 ? 29.625 -74.062 9.016 1 15.8 202 THR A CA 1
ATOM 1438 C C . THR A 1 202 ? 29.281 -73.5 7.633 1 15.8 202 THR A C 1
ATOM 1440 O O . THR A 1 202 ? 28.719 -72.438 7.508 1 15.8 202 THR A O 1
ATOM 1443 N N . PRO A 1 203 ? 28.859 -74.562 6.59 1 16 203 PRO A N 1
ATOM 1444 C CA . PRO A 1 203 ? 29.312 -75.125 5.309 1 16 203 PRO A CA 1
ATOM 1445 C C . PRO A 1 203 ? 28.594 -74.5 4.117 1 16 203 PRO A C 1
ATOM 1447 O O . PRO A 1 203 ? 29.234 -74 3.193 1 16 203 PRO A O 1
ATOM 1450 N N . GLN A 1 204 ? 27.516 -75.25 3.471 1 14.7 204 GLN A N 1
ATOM 1451 C CA . GLN A 1 204 ? 27.594 -76.062 2.25 1 14.7 204 GLN A CA 1
ATOM 1452 C C . GLN A 1 204 ? 26.984 -75.312 1.068 1 14.7 204 GLN A C 1
ATOM 1454 O O . GLN A 1 204 ? 27.625 -75.188 0.027 1 14.7 204 GLN A O 1
ATOM 1459 N N . THR A 1 205 ? 25.734 -75.875 0.42 1 15.78 205 THR A N 1
ATOM 1460 C CA . THR A 1 205 ? 25.609 -76.625 -0.826 1 15.78 205 THR A CA 1
ATOM 1461 C C . THR A 1 205 ? 25.234 -75.688 -1.98 1 15.78 205 THR A C 1
ATOM 1463 O O . THR A 1 205 ? 24.781 -74.562 -1.76 1 15.78 205 THR A O 1
ATOM 1466 N N . SER A 1 206 ? 24.594 -76.312 -3.172 1 14.81 206 SER A N 1
ATOM 1467 C CA . SER A 1 206 ? 24.844 -76.688 -4.562 1 14.81 206 SER A CA 1
ATOM 1468 C C . SER A 1 206 ? 24.094 -75.75 -5.52 1 14.81 206 SER A C 1
ATOM 1470 O O . SER A 1 206 ? 24.672 -75.25 -6.477 1 14.81 206 SER A O 1
ATOM 1472 N N . ASN A 1 207 ? 22.719 -75.812 -5.676 1 15.61 207 ASN A N 1
ATOM 1473 C CA . ASN A 1 207 ? 22.234 -76.375 -6.922 1 15.61 207 ASN A CA 1
ATOM 1474 C C . ASN A 1 207 ? 22.188 -75.375 -8.047 1 15.61 207 ASN A C 1
ATOM 1476 O O . ASN A 1 207 ? 22.141 -74.188 -7.797 1 15.61 207 ASN A O 1
ATOM 1480 N N . GLY A 1 208 ? 21.688 -75.812 -9.391 1 15.44 208 GLY A N 1
ATOM 1481 C CA . GLY A 1 208 ? 21.891 -76 -10.812 1 15.44 208 GLY A CA 1
ATOM 1482 C C . GLY A 1 208 ? 21.203 -75 -11.672 1 15.44 208 GLY A C 1
ATOM 1483 O O . GLY A 1 208 ? 21.484 -74.875 -12.867 1 15.44 208 GLY A O 1
ATOM 1484 N N . ALA A 1 209 ? 20.078 -74.312 -11.352 1 18.06 209 ALA A N 1
ATOM 1485 C CA . ALA A 1 209 ? 19.203 -74.5 -12.508 1 18.06 209 ALA A CA 1
ATOM 1486 C C . ALA A 1 209 ? 19.719 -73.75 -13.711 1 18.06 209 ALA A C 1
ATOM 1488 O O . ALA A 1 209 ? 20.422 -72.75 -13.555 1 18.06 209 ALA A O 1
ATOM 1489 N N . ASP A 1 210 ? 19.078 -74 -14.953 1 16.89 210 ASP A N 1
ATOM 1490 C CA . A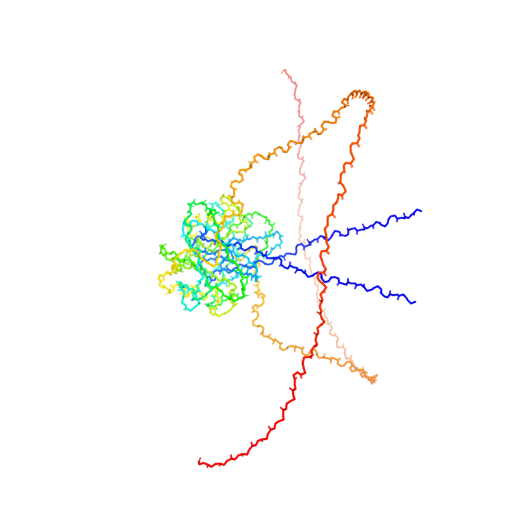SP A 1 210 ? 19.141 -74.375 -16.359 1 16.89 210 ASP A CA 1
ATOM 1491 C C . ASP A 1 210 ? 19.188 -73.125 -17.234 1 16.89 210 ASP A C 1
ATOM 1493 O O . ASP A 1 210 ? 18.797 -72 -16.797 1 16.89 210 ASP A O 1
ATOM 1497 N N . VAL A 1 211 ? 19.016 -73.312 -18.641 1 16.11 211 VAL A N 1
ATOM 1498 C CA . VAL A 1 211 ? 19.656 -73.25 -19.953 1 16.11 211 VAL A CA 1
ATOM 1499 C C . VAL A 1 211 ? 19.188 -72 -20.719 1 16.11 211 VAL A C 1
ATOM 1501 O O . VAL A 1 211 ? 20 -71.25 -21.234 1 16.11 211 VAL A O 1
ATOM 1504 N N . VAL A 1 212 ? 17.859 -71.875 -21.25 1 17.27 212 VAL A N 1
ATOM 1505 C CA . VAL A 1 212 ? 17.75 -72.062 -22.688 1 17.27 212 VAL A CA 1
ATOM 1506 C C . VAL A 1 212 ? 18.016 -70.75 -23.422 1 17.27 212 VAL A C 1
ATOM 1508 O O . VAL A 1 212 ? 17.797 -69.688 -22.859 1 17.27 212 VAL A O 1
ATOM 1511 N N . ALA A 1 213 ? 18 -70.75 -24.922 1 17.12 213 ALA A N 1
ATOM 1512 C CA . ALA A 1 213 ? 18.734 -70.5 -26.156 1 17.12 213 ALA A CA 1
ATOM 1513 C C . ALA A 1 213 ? 18.266 -69.188 -26.828 1 17.12 213 ALA A C 1
ATOM 1515 O O . ALA A 1 213 ? 19.094 -68.375 -27.172 1 17.12 213 ALA A O 1
ATOM 1516 N N . ALA A 1 214 ? 17.062 -69.062 -27.672 1 17.97 214 ALA A N 1
ATOM 1517 C CA . ALA A 1 214 ? 17.297 -69.125 -29.125 1 17.97 214 ALA A CA 1
ATOM 1518 C C . ALA A 1 214 ? 17.547 -67.75 -29.688 1 17.97 214 ALA A C 1
ATOM 1520 O O . ALA A 1 214 ? 17.266 -66.688 -29.031 1 17.97 214 ALA A O 1
ATOM 1521 N N . PRO A 1 215 ? 17.062 -67.375 -31.203 1 18.2 215 PRO A N 1
ATOM 1522 C CA . PRO A 1 215 ? 17.719 -67.188 -32.5 1 18.2 215 PRO A CA 1
ATOM 1523 C C . PRO A 1 215 ? 17.703 -65.688 -32.938 1 18.2 215 PRO A C 1
ATOM 1525 O O . PRO A 1 215 ? 16.891 -64.938 -32.406 1 18.2 215 PRO A O 1
ATOM 1528 N N . ALA A 1 216 ? 18.422 -65.312 -34.031 1 20.75 216 ALA A N 1
ATOM 1529 C CA . ALA A 1 216 ? 19.172 -64.312 -34.875 1 20.75 216 ALA A CA 1
ATOM 1530 C C . ALA A 1 216 ? 18.234 -63.562 -35.781 1 20.75 216 ALA A C 1
ATOM 1532 O O . ALA A 1 216 ? 18.688 -62.656 -36.5 1 20.75 216 ALA A O 1
ATOM 1533 N N . VAL A 1 217 ? 16.875 -63.688 -36.031 1 19.39 217 VAL A N 1
ATOM 1534 C CA . VAL A 1 217 ? 16.594 -63.688 -37.469 1 19.39 217 VAL A CA 1
ATOM 1535 C C . VAL A 1 217 ? 16.875 -62.312 -38.031 1 19.39 217 VAL A C 1
ATOM 1537 O O . VAL A 1 217 ? 16.656 -61.281 -37.375 1 19.39 217 VAL A O 1
ATOM 1540 N N . ARG A 1 218 ? 17.094 -62.156 -39.562 1 18.23 218 ARG A N 1
ATOM 1541 C CA . ARG A 1 218 ? 17.781 -61.656 -40.781 1 18.23 218 ARG A CA 1
ATOM 1542 C C . ARG A 1 218 ? 17.016 -60.5 -41.406 1 18.23 218 ARG A C 1
ATOM 1544 O O . ARG A 1 218 ? 17.578 -59.75 -42.219 1 18.23 218 ARG A O 1
ATOM 1551 N N . LEU A 1 219 ? 15.734 -60.188 -41.344 1 18.83 219 LEU A N 1
ATOM 1552 C CA . LEU A 1 219 ? 15.219 -60.062 -42.719 1 18.83 219 LEU A CA 1
ATOM 1553 C C . LEU A 1 219 ? 15.789 -58.812 -43.406 1 18.83 219 LEU A C 1
ATOM 1555 O O . LEU A 1 219 ? 15.906 -57.75 -42.781 1 18.83 219 LEU A O 1
ATOM 1559 N N . LEU A 1 220 ? 15.688 -58.75 -44.906 1 17.69 220 LEU A N 1
ATOM 1560 C CA . LEU A 1 220 ? 16.234 -58.531 -46.219 1 17.69 220 LEU A CA 1
ATOM 1561 C C . LEU A 1 220 ? 15.953 -57.125 -46.719 1 17.69 220 LEU A C 1
ATOM 1563 O O . LEU A 1 220 ? 16.875 -56.406 -47.125 1 17.69 220 LEU A O 1
ATOM 1567 N N . VAL A 1 221 ? 14.922 -56.875 -47.75 1 18.77 221 VAL A N 1
ATOM 1568 C CA . VAL A 1 221 ? 15.156 -56.75 -49.188 1 18.77 221 VAL A CA 1
ATOM 1569 C C . VAL A 1 221 ? 15.281 -55.281 -49.594 1 18.77 221 VAL A C 1
ATOM 1571 O O . VAL A 1 221 ? 14.875 -54.406 -48.812 1 18.77 221 VAL A O 1
ATOM 1574 N N . ALA A 1 222 ? 14.633 -54.781 -51 1 19.72 222 ALA A N 1
ATOM 1575 C CA . ALA A 1 222 ? 15.055 -54.438 -52.344 1 19.72 222 ALA A CA 1
ATOM 1576 C C . ALA A 1 222 ? 14.906 -52.938 -52.594 1 19.72 222 ALA A C 1
ATOM 1578 O O . ALA A 1 222 ? 14.047 -52.281 -52 1 19.72 222 ALA A O 1
ATOM 1579 N N . ALA A 1 223 ? 15.773 -52.312 -53.531 1 22.77 223 ALA A N 1
ATOM 1580 C CA . ALA A 1 223 ? 16.422 -51.156 -54.188 1 22.77 223 ALA A CA 1
ATOM 1581 C C . ALA A 1 223 ? 15.508 -50.531 -55.219 1 22.77 223 ALA A C 1
ATOM 1583 O O . ALA A 1 223 ? 15.875 -49.562 -55.875 1 22.77 223 ALA A O 1
ATOM 1584 N N . ALA A 1 224 ? 14.367 -51.062 -55.75 1 20.7 224 ALA A N 1
ATOM 1585 C CA . ALA A 1 224 ? 14.281 -50.938 -57.188 1 20.7 224 ALA A CA 1
ATOM 1586 C C . ALA A 1 224 ? 14.211 -49.469 -57.625 1 20.7 224 ALA A C 1
ATOM 1588 O O . ALA A 1 224 ? 13.812 -48.625 -56.844 1 20.7 224 ALA A O 1
ATOM 1589 N N . ALA A 1 225 ? 13.992 -49.25 -59.156 1 19.41 225 ALA A N 1
ATOM 1590 C CA . ALA A 1 225 ? 14.414 -48.812 -60.469 1 19.41 225 ALA A CA 1
ATOM 1591 C C . ALA A 1 225 ? 13.641 -47.562 -60.906 1 19.41 225 ALA A C 1
ATOM 1593 O O . ALA A 1 225 ? 14.219 -46.625 -61.438 1 19.41 225 ALA A O 1
ATOM 1594 N N . ALA A 1 226 ? 12.242 -47.719 -61.438 1 18.94 226 ALA A N 1
ATOM 1595 C CA . ALA A 1 226 ? 11.93 -47.5 -62.875 1 18.94 226 ALA A CA 1
ATOM 1596 C C . ALA A 1 226 ? 12.062 -46.031 -63.25 1 18.94 226 ALA A C 1
ATOM 1598 O O . ALA A 1 226 ? 11.906 -45.156 -62.406 1 18.94 226 ALA A O 1
ATOM 1599 N N . VAL A 1 227 ? 12.102 -45.844 -64.688 1 20.31 227 VAL A N 1
ATOM 1600 C CA . VAL A 1 227 ? 12.445 -45.344 -66 1 20.31 227 VAL A CA 1
ATOM 1601 C C . VAL A 1 227 ? 11.539 -44.156 -66.375 1 20.31 227 VAL A C 1
ATOM 1603 O O . VAL A 1 227 ? 12.023 -43.125 -66.812 1 20.31 227 VAL A O 1
ATOM 1606 N N . PHE A 1 228 ? 10.305 -44.531 -67.062 1 21.5 228 PHE A N 1
ATOM 1607 C CA . PHE A 1 228 ? 9.922 -44.156 -68.375 1 21.5 228 PHE A CA 1
ATOM 1608 C C . PHE A 1 228 ? 9.492 -42.688 -68.438 1 21.5 228 PHE A C 1
ATOM 1610 O O . PHE A 1 228 ? 9.211 -42.094 -67.375 1 21.5 228 PHE A O 1
ATOM 1617 N N . VAL A 1 229 ? 8.211 -42.531 -69.312 1 23.89 229 VAL A N 1
ATOM 1618 C CA . VAL A 1 229 ? 7.762 -41.625 -70.375 1 23.89 229 VAL A CA 1
ATOM 1619 C C . VAL A 1 229 ? 7.289 -40.312 -69.75 1 23.89 229 VAL A C 1
ATOM 1621 O O . VAL A 1 229 ? 6.703 -40.312 -68.688 1 23.89 229 VAL A O 1
ATOM 1624 N N . MET B 1 1 ? 63.938 16.766 6.359 1 43.25 1 MET B N 1
ATOM 1625 C CA . MET B 1 1 ? 62.719 16.422 7.074 1 43.25 1 MET B CA 1
ATOM 1626 C C . MET B 1 1 ? 61.5 16.453 6.145 1 43.25 1 MET B C 1
ATOM 1628 O O . MET B 1 1 ? 61.219 17.484 5.543 1 43.25 1 MET B O 1
ATOM 1632 N N . PRO B 1 2 ? 61.062 15.305 5.484 1 60.03 2 PRO B N 1
ATOM 1633 C CA . PRO B 1 2 ? 59.906 15.289 4.586 1 60.03 2 PRO B CA 1
ATOM 1634 C C . PRO B 1 2 ? 58.625 15.742 5.27 1 60.03 2 PRO B C 1
ATOM 1636 O O . PRO B 1 2 ? 58.469 15.555 6.477 1 60.03 2 PRO B O 1
ATOM 1639 N N . THR B 1 3 ? 58.156 16.938 4.902 1 61.84 3 THR B N 1
ATOM 1640 C CA . THR B 1 3 ? 56.844 17.438 5.32 1 61.84 3 THR B CA 1
ATOM 1641 C C . THR B 1 3 ? 55.781 16.375 5.098 1 61.84 3 THR B C 1
ATOM 1643 O O . THR B 1 3 ? 55.719 15.742 4.039 1 61.84 3 THR B O 1
ATOM 1646 N N . PRO B 1 4 ? 55.25 15.836 6.207 1 60.97 4 PRO B N 1
ATOM 1647 C CA . PRO B 1 4 ? 54.156 14.875 6.059 1 60.97 4 PRO B CA 1
ATOM 1648 C C . PRO B 1 4 ? 53 15.406 5.184 1 60.97 4 PRO B C 1
ATOM 1650 O O . PRO B 1 4 ? 52.75 16.609 5.18 1 60.97 4 PRO B O 1
ATOM 1653 N N . SER B 1 5 ? 52.906 14.891 3.986 1 61.56 5 SER B N 1
ATOM 1654 C CA . SER B 1 5 ? 51.719 15.133 3.143 1 61.56 5 SER B CA 1
ATOM 1655 C C . SER B 1 5 ? 50.438 14.938 3.924 1 61.56 5 SER B C 1
ATOM 1657 O O . SER B 1 5 ? 50.188 13.859 4.465 1 61.56 5 SER B O 1
ATOM 1659 N N . ASN B 1 6 ? 49.906 16 4.535 1 56.16 6 ASN B N 1
ATOM 1660 C CA . ASN B 1 6 ? 48.562 15.961 5.125 1 56.16 6 ASN B CA 1
ATOM 1661 C C . ASN B 1 6 ? 47.531 15.43 4.133 1 56.16 6 ASN B C 1
ATOM 1663 O O . ASN B 1 6 ? 47.281 16.062 3.104 1 56.16 6 ASN B O 1
ATOM 1667 N N . LEU B 1 7 ? 47.406 14.125 4.035 1 58.66 7 LEU B N 1
ATOM 1668 C CA . LEU B 1 7 ? 46.312 13.523 3.318 1 58.66 7 LEU B CA 1
ATOM 1669 C C . LEU B 1 7 ? 44.969 14.109 3.793 1 58.66 7 LEU B C 1
ATOM 1671 O O . LEU B 1 7 ? 44.594 13.914 4.945 1 58.66 7 LEU B O 1
ATOM 1675 N N . LEU B 1 8 ? 44.531 15.211 3.273 1 56.19 8 LEU B N 1
ATOM 1676 C CA . LEU B 1 8 ? 43.188 15.695 3.498 1 56.19 8 LEU B CA 1
ATOM 1677 C C . LEU B 1 8 ? 42.156 14.617 3.15 1 56.19 8 LEU B C 1
ATOM 1679 O O . LEU B 1 8 ? 42.031 14.234 1.985 1 56.19 8 LEU B O 1
ATOM 1683 N N . LEU B 1 9 ? 41.812 13.742 4.055 1 57.56 9 LEU B N 1
ATOM 1684 C CA . LEU B 1 9 ? 40.656 12.875 3.871 1 57.56 9 LEU B CA 1
ATOM 1685 C C . LEU B 1 9 ? 39.406 13.703 3.693 1 57.56 9 LEU B C 1
ATOM 1687 O O . LEU B 1 9 ? 38.938 14.359 4.629 1 57.56 9 LEU B O 1
ATOM 1691 N N . ALA B 1 10 ? 39.062 14.125 2.482 1 57.66 10 ALA B N 1
ATOM 1692 C CA . ALA B 1 10 ? 37.75 14.719 2.191 1 57.66 10 ALA B CA 1
ATOM 1693 C C . ALA B 1 10 ? 36.625 13.797 2.635 1 57.66 10 ALA B C 1
ATOM 1695 O O . ALA B 1 10 ? 36.531 12.648 2.184 1 57.66 10 ALA B O 1
ATOM 1696 N N . SER B 1 11 ? 36.031 14.047 3.779 1 57.88 11 SER B N 1
ATOM 1697 C CA . SER B 1 11 ? 34.812 13.367 4.211 1 57.88 11 SER B CA 1
ATOM 1698 C C . SER B 1 11 ? 33.719 13.469 3.152 1 57.88 11 SER B C 1
ATOM 1700 O O . SER B 1 11 ? 33.281 14.57 2.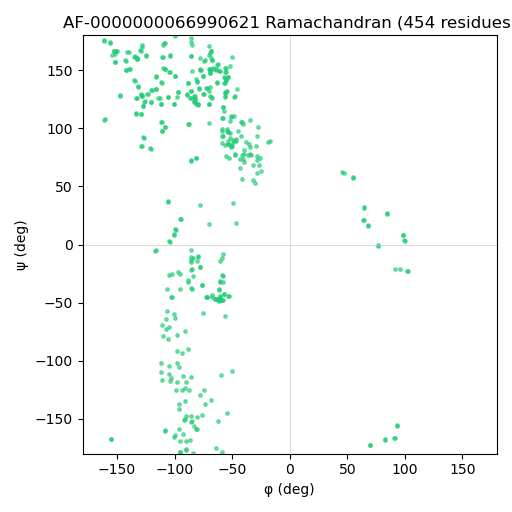816 1 57.88 11 SER B O 1
ATOM 1702 N N . LEU B 1 12 ? 33.562 12.609 2.191 1 58.16 12 LEU B N 1
ATOM 1703 C CA . LEU B 1 12 ? 32.406 12.516 1.331 1 58.16 12 LEU B CA 1
ATOM 1704 C C . LEU B 1 12 ? 31.125 12.414 2.16 1 58.16 12 LEU B C 1
ATOM 1706 O O . LEU B 1 12 ? 30.828 11.359 2.719 1 58.16 12 LEU B O 1
ATOM 1710 N N . SER B 1 13 ? 30.719 13.57 2.762 1 55.5 13 SER B N 1
ATOM 1711 C CA . SER B 1 13 ? 29.375 13.547 3.334 1 55.5 13 SER B CA 1
ATOM 1712 C C . SER B 1 13 ? 28.344 13.117 2.301 1 55.5 13 SER B C 1
ATOM 1714 O O . SER B 1 13 ? 28.172 13.781 1.279 1 55.5 13 SER B O 1
ATOM 1716 N N . ALA B 1 14 ? 27.922 11.906 2.219 1 58 14 ALA B N 1
ATOM 1717 C CA . ALA B 1 14 ? 26.797 11.461 1.4 1 58 14 ALA B CA 1
ATOM 1718 C C . ALA B 1 14 ? 25.594 12.367 1.592 1 58 14 ALA B C 1
ATOM 1720 O O . ALA B 1 14 ? 24.984 12.383 2.664 1 58 14 ALA B O 1
ATOM 1721 N N . HIS B 1 15 ? 25.547 13.578 0.998 1 59.5 15 HIS B N 1
ATOM 1722 C CA . HIS B 1 15 ? 24.328 14.383 0.967 1 59.5 15 HIS B CA 1
ATOM 1723 C C . HIS B 1 15 ? 23.109 13.539 0.563 1 59.5 15 HIS B C 1
ATOM 1725 O O . HIS B 1 15 ? 23.062 13.023 -0.558 1 59.5 15 HIS B O 1
ATOM 1731 N N . VAL B 1 16 ? 22.531 12.984 1.603 1 63.84 16 VAL B N 1
ATOM 1732 C CA . VAL B 1 16 ? 21.312 12.25 1.298 1 63.84 16 VAL B CA 1
ATOM 1733 C C . VAL B 1 16 ? 20.297 13.18 0.639 1 63.84 16 VAL B C 1
ATOM 1735 O O . VAL B 1 16 ? 19.906 14.195 1.225 1 63.84 16 VAL B O 1
ATOM 1738 N N . MET B 1 17 ? 20.234 13.258 -0.693 1 77.94 17 MET B N 1
ATOM 1739 C CA . MET B 1 17 ? 19.344 14.078 -1.491 1 77.94 17 MET B CA 1
ATOM 1740 C C . MET B 1 17 ? 17.875 13.781 -1.143 1 77.94 17 MET B C 1
ATOM 1742 O O . MET B 1 17 ? 17.531 12.641 -0.842 1 77.94 17 MET B O 1
ATOM 1746 N N . ALA B 1 18 ? 17.125 14.836 -0.904 1 89.44 18 ALA B N 1
ATOM 1747 C CA . ALA B 1 18 ? 15.68 14.766 -0.688 1 89.44 18 ALA B CA 1
ATOM 1748 C C . ALA B 1 18 ? 15 13.922 -1.761 1 89.44 18 ALA B C 1
ATOM 1750 O O . ALA B 1 18 ? 15.258 14.102 -2.955 1 89.44 18 ALA B O 1
ATOM 1751 N N . ALA B 1 19 ? 14.211 12.93 -1.315 1 93.94 19 ALA B N 1
ATOM 1752 C CA . ALA B 1 19 ? 13.547 12.039 -2.264 1 93.94 19 ALA B CA 1
ATOM 1753 C C . ALA B 1 19 ? 12.062 12.375 -2.387 1 93.94 19 ALA B C 1
ATOM 1755 O O . ALA B 1 19 ? 11.461 12.891 -1.446 1 93.94 19 ALA B O 1
ATOM 1756 N N . ILE B 1 20 ? 11.469 12.148 -3.604 1 96.38 20 ILE B N 1
ATOM 1757 C CA . ILE B 1 20 ? 10.031 12.148 -3.807 1 96.38 20 ILE B CA 1
ATOM 1758 C C . ILE B 1 20 ? 9.469 10.758 -3.51 1 96.38 20 ILE B C 1
ATOM 1760 O O . ILE B 1 20 ? 9.977 9.75 -4.02 1 96.38 20 ILE B O 1
ATOM 1764 N N . ILE B 1 21 ? 8.5 10.672 -2.65 1 97.44 21 ILE B N 1
ATOM 1765 C CA . ILE B 1 21 ? 7.824 9.43 -2.295 1 97.44 21 ILE B CA 1
ATOM 1766 C C . ILE B 1 21 ? 6.414 9.422 -2.881 1 97.44 21 ILE B C 1
ATOM 1768 O O . ILE B 1 21 ? 5.504 10.047 -2.336 1 97.44 21 ILE B O 1
ATOM 1772 N N . PRO B 1 22 ? 6.23 8.703 -4.012 1 97.5 22 PRO B N 1
ATOM 1773 C CA . PRO B 1 22 ? 4.879 8.648 -4.574 1 97.5 22 PRO B CA 1
ATOM 1774 C C . PRO B 1 22 ? 3.928 7.785 -3.752 1 97.5 22 PRO B C 1
ATOM 1776 O O . PRO B 1 22 ? 4.324 6.727 -3.258 1 97.5 22 PRO B O 1
ATOM 1779 N N . VAL B 1 23 ? 2.768 8.266 -3.523 1 98.69 23 VAL B N 1
ATOM 1780 C CA . VAL B 1 23 ? 1.676 7.539 -2.879 1 98.69 23 VAL B CA 1
ATOM 1781 C C . VAL B 1 23 ? 0.42 7.617 -3.744 1 98.69 23 VAL B C 1
ATOM 1783 O O . VAL B 1 23 ? -0.093 8.711 -4.008 1 98.69 23 VAL B O 1
ATOM 1786 N N . SER B 1 24 ? -0.08 6.465 -4.18 1 98.12 24 SER B N 1
ATOM 1787 C CA . SER B 1 24 ? -1.334 6.43 -4.926 1 98.12 24 SER B CA 1
ATOM 1788 C C . SER B 1 24 ? -2.535 6.555 -3.994 1 98.12 24 SER B C 1
ATOM 1790 O O . SER B 1 24 ? -2.594 5.887 -2.959 1 98.12 24 SER B O 1
ATOM 1792 N N . VAL B 1 25 ? -3.428 7.387 -4.387 1 98.75 25 VAL B N 1
ATOM 1793 C CA . VAL B 1 25 ? -4.637 7.637 -3.607 1 98.75 25 VAL B CA 1
ATOM 1794 C C . VAL B 1 25 ? -5.852 7.086 -4.348 1 98.75 25 VAL B C 1
ATOM 1796 O O . VAL B 1 25 ? -6.332 7.691 -5.309 1 98.75 25 VAL B O 1
ATOM 1799 N N . GLY B 1 26 ? -6.301 5.879 -3.977 1 97.69 26 GLY B N 1
ATOM 1800 C CA . GLY B 1 26 ? -7.531 5.332 -4.523 1 97.69 26 GLY B CA 1
ATOM 1801 C C . GLY B 1 26 ? -7.332 4.629 -5.852 1 97.69 26 GLY B C 1
ATOM 1802 O O . GLY B 1 26 ? -8.25 4.586 -6.68 1 97.69 26 GLY B O 1
ATOM 1803 N N . ARG B 1 27 ? -6.172 4.113 -6.129 1 95.5 27 ARG B N 1
ATOM 1804 C CA . ARG B 1 27 ? -5.926 3.461 -7.41 1 95.5 27 ARG B CA 1
ATOM 1805 C C . ARG B 1 27 ? -6.641 2.117 -7.492 1 95.5 27 ARG B C 1
ATOM 1807 O O . ARG B 1 27 ? -7.223 1.777 -8.523 1 95.5 27 ARG B O 1
ATOM 1814 N N . ALA B 1 28 ? -6.516 1.378 -6.41 1 92.25 28 ALA B N 1
ATOM 1815 C CA . ALA B 1 28 ? -7.137 0.059 -6.309 1 92.25 28 ALA B CA 1
ATOM 1816 C C . ALA B 1 28 ? -7.949 -0.071 -5.023 1 92.25 28 ALA B C 1
ATOM 1818 O O . ALA B 1 28 ? -7.5 -0.698 -4.062 1 92.25 28 ALA B O 1
ATOM 1819 N N . GLY B 1 29 ? -9.195 0.409 -5.148 1 92.12 29 GLY B N 1
ATOM 1820 C CA . GLY B 1 29 ? -10.039 0.399 -3.965 1 92.12 29 GLY B CA 1
ATOM 1821 C C . GLY B 1 29 ? -9.805 1.586 -3.051 1 92.12 29 GLY B C 1
ATOM 1822 O O . GLY B 1 29 ? -9.211 2.584 -3.463 1 92.12 29 GLY B O 1
ATOM 1823 N N . LEU B 1 30 ? -10.312 1.573 -1.874 1 96.38 30 LEU B N 1
ATOM 1824 C CA . LEU B 1 30 ? -10.203 2.639 -0.883 1 96.38 30 LEU B CA 1
ATOM 1825 C C . LEU B 1 30 ? -8.914 2.512 -0.08 1 96.38 30 LEU B C 1
ATOM 1827 O O . LEU B 1 30 ? -8.945 2.113 1.087 1 96.38 30 LEU B O 1
ATOM 1831 N N . ASN B 1 31 ? -7.832 2.826 -0.753 1 96.81 31 ASN B N 1
ATOM 1832 C CA . ASN B 1 31 ? -6.527 2.664 -0.119 1 96.81 31 ASN B CA 1
ATOM 1833 C C . ASN B 1 31 ? -5.574 3.793 -0.501 1 96.81 31 ASN B C 1
ATOM 1835 O O . ASN B 1 31 ? -5.699 4.383 -1.575 1 96.81 31 ASN B O 1
ATOM 1839 N N . PHE B 1 32 ? -4.68 4.098 0.383 1 98.75 32 PHE B N 1
ATOM 1840 C CA . PHE B 1 32 ? -3.393 4.68 0.028 1 98.75 32 PHE B CA 1
ATOM 1841 C C . PHE B 1 32 ? -2.367 3.59 -0.26 1 98.75 32 PHE B C 1
ATOM 1843 O O . PHE B 1 32 ? -2.316 2.576 0.439 1 98.75 32 PHE B O 1
ATOM 1850 N N . ASP B 1 33 ? -1.573 3.781 -1.268 1 98.25 33 ASP B N 1
ATOM 1851 C CA . ASP B 1 33 ? -0.574 2.764 -1.579 1 98.25 33 ASP B CA 1
ATOM 1852 C C . ASP B 1 33 ? 0.794 3.396 -1.828 1 98.25 33 ASP B C 1
ATOM 1854 O O . ASP B 1 33 ? 0.996 4.074 -2.838 1 98.25 33 ASP B O 1
ATOM 1858 N N . PRO B 1 34 ? 1.839 3.201 -0.979 1 98.12 34 PRO B N 1
ATOM 1859 C CA . PRO B 1 34 ? 1.712 2.408 0.246 1 98.12 34 PRO B CA 1
ATOM 1860 C C . PRO B 1 34 ? 0.942 3.137 1.344 1 98.12 34 PRO B C 1
ATOM 1862 O O . PRO B 1 34 ? 0.809 4.363 1.3 1 98.12 34 PRO B O 1
ATOM 1865 N N . ALA B 1 35 ? 0.417 2.291 2.262 1 98.56 35 ALA B N 1
ATOM 1866 C CA . ALA B 1 35 ? -0.269 2.861 3.418 1 98.56 35 ALA B CA 1
ATOM 1867 C C . ALA B 1 35 ? 0.71 3.129 4.559 1 98.56 35 ALA B C 1
ATOM 1869 O O . ALA B 1 35 ? 0.438 3.949 5.438 1 98.56 35 ALA B O 1
ATOM 1870 N N . GLU B 1 36 ? 1.761 2.354 4.688 1 97.94 36 GLU B N 1
ATOM 1871 C CA . GLU B 1 36 ? 2.9 2.717 5.523 1 97.94 36 GLU B CA 1
ATOM 1872 C C . GLU B 1 36 ? 3.922 3.533 4.738 1 97.94 36 GLU B C 1
ATOM 1874 O O . GLU B 1 36 ? 4.695 2.98 3.955 1 97.94 36 GLU B O 1
ATOM 1879 N N . ILE B 1 37 ? 3.92 4.793 4.988 1 98.19 37 ILE B N 1
ATOM 1880 C CA . ILE B 1 37 ? 4.801 5.703 4.266 1 98.19 37 ILE B CA 1
ATOM 1881 C C . ILE B 1 37 ? 6.016 6.035 5.129 1 98.19 37 ILE B C 1
ATOM 1883 O O . ILE B 1 37 ? 5.875 6.543 6.242 1 98.19 37 ILE B O 1
ATOM 1887 N N . ARG B 1 38 ? 7.145 5.758 4.668 1 96.62 38 ARG B N 1
ATOM 1888 C CA . ARG B 1 38 ? 8.367 6.039 5.41 1 96.62 38 ARG B CA 1
ATOM 1889 C C . ARG B 1 38 ? 9.281 6.973 4.625 1 96.62 38 ARG B C 1
ATOM 1891 O O . ARG B 1 38 ? 9.492 6.785 3.426 1 96.62 38 ARG B O 1
ATOM 1898 N N . GLY B 1 39 ? 9.75 7.945 5.297 1 96.75 39 GLY B N 1
ATOM 1899 C CA . GLY B 1 39 ? 10.656 8.922 4.711 1 96.75 39 GLY B CA 1
ATOM 1900 C C . GLY B 1 39 ? 11.438 9.703 5.75 1 96.75 39 GLY B C 1
ATOM 1901 O O . GLY B 1 39 ? 11.195 9.57 6.949 1 96.75 39 GLY B O 1
ATOM 1902 N N . HIS B 1 40 ? 12.336 10.531 5.262 1 96.19 40 HIS B N 1
ATOM 1903 C CA . HIS B 1 40 ? 13.18 11.359 6.109 1 96.19 40 HIS B CA 1
ATOM 1904 C C . HIS B 1 40 ? 12.805 12.836 5.992 1 96.19 40 HIS B C 1
ATOM 1906 O O . HIS B 1 40 ? 12.148 13.234 5.023 1 96.19 40 HIS B O 1
ATOM 1912 N N . MET B 1 41 ? 13.266 13.547 7.027 1 96.12 41 MET B N 1
ATOM 1913 C CA . MET B 1 41 ? 13.07 14.992 6.938 1 96.12 41 MET B CA 1
ATOM 1914 C C . MET B 1 41 ? 13.664 15.547 5.648 1 96.12 41 MET B C 1
ATOM 1916 O O . MET B 1 41 ? 14.773 15.18 5.258 1 96.12 41 MET B O 1
ATOM 1920 N N . GLY B 1 42 ? 12.922 16.297 5 1 96.06 42 GLY B N 1
ATOM 1921 C CA . GLY B 1 42 ? 13.352 16.875 3.736 1 96.06 42 GLY B CA 1
ATOM 1922 C C . GLY B 1 42 ? 12.742 16.172 2.531 1 96.06 42 GLY B C 1
ATOM 1923 O O . GLY B 1 42 ? 12.664 16.766 1.449 1 96.06 42 GLY B O 1
ATOM 1924 N N . ASP B 1 43 ? 12.328 14.93 2.723 1 98 43 ASP B N 1
ATOM 1925 C CA . ASP B 1 43 ? 11.633 14.227 1.646 1 98 43 ASP B CA 1
ATOM 1926 C C . ASP B 1 43 ? 10.273 14.859 1.364 1 98 43 ASP B C 1
ATOM 1928 O O . ASP B 1 43 ? 9.742 15.594 2.197 1 98 43 ASP B O 1
ATOM 1932 N N . VAL B 1 44 ? 9.773 14.578 0.124 1 98.31 44 VAL B N 1
ATOM 1933 C CA . VAL B 1 44 ? 8.453 15.07 -0.272 1 98.31 44 VAL B CA 1
ATOM 1934 C C . VAL B 1 44 ? 7.543 13.898 -0.616 1 98.31 44 VAL B C 1
ATOM 1936 O O . VAL B 1 44 ? 7.902 13.039 -1.422 1 98.31 44 VAL B O 1
ATOM 1939 N N . ILE B 1 45 ? 6.445 13.859 0.079 1 98.75 45 ILE B N 1
ATOM 1940 C CA . ILE B 1 45 ? 5.41 12.906 -0.323 1 98.75 45 ILE B CA 1
ATOM 1941 C C . ILE B 1 45 ? 4.574 13.508 -1.455 1 98.75 45 ILE B C 1
ATOM 1943 O O . ILE B 1 45 ? 4.117 14.648 -1.362 1 98.75 45 ILE B O 1
ATOM 1947 N N . GLU B 1 46 ? 4.434 12.75 -2.545 1 98.75 46 GLU B N 1
ATOM 1948 C CA . GLU B 1 46 ? 3.6 13.148 -3.674 1 98.75 46 GLU B CA 1
ATOM 1949 C C . GLU B 1 46 ? 2.365 12.258 -3.793 1 98.75 46 GLU B C 1
ATOM 1951 O O . GLU B 1 46 ? 2.461 11.109 -4.23 1 98.75 46 GLU B O 1
ATOM 1956 N N . PHE B 1 47 ? 1.281 12.812 -3.416 1 98.88 47 PHE B N 1
ATOM 1957 C CA . PHE B 1 47 ? 0.016 12.086 -3.494 1 98.88 47 PHE B CA 1
ATOM 1958 C C . PHE B 1 47 ? -0.576 12.18 -4.895 1 98.88 47 PHE B C 1
ATOM 1960 O O . PHE B 1 47 ? -0.839 13.281 -5.391 1 98.88 47 PHE B O 1
ATOM 1967 N N . ARG B 1 48 ? -0.812 11.016 -5.488 1 98.5 48 ARG B N 1
ATOM 1968 C CA . ARG B 1 48 ? -1.343 10.898 -6.844 1 98.5 48 ARG B CA 1
ATOM 1969 C C . ARG B 1 48 ? -2.758 10.336 -6.828 1 98.5 48 ARG B C 1
ATOM 1971 O O . ARG B 1 48 ? -2.975 9.195 -6.395 1 98.5 48 ARG B O 1
ATOM 1978 N N . PHE B 1 49 ? -3.668 11.109 -7.375 1 98.56 49 PHE B N 1
ATOM 1979 C CA . PHE B 1 49 ? -5.078 10.828 -7.145 1 98.56 49 PHE B CA 1
ATOM 1980 C C . PHE B 1 49 ? -5.668 10.039 -8.305 1 98.56 49 PHE B C 1
ATOM 1982 O O . PHE B 1 49 ? -5.488 10.406 -9.469 1 98.56 49 PHE B O 1
ATOM 1989 N N . TRP B 1 50 ? -6.344 9 -8.016 1 97.5 50 TRP B N 1
ATOM 1990 C CA . TRP B 1 50 ? -7.074 8.148 -8.953 1 97.5 50 TRP B CA 1
ATOM 1991 C C . TRP B 1 50 ? -8.578 8.328 -8.789 1 97.5 50 TRP B C 1
ATOM 1993 O O . TRP B 1 50 ? -9.031 9.023 -7.875 1 97.5 50 TRP B O 1
ATOM 2003 N N . PRO B 1 51 ? -9.328 7.699 -9.703 1 96.19 51 PRO B N 1
ATOM 2004 C CA . PRO B 1 51 ? -10.781 7.91 -9.617 1 96.19 51 PRO B CA 1
ATOM 2005 C C . PRO B 1 51 ? -11.375 7.363 -8.32 1 96.19 51 PRO B C 1
ATOM 2007 O O . PRO B 1 51 ? -10.859 6.387 -7.766 1 96.19 51 PRO B O 1
ATOM 2010 N N . ARG B 1 52 ? -12.547 8.078 -7.855 1 96.12 52 ARG B N 1
ATOM 2011 C CA . ARG B 1 52 ? -13.312 9.133 -8.5 1 96.12 52 ARG B CA 1
ATOM 2012 C C . ARG B 1 52 ? -12.984 10.492 -7.898 1 96.12 52 ARG B C 1
ATOM 2014 O O . ARG B 1 52 ? -12.875 11.492 -8.617 1 96.12 52 ARG B O 1
ATOM 2021 N N . ASN B 1 53 ? -12.93 10.594 -6.605 1 98.5 53 ASN B N 1
ATOM 2022 C CA . ASN B 1 53 ? -12.742 11.852 -5.887 1 98.5 53 ASN B CA 1
ATOM 2023 C C . ASN B 1 53 ? -12.266 11.609 -4.457 1 98.5 53 ASN B C 1
ATOM 2025 O O . ASN B 1 53 ? -13.023 11.133 -3.615 1 98.5 53 ASN B O 1
ATOM 2029 N N . HIS B 1 54 ? -11.031 11.898 -4.215 1 98.88 54 HIS B N 1
ATOM 2030 C CA . HIS B 1 54 ? -10.406 11.625 -2.928 1 98.88 54 HIS B CA 1
ATOM 2031 C C . HIS B 1 54 ? -9.703 12.867 -2.379 1 98.88 54 HIS B C 1
ATOM 2033 O O . HIS B 1 54 ? -9.562 13.867 -3.086 1 98.88 54 HIS B O 1
ATOM 2039 N N . SER B 1 55 ? -9.344 12.836 -1.124 1 98.94 55 SER B N 1
ATOM 2040 C CA . SER B 1 55 ? -8.586 13.859 -0.413 1 98.94 55 SER B CA 1
ATOM 2041 C C . SER B 1 55 ? -7.562 13.242 0.533 1 98.94 55 SER B C 1
ATOM 2043 O O . SER B 1 55 ? -7.578 12.031 0.764 1 98.94 55 SER B O 1
ATOM 2045 N N . VAL B 1 56 ? -6.672 14.039 0.976 1 98.94 56 VAL B N 1
ATOM 2046 C CA . VAL B 1 56 ? -5.734 13.664 2.029 1 98.94 56 VAL B CA 1
ATOM 2047 C C . VAL B 1 56 ? -5.801 14.68 3.166 1 98.94 56 VAL B C 1
ATOM 2049 O O . VAL B 1 56 ? -5.613 15.883 2.947 1 98.94 56 VAL B O 1
ATOM 2052 N N . VAL B 1 57 ? -6.07 14.188 4.32 1 98.94 57 VAL B N 1
ATOM 2053 C CA . VAL B 1 57 ? -6.129 15.023 5.52 1 98.94 57 VAL B CA 1
ATOM 2054 C C . VAL B 1 57 ? -5.16 14.484 6.57 1 98.94 57 VAL B C 1
ATOM 2056 O O . VAL B 1 57 ? -5.137 13.281 6.844 1 98.94 57 VAL B O 1
ATOM 2059 N N . ALA B 1 58 ? -4.328 15.383 7.109 1 98.88 58 ALA B N 1
ATOM 2060 C CA . ALA B 1 58 ? -3.605 14.984 8.312 1 98.88 58 ALA B CA 1
ATOM 2061 C C . ALA B 1 58 ? -4.559 14.828 9.5 1 98.88 58 ALA B C 1
ATOM 2063 O O . ALA B 1 58 ? -5.328 15.734 9.812 1 98.88 58 ALA B O 1
ATOM 2064 N N . GLY B 1 59 ? -4.461 13.68 10.094 1 98.69 59 GLY B N 1
ATOM 2065 C CA . GLY B 1 59 ? -5.414 13.352 11.148 1 98.69 59 GLY B CA 1
ATOM 2066 C C . GLY B 1 59 ? -4.797 13.359 12.531 1 98.69 59 GLY B C 1
ATOM 2067 O O . GLY B 1 59 ? -3.807 14.055 12.773 1 98.69 59 GLY B O 1
ATOM 2068 N N . ASN B 1 60 ? -5.578 12.625 13.398 1 95.75 60 ASN B N 1
ATOM 2069 C CA . ASN B 1 60 ? -5.23 12.508 14.812 1 95.75 60 ASN B CA 1
ATOM 2070 C C . ASN B 1 60 ? -5.348 11.07 15.297 1 95.75 60 ASN B C 1
ATOM 2072 O O . ASN B 1 60 ? -6.289 10.359 14.938 1 95.75 60 ASN B O 1
ATOM 2076 N N . PHE B 1 61 ? -4.34 10.68 16.188 1 97.56 61 PHE B N 1
ATOM 2077 C CA . PHE B 1 61 ? -4.316 9.289 16.625 1 97.56 61 PHE B CA 1
ATOM 2078 C C . PHE B 1 61 ? -5.363 9.039 17.703 1 97.56 61 PHE B C 1
ATOM 2080 O O . PHE B 1 61 ? -5.703 7.891 17.984 1 97.56 61 PHE B O 1
ATOM 2087 N N . GLU B 1 62 ? -5.824 10.055 18.328 1 96.62 62 GLU B N 1
ATOM 2088 C CA . GLU B 1 62 ? -6.793 9.883 19.406 1 96.62 62 GLU B CA 1
ATOM 2089 C C . GLU B 1 62 ? -8.219 9.805 18.875 1 96.62 62 GLU B C 1
ATOM 2091 O O . GLU B 1 62 ? -9.062 9.109 19.438 1 96.62 62 GLU B O 1
ATOM 2096 N N . ASN B 1 63 ? -8.508 10.578 17.859 1 97.81 63 ASN B N 1
ATOM 2097 C CA . ASN B 1 63 ? -9.812 10.617 17.219 1 97.81 63 ASN B CA 1
ATOM 2098 C C . ASN B 1 63 ? -9.695 10.422 15.711 1 97.81 63 ASN B C 1
ATOM 2100 O O . ASN B 1 63 ? -9.602 11.398 14.961 1 97.81 63 ASN B O 1
ATOM 2104 N N . ALA B 1 64 ? -9.82 9.148 15.266 1 98.5 64 ALA B N 1
ATOM 2105 C CA . ALA B 1 64 ? -9.641 8.852 13.844 1 98.5 64 ALA B CA 1
ATOM 2106 C C . ALA B 1 64 ? -10.672 9.586 12.992 1 98.5 64 ALA B C 1
ATOM 2108 O O . ALA B 1 64 ? -11.781 9.859 13.453 1 98.5 64 ALA B O 1
ATOM 2109 N N . CYS B 1 65 ? -10.297 9.938 11.734 1 98.81 65 CYS B N 1
ATOM 2110 C CA . CYS B 1 65 ? -11.125 10.57 10.711 1 98.81 65 CYS B CA 1
ATOM 2111 C C . CYS B 1 65 ? -11.484 12 11.102 1 98.81 65 CYS B C 1
ATOM 2113 O O . CYS B 1 65 ? -12.477 12.547 10.633 1 98.81 65 CYS B O 1
ATOM 2115 N N . GLN B 1 66 ? -10.758 12.555 12.062 1 98.81 66 GLN B N 1
ATOM 2116 C CA . GLN B 1 66 ? -10.789 13.969 12.445 1 98.81 66 GLN B CA 1
ATOM 2117 C C . GLN B 1 66 ? -9.445 14.641 12.18 1 98.81 66 GLN B C 1
ATOM 2119 O O . GLN B 1 66 ? -8.391 14.031 12.383 1 98.81 66 GLN B O 1
ATOM 2124 N N . PRO B 1 67 ? -9.477 15.938 11.766 1 98.62 67 PRO B N 1
ATOM 2125 C CA . PRO B 1 67 ? -8.219 16.625 11.445 1 98.62 67 PRO B CA 1
ATOM 2126 C C . PRO B 1 67 ? -7.34 16.828 12.68 1 98.62 67 PRO B C 1
ATOM 2128 O O . PRO B 1 67 ? -7.848 16.906 13.797 1 98.62 67 PRO B O 1
ATOM 2131 N N . ALA B 1 68 ? -6.074 16.859 12.391 1 98.06 68 ALA B N 1
ATOM 2132 C CA . ALA B 1 68 ? -5.133 17.266 13.43 1 98.06 68 ALA B CA 1
ATOM 2133 C C . ALA B 1 68 ? -5.492 18.625 13.992 1 98.06 68 ALA B C 1
ATOM 2135 O O . ALA B 1 68 ? -5.977 19.5 13.258 1 98.06 68 ALA B O 1
ATOM 2136 N N . GLU B 1 69 ? -5.215 18.828 15.227 1 93.06 69 GLU B N 1
ATOM 2137 C CA . GLU B 1 69 ? -5.523 20.094 15.875 1 93.06 69 GLU B CA 1
ATOM 2138 C C . GLU B 1 69 ? -4.531 21.188 15.469 1 93.06 69 GLU B C 1
ATOM 2140 O O . GLU B 1 69 ? -4.887 22.359 15.367 1 93.06 69 GLU B O 1
ATOM 2145 N N . ASP B 1 70 ? -3.268 20.719 15.273 1 90.62 70 ASP B N 1
ATOM 2146 C CA . ASP B 1 70 ? -2.215 21.656 14.891 1 90.62 70 ASP B CA 1
ATOM 2147 C C . ASP B 1 70 ? -1.296 21.062 13.836 1 90.62 70 ASP B C 1
ATOM 2149 O O . ASP B 1 70 ? -1.158 19.828 13.75 1 90.62 70 ASP B O 1
ATOM 2153 N N . GLY B 1 71 ? -0.763 21.953 13.047 1 89.06 71 GLY B N 1
ATOM 2154 C CA . GLY B 1 71 ? 0.276 21.547 12.117 1 89.06 71 GLY B CA 1
ATOM 2155 C C . GLY B 1 71 ? -0.217 20.562 11.07 1 89.06 71 GLY B C 1
ATOM 2156 O O . GLY B 1 71 ? 0.548 19.734 10.578 1 89.06 71 GLY B O 1
ATOM 2157 N N . GLY B 1 72 ? -1.36 20.609 10.664 1 96.38 72 GLY B N 1
ATOM 2158 C CA . GLY B 1 72 ? -1.916 19.641 9.742 1 96.38 72 GLY B CA 1
ATOM 2159 C C . GLY B 1 72 ? -1.861 20.078 8.297 1 96.38 72 GLY B C 1
ATOM 2160 O O . GLY B 1 72 ? -1.218 21.078 7.973 1 96.38 72 GLY B O 1
ATOM 2161 N N . PHE B 1 73 ? -2.385 19.234 7.402 1 98.75 73 PHE B N 1
ATOM 2162 C CA . PHE B 1 73 ? -2.541 19.562 5.988 1 98.75 73 PHE B CA 1
ATOM 2163 C C . PHE B 1 73 ? -3.842 18.984 5.441 1 98.75 73 PHE B C 1
ATOM 2165 O O . PHE B 1 73 ? -4.426 18.078 6.039 1 98.75 73 PHE B O 1
ATOM 2172 N N . PHE B 1 74 ? -4.242 19.578 4.41 1 98.88 74 PHE B N 1
ATOM 2173 C CA . PHE B 1 74 ? -5.441 19.188 3.674 1 98.88 74 PHE B CA 1
ATOM 2174 C C . PHE B 1 74 ? -5.27 19.469 2.184 1 98.88 74 PHE B C 1
ATOM 2176 O O . PHE B 1 74 ? -4.957 20.594 1.783 1 98.88 74 PHE B O 1
ATOM 2183 N N . SER B 1 75 ? -5.547 18.453 1.391 1 98.88 75 SER B N 1
ATOM 2184 C CA . SER B 1 75 ? -5.309 18.562 -0.045 1 98.88 75 SER B CA 1
ATOM 2185 C C . SER B 1 75 ? -6.496 19.203 -0.753 1 98.88 75 SER B C 1
ATOM 2187 O O . SER B 1 75 ? -6.387 19.625 -1.904 1 98.88 75 SER B O 1
ATOM 2189 N N . GLY B 1 76 ? -7.648 19.297 -0.107 1 98.56 76 GLY B N 1
ATOM 2190 C CA . GLY B 1 76 ? -8.891 19.406 -0.862 1 98.56 76 GLY B CA 1
ATOM 2191 C C . GLY B 1 76 ? -9.25 18.125 -1.586 1 98.56 76 GLY B C 1
ATOM 2192 O O . GLY B 1 76 ? -8.656 17.078 -1.335 1 98.56 76 GLY B O 1
ATOM 2193 N N . PHE B 1 77 ? -10.297 18.219 -2.414 1 98.75 77 PHE B N 1
ATOM 2194 C CA . PHE B 1 77 ? -10.766 17.062 -3.184 1 98.75 77 PHE B CA 1
ATOM 2195 C C . PHE B 1 77 ? -10.234 17.125 -4.613 1 98.75 77 PHE B C 1
ATOM 2197 O O . PHE B 1 77 ? -10.141 18.203 -5.203 1 98.75 77 PHE B O 1
ATOM 2204 N N . PHE B 1 78 ? -9.938 15.969 -5.188 1 98.56 78 PHE B N 1
ATOM 2205 C CA . PHE B 1 78 ? -9.422 15.867 -6.547 1 98.56 78 PHE B CA 1
ATOM 2206 C C . PHE B 1 78 ? -10.344 15.016 -7.414 1 98.56 78 PHE B C 1
ATOM 2208 O O . PHE B 1 78 ? -10.109 13.82 -7.59 1 98.56 78 PHE B O 1
ATOM 2215 N N . PRO B 1 79 ? -11.414 15.664 -7.949 1 98.19 79 PRO B N 1
ATOM 2216 C CA . PRO B 1 79 ? -12.219 14.906 -8.914 1 98.19 79 PRO B CA 1
ATOM 2217 C C . PRO B 1 79 ? -11.398 14.375 -10.086 1 98.19 79 PRO B C 1
ATOM 2219 O O . PRO B 1 79 ? -10.633 15.125 -10.695 1 98.19 79 PRO B O 1
ATOM 2222 N N . THR B 1 80 ? -11.453 13.109 -10.367 1 98 80 THR B N 1
ATOM 2223 C CA . THR B 1 80 ? -10.648 12.445 -11.375 1 98 80 THR B CA 1
ATOM 2224 C C . THR B 1 80 ? -11.523 11.57 -12.273 1 98 80 THR B C 1
ATOM 2226 O O . THR B 1 80 ? -12.375 10.828 -11.789 1 98 80 THR B O 1
ATOM 2229 N N . ALA B 1 81 ? -11.312 11.625 -13.547 1 95.88 81 ALA B N 1
ATOM 2230 C CA . ALA B 1 81 ? -12.086 10.867 -14.523 1 95.88 81 ALA B CA 1
ATOM 2231 C C . ALA B 1 81 ? -11.789 9.375 -14.422 1 95.88 81 ALA B C 1
ATOM 2233 O O . ALA B 1 81 ? -10.68 8.977 -14.062 1 95.88 81 ALA B O 1
ATOM 2234 N N . PRO B 1 82 ? -12.773 8.508 -14.773 1 92.12 82 PRO B N 1
ATOM 2235 C CA . PRO B 1 82 ? -12.531 7.066 -14.734 1 92.12 82 PRO B CA 1
ATOM 2236 C C . PRO B 1 82 ? -11.328 6.645 -15.562 1 92.12 82 PRO B C 1
ATOM 2238 O O . PRO B 1 82 ? -11.07 7.227 -16.625 1 92.12 82 PRO B O 1
ATOM 2241 N N . ASN B 1 83 ? -10.57 5.68 -15.047 1 86.31 83 ASN B N 1
ATOM 2242 C CA . ASN B 1 83 ? -9.461 5.004 -15.719 1 86.31 83 ASN B CA 1
ATOM 2243 C C . ASN B 1 83 ? -8.32 5.969 -16.016 1 86.31 83 ASN B C 1
ATOM 2245 O O . ASN B 1 83 ? -7.555 5.754 -16.969 1 86.31 83 ASN B O 1
ATOM 2249 N N . THR B 1 84 ? -8.219 7.066 -15.352 1 91.56 84 THR B N 1
ATOM 2250 C CA . THR B 1 84 ? -7.121 8.008 -15.492 1 91.56 84 THR B CA 1
ATOM 2251 C C . THR B 1 84 ? -6.523 8.352 -14.125 1 91.56 84 THR B C 1
ATOM 2253 O O . THR B 1 84 ? -7.039 7.922 -13.094 1 91.56 84 THR B O 1
ATOM 2256 N N . VAL B 1 85 ? -5.445 9.008 -14.164 1 94.94 85 VAL B N 1
ATOM 2257 C CA . VAL B 1 85 ? -4.852 9.625 -12.977 1 94.94 85 VAL B CA 1
ATOM 2258 C C . VAL B 1 85 ? -4.953 11.141 -13.078 1 94.94 85 VAL B C 1
ATOM 2260 O O . VAL B 1 85 ? -4.844 11.711 -14.164 1 94.94 85 VAL B O 1
ATOM 2263 N N . ASN B 1 86 ? -5.285 11.773 -11.922 1 97.56 86 ASN B N 1
ATOM 2264 C CA . ASN B 1 86 ? -5.402 13.234 -11.938 1 97.56 86 ASN B CA 1
ATOM 2265 C C . ASN B 1 86 ? -4.117 13.891 -12.43 1 97.56 86 ASN B C 1
ATOM 2267 O O . ASN B 1 86 ? -3.018 13.453 -12.086 1 97.56 86 ASN B O 1
ATOM 2271 N N . ASN B 1 87 ? -4.219 14.961 -13.172 1 97.12 87 ASN B N 1
ATOM 2272 C CA . ASN B 1 87 ? -3.051 15.656 -13.695 1 97.12 87 ASN B CA 1
ATOM 2273 C C . ASN B 1 87 ? -2.406 16.547 -12.641 1 97.12 87 ASN B C 1
ATOM 2275 O O . ASN B 1 87 ? -1.312 17.078 -12.852 1 97.12 87 ASN B O 1
ATOM 2279 N N . GLN B 1 88 ? -3.066 16.703 -11.586 1 98.06 88 GLN B N 1
ATOM 2280 C CA . GLN B 1 88 ? -2.508 17.422 -10.445 1 98.06 88 GLN B CA 1
ATOM 2281 C C . GLN B 1 88 ? -2.182 16.484 -9.297 1 98.06 88 GLN B C 1
ATOM 2283 O O . GLN B 1 88 ? -2.789 15.414 -9.172 1 98.06 88 GLN B O 1
ATOM 2288 N N . VAL B 1 89 ? -1.216 16.875 -8.547 1 98.75 89 VAL B N 1
ATOM 2289 C CA . VAL B 1 89 ? -0.799 16.141 -7.352 1 98.75 89 VAL B CA 1
ATOM 2290 C C . VAL B 1 89 ? -0.82 17.078 -6.141 1 98.75 89 VAL B C 1
ATOM 2292 O O . VAL B 1 89 ? -0.931 18.297 -6.289 1 98.75 89 VAL B O 1
ATOM 2295 N N . PHE B 1 90 ? -0.806 16.531 -4.98 1 98.81 90 PHE B N 1
ATOM 2296 C CA . PHE B 1 90 ? -0.599 17.25 -3.73 1 98.81 90 PHE B CA 1
ATOM 2297 C C . PHE B 1 90 ? 0.71 16.828 -3.072 1 98.81 90 PHE B C 1
ATOM 2299 O O . PHE B 1 90 ? 0.955 15.633 -2.871 1 98.81 90 PHE B O 1
ATOM 2306 N N . ARG B 1 91 ? 1.539 17.734 -2.764 1 98.75 91 ARG B N 1
ATOM 2307 C CA . ARG B 1 91 ? 2.859 17.453 -2.213 1 98.75 91 ARG B CA 1
ATOM 2308 C C . ARG B 1 91 ? 2.992 18 -0.794 1 98.75 91 ARG B C 1
ATOM 2310 O O . ARG B 1 91 ? 2.613 19.141 -0.526 1 98.75 91 ARG B O 1
ATOM 2317 N N . VAL B 1 92 ? 3.512 17.219 0.069 1 98.75 92 VAL B N 1
ATOM 2318 C CA . VAL B 1 92 ? 3.77 17.578 1.457 1 98.75 92 VAL B CA 1
ATOM 2319 C C . VAL B 1 92 ? 5.219 17.266 1.817 1 98.75 92 VAL B C 1
ATOM 2321 O O . VAL B 1 92 ? 5.684 16.141 1.606 1 98.75 92 VAL B O 1
ATOM 2324 N N . ALA B 1 93 ? 5.918 18.188 2.332 1 97.88 93 ALA B N 1
ATOM 2325 C CA . ALA B 1 93 ? 7.27 17.938 2.824 1 97.88 93 ALA B CA 1
ATOM 2326 C C . ALA B 1 93 ? 7.246 17.312 4.211 1 97.88 93 ALA B C 1
ATOM 2328 O O . ALA B 1 93 ? 6.438 17.688 5.062 1 97.88 93 ALA B O 1
ATOM 2329 N N . ILE B 1 94 ? 8.109 16.406 4.398 1 97.88 94 ILE B N 1
ATOM 2330 C CA . ILE B 1 94 ? 8.305 15.844 5.73 1 97.88 94 ILE B CA 1
ATOM 2331 C C . ILE B 1 94 ? 9.203 16.766 6.555 1 97.88 94 ILE B C 1
ATOM 2333 O O . ILE B 1 94 ? 10.367 16.969 6.203 1 97.88 94 ILE B O 1
ATOM 2337 N N . THR B 1 95 ? 8.688 17.234 7.68 1 96.62 95 THR B N 1
ATOM 2338 C CA . THR B 1 95 ? 9.43 18.25 8.43 1 96.62 95 THR B CA 1
ATOM 2339 C C . THR B 1 95 ? 9.836 17.719 9.797 1 96.62 95 THR B C 1
ATOM 2341 O O . THR B 1 95 ? 10.516 18.406 10.555 1 96.62 95 THR B O 1
ATOM 2344 N N . HIS B 1 96 ? 9.422 16.562 10.156 1 96.25 96 HIS B N 1
ATOM 2345 C CA . HIS B 1 96 ? 9.781 15.875 11.398 1 96.25 96 HIS B CA 1
ATOM 2346 C C . HIS B 1 96 ? 9.617 14.367 11.266 1 96.25 96 HIS B C 1
ATOM 2348 O O . HIS B 1 96 ? 9.078 13.883 10.266 1 96.25 96 HIS B O 1
ATOM 2354 N N . ASN B 1 97 ? 10.039 13.656 12.289 1 95.62 97 ASN B N 1
ATOM 2355 C CA . ASN B 1 97 ? 10.047 12.203 12.195 1 95.62 97 ASN B CA 1
ATOM 2356 C C . ASN B 1 97 ? 8.898 11.586 12.984 1 95.62 97 ASN B C 1
ATOM 2358 O O . ASN B 1 97 ? 8.758 10.359 13.031 1 95.62 97 ASN B O 1
ATOM 2362 N N . ASN B 1 98 ? 8.055 12.352 13.578 1 96.25 98 ASN B N 1
ATOM 2363 C CA . ASN B 1 98 ? 6.93 11.812 14.336 1 96.25 98 ASN B CA 1
ATOM 2364 C C . ASN B 1 98 ? 5.902 11.156 13.422 1 96.25 98 ASN B C 1
ATOM 2366 O O . ASN B 1 98 ? 5.703 11.594 12.289 1 96.25 98 ASN B O 1
ATOM 2370 N N . PRO B 1 99 ? 5.234 10.156 13.969 1 98.12 99 PRO B N 1
ATOM 2371 C CA . PRO B 1 99 ? 4.145 9.578 13.18 1 98.12 99 PRO B CA 1
ATOM 2372 C C . PRO B 1 99 ? 3.027 10.578 12.898 1 98.12 99 PRO B C 1
ATOM 2374 O O . PRO B 1 99 ? 2.688 11.391 13.758 1 98.12 99 PRO B O 1
ATOM 2377 N N . VAL B 1 100 ? 2.486 10.562 11.648 1 98.62 100 VAL B N 1
ATOM 2378 C CA . VAL B 1 100 ? 1.345 11.375 11.25 1 98.62 100 VAL B CA 1
ATOM 2379 C C . VAL B 1 100 ? 0.288 10.492 10.586 1 98.62 100 VAL B C 1
ATOM 2381 O O . VAL B 1 100 ? 0.51 9.961 9.5 1 98.62 100 VAL B O 1
ATOM 2384 N N . PRO B 1 101 ? -0.851 10.305 11.195 1 98.81 101 PRO B N 1
ATOM 2385 C CA . PRO B 1 101 ? -1.925 9.602 10.492 1 98.81 101 PRO B CA 1
ATOM 2386 C C . PRO B 1 101 ? -2.6 10.477 9.43 1 98.81 101 PRO B C 1
ATOM 2388 O O . PRO B 1 101 ? -2.727 11.688 9.609 1 98.81 101 PRO B O 1
ATOM 2391 N N . ILE B 1 102 ? -3.014 9.828 8.305 1 98.94 102 ILE B N 1
ATOM 2392 C CA . ILE B 1 102 ? -3.76 10.562 7.289 1 98.94 102 ILE B CA 1
ATOM 2393 C C . ILE B 1 102 ? -4.988 9.758 6.871 1 98.94 102 ILE B C 1
ATOM 2395 O O . ILE B 1 102 ? -5.035 8.539 7.062 1 98.94 102 ILE B O 1
ATOM 2399 N N . TYR B 1 103 ? -5.957 10.406 6.305 1 98.94 103 TYR B N 1
ATOM 2400 C CA . TYR B 1 103 ? -7.184 9.75 5.859 1 98.94 103 TYR B CA 1
ATOM 2401 C C . TYR B 1 103 ? -7.801 10.492 4.68 1 98.94 103 TYR B C 1
ATOM 2403 O O . TYR B 1 103 ? -7.492 11.664 4.445 1 98.94 103 TYR B O 1
ATOM 2411 N N . CYS B 1 104 ? -8.586 9.805 3.922 1 98.94 104 CYS B N 1
ATOM 2412 C CA . CYS B 1 104 ? -9.461 10.438 2.943 1 98.94 104 CYS B CA 1
ATOM 2413 C C . CYS B 1 104 ? -10.781 10.859 3.584 1 98.94 104 CYS B C 1
ATOM 2415 O O . CYS B 1 104 ? -11.438 10.055 4.246 1 98.94 104 CYS B O 1
ATOM 2417 N N . SER B 1 105 ? -11.234 12.07 3.355 1 98.81 105 SER B N 1
ATOM 2418 C CA . SER B 1 105 ? -12.391 12.602 4.074 1 98.81 105 SER B CA 1
ATOM 2419 C C . SER B 1 105 ? -13.656 12.492 3.234 1 98.81 105 SER B C 1
ATOM 2421 O O . SER B 1 105 ? -14.68 13.102 3.559 1 98.81 105 SER B O 1
ATOM 2423 N N . GLN B 1 106 ? -13.633 11.727 2.135 1 98.69 106 GLN B N 1
ATOM 2424 C CA . GLN B 1 106 ? -14.812 11.5 1.314 1 98.69 106 GLN B CA 1
ATOM 2425 C C . GLN B 1 106 ? -15.828 10.625 2.045 1 98.69 106 GLN B C 1
ATOM 2427 O O . GLN B 1 106 ? -15.555 9.453 2.32 1 98.69 106 GLN B O 1
ATOM 2432 N N . ASN B 1 107 ? -17.047 11.18 2.227 1 98.62 107 ASN B N 1
ATOM 2433 C CA . ASN B 1 107 ? -18.031 10.445 3.006 1 98.62 107 ASN B CA 1
ATOM 2434 C C . ASN B 1 107 ? -18.984 9.656 2.105 1 98.62 107 ASN B C 1
ATOM 2436 O O . ASN B 1 107 ? -19.688 8.766 2.574 1 98.62 107 ASN B O 1
ATOM 2440 N N . ASN B 1 108 ? -19.094 10.133 0.833 1 98.19 108 ASN B N 1
ATOM 2441 C CA . ASN B 1 108 ? -19.75 9.219 -0.089 1 98.19 108 ASN B CA 1
ATOM 2442 C C . ASN B 1 108 ? -19.016 7.891 -0.195 1 98.19 108 ASN B C 1
ATOM 2444 O O . ASN B 1 108 ? -17.969 7.805 -0.863 1 98.19 108 ASN B O 1
ATOM 2448 N N . GLY B 1 109 ? -19.438 6.957 0.481 1 97.56 109 GLY B N 1
ATOM 2449 C CA . GLY B 1 109 ? -18.75 5.68 0.596 1 97.56 109 GLY B CA 1
ATOM 2450 C C . GLY B 1 109 ? -17.953 5.543 1.878 1 97.56 109 GLY B C 1
ATOM 2451 O O . GLY B 1 109 ? -17.203 4.578 2.051 1 97.56 109 GLY B O 1
ATOM 2452 N N . GLN B 1 110 ? -18.047 6.535 2.715 1 98.38 110 GLN B N 1
ATOM 2453 C CA . GLN B 1 110 ? -17.406 6.504 4.023 1 98.38 110 GLN B CA 1
ATOM 2454 C C . GLN B 1 110 ? -15.961 6.031 3.914 1 98.38 110 GLN B C 1
ATOM 2456 O O . GLN B 1 110 ? -15.562 5.082 4.59 1 98.38 110 GLN B O 1
ATOM 2461 N N . HIS B 1 111 ? -15.133 6.727 3.223 1 98.88 111 HIS B N 1
ATOM 2462 C CA . HIS B 1 111 ? -13.812 6.254 2.824 1 98.88 111 HIS B CA 1
ATOM 2463 C C . HIS B 1 111 ? -12.938 5.98 4.043 1 98.88 111 HIS B C 1
ATOM 2465 O O . HIS B 1 111 ? -12.312 4.922 4.137 1 98.88 111 HIS B O 1
ATOM 2471 N N . CYS B 1 112 ? -12.922 6.914 4.961 1 98.75 112 CYS B N 1
ATOM 2472 C CA . CYS B 1 112 ? -12.086 6.73 6.145 1 98.75 112 CYS B CA 1
ATOM 2473 C C . CYS B 1 112 ? -12.57 5.551 6.977 1 98.75 112 CYS B C 1
ATOM 2475 O O . CYS B 1 112 ? -11.773 4.688 7.352 1 98.75 112 CYS B O 1
ATOM 2477 N N . LYS B 1 113 ? -13.836 5.477 7.223 1 98.19 113 LYS B N 1
ATOM 2478 C CA . LYS B 1 113 ? -14.43 4.402 8.016 1 98.19 113 LYS B CA 1
ATOM 2479 C C . LYS B 1 113 ? -14.18 3.043 7.367 1 98.19 113 LYS B C 1
ATOM 2481 O O . LYS B 1 113 ? -14.031 2.037 8.07 1 98.19 113 LYS B O 1
ATOM 2486 N N . ASN B 1 114 ? -14.117 3.104 6.059 1 97.31 114 ASN B N 1
ATOM 2487 C CA . ASN B 1 114 ? -13.93 1.854 5.332 1 97.31 114 ASN B CA 1
ATOM 2488 C C . ASN B 1 114 ? -12.453 1.606 5.023 1 97.31 114 ASN B C 1
ATOM 2490 O O . ASN B 1 114 ? -12.125 0.885 4.082 1 97.31 114 ASN B O 1
ATOM 2494 N N . GLY B 1 115 ? -11.586 2.232 5.789 1 97.38 115 GLY B N 1
ATOM 2495 C CA . GLY B 1 115 ? -10.195 1.798 5.875 1 97.38 115 GLY B CA 1
ATOM 2496 C C . GLY B 1 115 ? -9.266 2.611 4.996 1 97.38 115 GLY B C 1
ATOM 2497 O O . GLY B 1 115 ? -8.102 2.242 4.809 1 97.38 115 GLY B O 1
ATOM 2498 N N . MET B 1 116 ? -9.695 3.699 4.375 1 98.62 116 MET B N 1
ATOM 2499 C CA . MET B 1 116 ? -8.812 4.512 3.541 1 98.62 116 MET B CA 1
ATOM 2500 C C . MET B 1 116 ? -7.977 5.461 4.395 1 98.62 116 MET B C 1
ATOM 2502 O O . MET B 1 116 ? -8.234 6.664 4.43 1 98.62 116 MET B O 1
ATOM 2506 N N . VAL B 1 117 ? -7.023 4.906 5.043 1 98.88 117 VAL B N 1
ATOM 2507 C CA . VAL B 1 117 ? -6.113 5.57 5.969 1 98.88 117 VAL B CA 1
ATOM 2508 C C . VAL B 1 117 ? -4.676 5.164 5.66 1 98.88 117 VAL B C 1
ATOM 2510 O O . VAL B 1 117 ? -4.438 4.148 5.004 1 98.88 117 VAL B O 1
ATOM 2513 N N . ALA B 1 118 ? -3.738 5.918 6.098 1 98.88 118 ALA B N 1
ATOM 2514 C CA . ALA B 1 118 ? -2.299 5.664 6.062 1 98.88 118 ALA B CA 1
ATOM 2515 C C . ALA B 1 118 ? -1.594 6.344 7.234 1 98.88 118 ALA B C 1
ATOM 2517 O O . ALA B 1 118 ? -2.207 7.117 7.969 1 98.88 118 ALA B O 1
ATOM 2518 N N . VAL B 1 119 ? -0.345 5.965 7.457 1 98.81 119 VAL B N 1
ATOM 2519 C CA . VAL B 1 119 ? 0.469 6.621 8.477 1 98.81 119 VAL B CA 1
ATOM 2520 C C . VAL B 1 119 ? 1.85 6.938 7.91 1 98.81 119 VAL B C 1
ATOM 2522 O O . VAL B 1 119 ? 2.494 6.078 7.305 1 98.81 119 VAL B O 1
ATOM 2525 N N . ILE B 1 120 ? 2.223 8.18 8.016 1 98.62 120 ILE B N 1
ATOM 2526 C CA . ILE B 1 120 ? 3.59 8.609 7.738 1 98.62 120 ILE B CA 1
ATOM 2527 C C . ILE B 1 120 ? 4.484 8.297 8.938 1 98.62 120 ILE B C 1
ATOM 2529 O O . ILE B 1 120 ? 4.191 8.711 10.062 1 98.62 120 ILE B O 1
ATOM 2533 N N . ASN B 1 121 ? 5.492 7.504 8.727 1 98 121 ASN B N 1
ATOM 2534 C CA . ASN B 1 121 ? 6.492 7.105 9.711 1 98 121 ASN B CA 1
ATOM 2535 C C . ASN B 1 121 ? 5.852 6.496 10.953 1 98 121 ASN B C 1
ATOM 2537 O O . ASN B 1 121 ? 6.09 6.957 12.07 1 98 121 ASN B O 1
ATOM 2541 N N . PRO B 1 122 ? 5.098 5.449 10.766 1 97.56 122 PRO B N 1
ATOM 2542 C CA . PRO B 1 122 ? 4.453 4.793 11.898 1 97.56 122 PRO B CA 1
ATOM 2543 C C . PRO B 1 122 ? 5.457 4.211 12.891 1 97.56 122 PRO B C 1
ATOM 2545 O O . PRO B 1 122 ? 6.602 3.939 12.531 1 97.56 122 PRO B O 1
ATOM 2548 N N . GLY B 1 123 ? 4.961 4.102 14.117 1 93.25 123 GLY B N 1
ATOM 2549 C CA . GLY B 1 123 ? 5.699 3.289 15.07 1 93.25 123 GLY B CA 1
ATOM 2550 C C . GLY B 1 123 ? 5.684 1.812 14.734 1 93.25 123 GLY B C 1
ATOM 2551 O O . GLY B 1 123 ? 4.887 1.365 13.906 1 93.25 123 GLY B O 1
ATOM 2552 N N . ASP B 1 124 ? 6.551 1.131 15.406 1 86.25 124 ASP B N 1
ATOM 2553 C CA . ASP B 1 124 ? 6.625 -0.307 15.164 1 86.25 124 ASP B CA 1
ATOM 2554 C C . ASP B 1 124 ? 5.602 -1.059 16.016 1 86.25 124 ASP B C 1
ATOM 2556 O O . ASP B 1 124 ? 5.262 -2.205 15.719 1 86.25 124 ASP B O 1
ATOM 2560 N N . SER B 1 125 ? 5.227 -0.396 17.016 1 88.06 125 SER B N 1
ATOM 2561 C CA . SER B 1 125 ? 4.242 -0.959 17.938 1 88.06 125 SER B CA 1
ATOM 2562 C C . SER B 1 125 ? 3.469 0.139 18.656 1 88.06 125 SER B C 1
ATOM 2564 O O . SER B 1 125 ? 3.791 1.321 18.531 1 88.06 125 SER B O 1
ATOM 2566 N N . GLY B 1 126 ? 2.334 -0.295 19.234 1 92.56 126 GLY B N 1
ATOM 2567 C CA . GLY B 1 126 ? 1.562 0.653 20.016 1 92.56 126 GLY B CA 1
ATOM 2568 C C . GLY B 1 126 ? 0.47 1.342 19.219 1 92.56 126 GLY B C 1
ATOM 2569 O O . GLY B 1 126 ? -0.033 0.79 18.234 1 92.56 126 GLY B O 1
ATOM 2570 N N . SER B 1 127 ? 0.051 2.564 19.703 1 94.75 127 SER B N 1
ATOM 2571 C CA . SER B 1 127 ? -1.144 3.236 19.203 1 94.75 127 SER B CA 1
ATOM 2572 C C . SER B 1 127 ? -0.837 4.047 17.938 1 94.75 127 SER B C 1
ATOM 2574 O O . SER B 1 127 ? -1.751 4.492 17.25 1 94.75 127 SER B O 1
ATOM 2576 N N . HIS B 1 128 ? 0.435 4.219 17.625 1 97.69 128 HIS B N 1
ATOM 2577 C CA . HIS B 1 128 ? 0.784 5.055 16.484 1 97.69 128 HIS B CA 1
ATOM 2578 C C . HIS B 1 128 ? 1.234 4.207 15.297 1 97.69 128 HIS B C 1
ATOM 2580 O O . HIS B 1 128 ? 2.215 4.543 14.625 1 97.69 128 HIS B O 1
ATOM 2586 N N . THR B 1 129 ? 0.60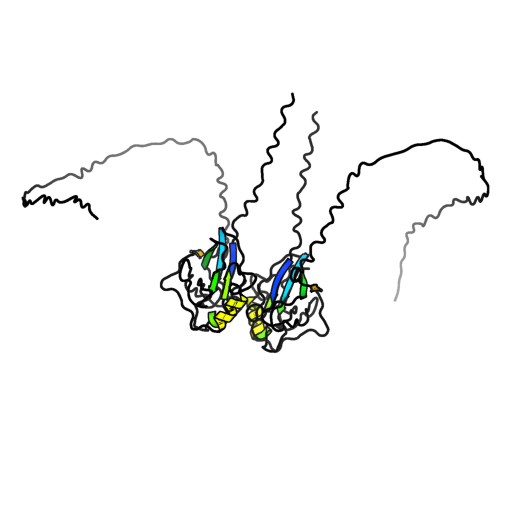6 3.061 15.117 1 96.5 129 THR B N 1
ATOM 2587 C CA . THR B 1 129 ? 0.826 2.156 13.992 1 96.5 129 THR B CA 1
ATOM 2588 C C . THR B 1 129 ? -0.318 2.254 12.984 1 96.5 129 THR B C 1
ATOM 2590 O O . THR B 1 129 ? -1.396 2.75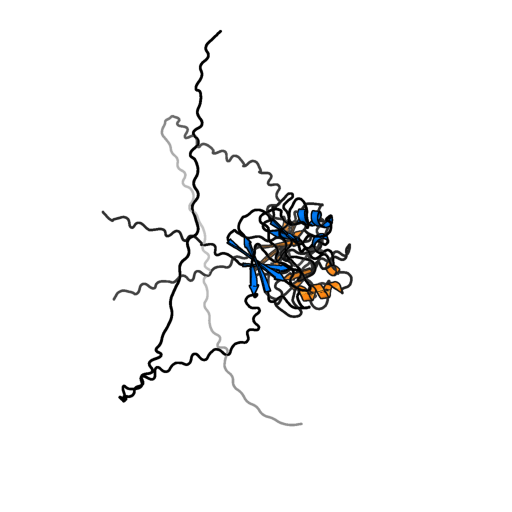6 13.312 1 96.5 129 THR B O 1
ATOM 2593 N N . LEU B 1 130 ? -0.047 1.753 11.773 1 97.5 130 LEU B N 1
ATOM 2594 C CA . LEU B 1 130 ? -1.093 1.713 10.758 1 97.5 130 LEU B CA 1
ATOM 2595 C C . LEU B 1 130 ? -2.264 0.852 11.219 1 97.5 130 LEU B C 1
ATOM 2597 O O . LEU B 1 130 ? -3.424 1.251 11.086 1 97.5 130 LEU B O 1
ATOM 2601 N N . ASN B 1 131 ? -1.927 -0.341 11.742 1 95.56 131 ASN B N 1
ATOM 2602 C CA . ASN B 1 131 ? -2.967 -1.271 12.172 1 95.56 131 ASN B CA 1
ATOM 2603 C C . ASN B 1 131 ? -3.854 -0.66 13.25 1 95.56 131 ASN B C 1
ATOM 2605 O O . ASN B 1 131 ? -5.082 -0.759 13.18 1 95.56 131 ASN B O 1
ATOM 2609 N N . ALA B 1 132 ? -3.254 -0.065 14.242 1 96.38 132 ALA B N 1
ATOM 2610 C CA . ALA B 1 132 ? -4.016 0.552 15.328 1 96.38 132 ALA B CA 1
ATOM 2611 C C . ALA B 1 132 ? -4.926 1.658 14.797 1 96.38 132 ALA B C 1
ATOM 2613 O O . ALA B 1 132 ? -6.09 1.755 15.195 1 96.38 132 ALA B O 1
ATOM 2614 N N . TYR B 1 133 ? -4.422 2.465 13.961 1 98.12 133 TYR B N 1
ATOM 2615 C CA . TYR B 1 133 ? -5.215 3.57 13.438 1 98.12 133 TYR B CA 1
ATOM 2616 C C . TYR B 1 133 ? -6.344 3.059 12.547 1 98.12 133 TYR B C 1
ATOM 2618 O O . TYR B 1 133 ? -7.445 3.611 12.555 1 98.12 133 TYR B O 1
ATOM 2626 N N . HIS B 1 134 ? -6.031 2.123 11.711 1 97.88 134 HIS B N 1
ATOM 2627 C CA . HIS B 1 134 ? -7.043 1.495 10.867 1 97.88 134 HIS B CA 1
ATOM 2628 C C . HIS B 1 134 ? -8.203 0.968 11.703 1 97.88 134 HIS B C 1
ATOM 2630 O O . HIS B 1 134 ? -9.367 1.165 11.352 1 97.88 134 HIS B O 1
ATOM 2636 N N . ARG B 1 135 ? -7.887 0.329 12.781 1 96.56 135 ARG B N 1
ATOM 2637 C CA . ARG B 1 135 ? -8.922 -0.175 13.672 1 96.56 135 ARG B CA 1
ATOM 2638 C C . ARG B 1 135 ? -9.75 0.968 14.25 1 96.56 135 ARG B C 1
ATOM 2640 O O . ARG B 1 135 ? -10.984 0.886 14.289 1 96.56 135 ARG B O 1
ATOM 2647 N N . LEU B 1 136 ? -9.102 1.934 14.711 1 97.81 136 LEU B N 1
ATOM 2648 C CA . LEU B 1 136 ? -9.789 3.094 15.25 1 97.81 136 LEU B CA 1
ATOM 2649 C C . LEU B 1 136 ? -10.719 3.715 14.211 1 97.81 136 LEU B C 1
ATOM 2651 O O . LEU B 1 136 ? -11.836 4.113 14.531 1 97.81 136 LEU B O 1
ATOM 2655 N N . ALA B 1 137 ? -10.305 3.828 13.023 1 98.56 137 ALA B N 1
ATOM 2656 C CA . ALA B 1 137 ? -11.086 4.406 11.93 1 98.56 137 ALA B CA 1
ATOM 2657 C C . ALA B 1 137 ? -12.359 3.607 11.68 1 98.56 137 ALA B C 1
ATOM 2659 O O . ALA B 1 137 ? -13.406 4.18 11.367 1 98.56 137 ALA B O 1
ATOM 2660 N N . GLY B 1 138 ? -12.227 2.352 11.789 1 98 138 GLY B N 1
ATOM 2661 C CA . GLY B 1 138 ? -13.375 1.491 11.555 1 98 138 GLY B CA 1
ATOM 2662 C C . GLY B 1 138 ? -14.539 1.789 12.484 1 98 138 GLY B C 1
ATOM 2663 O O . GLY B 1 138 ? -15.688 1.527 12.141 1 98 138 GLY B O 1
ATOM 2664 N N . GLY B 1 139 ? -14.219 2.307 13.602 1 97.31 139 GLY B N 1
ATOM 2665 C CA . GLY B 1 139 ? -15.25 2.633 14.578 1 97.31 139 GLY B CA 1
ATOM 2666 C C . GLY B 1 139 ? -15.609 4.105 14.586 1 97.31 139 GLY B C 1
ATOM 2667 O O . GLY B 1 139 ? -16.406 4.543 15.422 1 97.31 139 GLY B O 1
ATOM 2668 N N . ALA B 1 140 ? -15.125 4.859 13.672 1 97.62 140 ALA B N 1
ATOM 2669 C CA . ALA B 1 140 ? -15.305 6.309 13.68 1 97.62 140 ALA B CA 1
ATOM 2670 C C . ALA B 1 140 ? -16.625 6.703 13.016 1 97.62 140 ALA B C 1
ATOM 2672 O O . ALA B 1 140 ? -17.25 5.887 12.336 1 97.62 140 ALA B O 1
ATOM 2673 N N . GLY B 1 141 ? -17.109 7.992 13.281 1 96.38 141 GLY B N 1
ATOM 2674 C CA . GLY B 1 141 ? -18.203 8.578 12.531 1 96.38 141 GLY B CA 1
ATOM 2675 C C . GLY B 1 141 ? -17.781 9.164 11.195 1 96.38 141 GLY B C 1
ATOM 2676 O O . GLY B 1 141 ? -16.734 8.781 10.656 1 96.38 141 GLY B O 1
ATOM 2677 N N . ASN B 1 142 ? -18.547 10.07 10.641 1 98.44 142 ASN B N 1
ATOM 2678 C CA . ASN B 1 142 ? -18.203 10.742 9.391 1 98.44 142 ASN B CA 1
ATOM 2679 C C . ASN B 1 142 ? -16.844 11.445 9.484 1 98.44 142 ASN B C 1
ATOM 2681 O O . ASN B 1 142 ? -16.531 12.055 10.508 1 98.44 142 ASN B O 1
ATOM 2685 N N . ALA B 1 143 ? -16.172 11.289 8.422 1 98.81 143 ALA B N 1
ATOM 2686 C CA . ALA B 1 143 ? -14.906 12.016 8.359 1 98.81 143 ALA B CA 1
ATOM 2687 C C . ALA B 1 143 ? -15.133 13.523 8.25 1 98.81 143 ALA B C 1
ATOM 2689 O O . ALA B 1 143 ? -16.094 13.961 7.625 1 98.81 143 ALA B O 1
ATOM 2690 N N . THR B 1 144 ? -14.219 14.305 8.82 1 98.69 144 THR B N 1
ATOM 2691 C CA . THR B 1 144 ? -14.297 15.758 8.734 1 98.69 144 THR B CA 1
ATOM 2692 C C . THR B 1 144 ? -13.266 16.297 7.754 1 98.69 144 THR B C 1
ATOM 2694 O O . THR B 1 144 ? -12.086 15.953 7.832 1 98.69 144 THR B O 1
ATOM 2697 N N . SER B 1 145 ? -13.734 17.062 6.836 1 98.44 145 SER B N 1
ATOM 2698 C CA . SER B 1 145 ? -12.852 17.875 5.996 1 98.44 145 SER B CA 1
ATOM 2699 C C . SER B 1 145 ? -12.586 19.234 6.621 1 98.44 145 SER B C 1
ATOM 2701 O O . SER B 1 145 ? -13.516 19.922 7.043 1 98.44 145 SER B O 1
ATOM 2703 N N . PRO B 1 146 ? -11.273 19.578 6.711 1 97.56 146 PRO B N 1
ATOM 2704 C CA . PRO B 1 146 ? -11.047 20.953 7.156 1 97.56 146 PRO B CA 1
ATOM 2705 C C . PRO B 1 146 ? -11.758 21.984 6.281 1 97.56 146 PRO B C 1
ATOM 2707 O O . PRO B 1 146 ? -11.961 21.75 5.09 1 97.56 146 PRO B O 1
ATOM 2710 N N . SER B 1 147 ? -12.062 23.094 6.941 1 91.88 147 SER B N 1
ATOM 2711 C CA . SER B 1 147 ? -12.719 24.156 6.203 1 91.88 147 SER B CA 1
ATOM 2712 C C . SER B 1 147 ? -11.727 24.938 5.352 1 91.88 147 SER B C 1
ATOM 2714 O O . SER B 1 147 ? -10.531 24.984 5.668 1 91.88 147 SER B O 1
ATOM 2716 N N . GLY B 1 148 ? -12.258 25.453 4.258 1 89 148 GLY B N 1
ATOM 2717 C CA . GLY B 1 148 ? -11.414 26.25 3.371 1 89 148 GLY B CA 1
ATOM 2718 C C . GLY B 1 148 ? -10.758 25.422 2.283 1 89 148 GLY B C 1
ATOM 2719 O O . GLY B 1 148 ? -11.125 24.266 2.059 1 89 148 GLY B O 1
ATOM 2720 N N . GLY B 1 149 ? -9.758 25.891 1.546 1 92.31 149 GLY B N 1
ATOM 2721 C CA . GLY B 1 149 ? -9.031 25.219 0.477 1 92.31 149 GLY B CA 1
ATOM 2722 C C . GLY B 1 149 ? -7.816 24.453 0.969 1 92.31 149 GLY B C 1
ATOM 2723 O O . GLY B 1 149 ? -7.613 24.312 2.176 1 92.31 149 GLY B O 1
ATOM 2724 N N . PRO B 1 150 ? -7.113 23.922 0.123 1 97.75 150 PRO B N 1
ATOM 2725 C CA . PRO B 1 150 ? -5.898 23.172 0.461 1 97.75 150 PRO B CA 1
ATOM 2726 C C . PRO B 1 150 ? -4.93 23.984 1.313 1 97.75 150 PRO B C 1
ATOM 2728 O O . PRO B 1 150 ? -4.812 25.203 1.136 1 97.75 150 PRO B O 1
ATOM 2731 N N . PHE B 1 151 ? -4.27 23.297 2.217 1 97.94 151 PHE B N 1
ATOM 2732 C CA . PHE B 1 151 ? -3.211 23.922 2.992 1 97.94 151 PHE B CA 1
ATOM 2733 C C . PHE B 1 151 ? -2.18 22.906 3.443 1 97.94 151 PHE B C 1
ATOM 2735 O O . PHE B 1 151 ? -2.428 21.688 3.379 1 97.94 151 PHE B O 1
ATOM 2742 N N . GLY B 1 152 ? -0.978 23.422 3.945 1 98 152 GLY B N 1
ATOM 2743 C CA . GLY B 1 152 ? 0.065 22.578 4.52 1 98 152 GLY B CA 1
ATOM 2744 C C . GLY B 1 152 ? 0.876 21.844 3.479 1 98 152 GLY B C 1
ATOM 2745 O O . GLY B 1 152 ? 1.794 21.094 3.818 1 98 152 GLY B O 1
ATOM 2746 N N . GLY B 1 153 ? 0.564 22.016 2.309 1 98.38 153 GLY B N 1
ATOM 2747 C CA . GLY B 1 153 ? 1.236 21.469 1.144 1 98.38 153 GLY B CA 1
ATOM 2748 C C . GLY B 1 153 ? 1.022 22.297 -0.113 1 98.38 153 GLY B C 1
ATOM 2749 O O . GLY B 1 153 ? 0.58 23.438 -0.042 1 98.38 153 GLY B O 1
ATOM 2750 N N . GLU B 1 154 ? 1.418 21.641 -1.216 1 97.81 154 GLU B N 1
ATOM 2751 C CA . GLU B 1 154 ? 1.324 22.328 -2.498 1 97.81 154 GLU B CA 1
ATOM 2752 C C . GLU B 1 154 ? 0.594 21.469 -3.533 1 97.81 154 GLU B C 1
ATOM 2754 O O . GLU B 1 154 ? 0.896 20.297 -3.695 1 97.81 154 GLU B O 1
ATOM 2759 N N . VAL B 1 155 ? -0.391 22.062 -4.168 1 98.06 155 VAL B N 1
ATOM 2760 C CA . VAL B 1 155 ? -0.965 21.453 -5.359 1 98.06 155 VAL B CA 1
ATOM 2761 C C . VAL B 1 155 ? -0.101 21.781 -6.578 1 98.06 155 VAL B C 1
ATOM 2763 O O . VAL B 1 155 ? 0.242 22.938 -6.809 1 98.06 155 VAL B O 1
ATOM 2766 N N . ALA B 1 156 ? 0.318 20.75 -7.266 1 97.56 156 ALA B N 1
ATOM 2767 C CA . ALA B 1 156 ? 1.202 20.922 -8.414 1 97.56 156 ALA B CA 1
ATOM 2768 C C . ALA B 1 156 ? 0.75 20.062 -9.594 1 97.56 156 ALA B C 1
ATOM 2770 O O . ALA B 1 156 ? -0.035 19.141 -9.422 1 97.56 156 ALA B O 1
ATOM 2771 N N . GLN B 1 157 ? 1.244 20.438 -10.758 1 95.31 157 GLN B N 1
ATOM 2772 C CA . GLN B 1 157 ? 1.027 19.578 -11.906 1 95.31 157 GLN B CA 1
ATOM 2773 C C . GLN B 1 157 ? 1.915 18.328 -11.844 1 95.31 157 GLN B C 1
ATOM 2775 O O . GLN B 1 157 ? 3.086 18.422 -11.469 1 95.31 157 GLN B O 1
ATOM 2780 N N . MET B 1 158 ? 1.291 17.172 -12.023 1 89.75 158 MET B N 1
ATOM 2781 C CA . MET B 1 158 ? 2.086 15.953 -12.055 1 89.75 158 MET B CA 1
ATOM 2782 C C . MET B 1 158 ? 3.143 16.016 -13.156 1 89.75 158 MET B C 1
ATOM 2784 O O . MET B 1 158 ? 2.83 16.344 -14.305 1 89.75 158 MET B O 1
ATOM 2788 N N . GLU B 1 159 ? 4.387 15.953 -12.727 1 68.94 159 GLU B N 1
ATOM 2789 C CA . GLU B 1 159 ? 5.473 15.969 -13.703 1 68.94 159 GLU B CA 1
ATOM 2790 C C . GLU B 1 159 ? 5.508 14.672 -14.508 1 68.94 159 GLU B C 1
ATOM 2792 O O . GLU B 1 159 ? 5.32 13.586 -13.945 1 68.94 159 GLU B O 1
ATOM 2797 N N . GLY B 1 160 ? 5.516 14.641 -15.812 1 58.97 160 GLY B N 1
ATOM 2798 C CA . GLY B 1 160 ? 5.473 13.523 -16.734 1 58.97 160 GLY B CA 1
ATOM 2799 C C . GLY B 1 160 ? 4.074 13.211 -17.234 1 58.97 160 GLY B C 1
ATOM 2800 O O . GLY B 1 160 ? 3.883 12.297 -18.031 1 58.97 160 GLY B O 1
ATOM 2801 N N . GLY B 1 161 ? 2.984 13.648 -16.516 1 42.91 161 GLY B N 1
ATOM 2802 C CA . GLY B 1 161 ? 1.69 13.633 -17.188 1 42.91 161 GLY B CA 1
ATOM 2803 C C . GLY B 1 161 ? 1.646 14.508 -18.422 1 42.91 161 GLY B C 1
ATOM 2804 O O . GLY B 1 161 ? 0.567 14.898 -18.875 1 42.91 161 GLY B O 1
ATOM 2805 N N . GLN B 1 162 ? 2.457 15.359 -18.75 1 33.12 162 GLN B N 1
ATOM 2806 C CA . GLN B 1 162 ? 2.404 15.945 -20.078 1 33.12 162 GLN B CA 1
ATOM 2807 C C . GLN B 1 162 ? 2.1 14.891 -21.141 1 33.12 162 GLN B C 1
ATOM 2809 O O . GLN B 1 162 ? 2.756 13.844 -21.188 1 33.12 162 GLN B O 1
ATOM 2814 N N . GLY B 1 163 ? 0.872 14.727 -21.75 1 32.16 163 GLY B N 1
ATOM 2815 C CA . GLY B 1 163 ? 1.025 14.531 -23.188 1 32.16 163 GLY B CA 1
ATOM 2816 C C . GLY B 1 163 ? 2.283 15.172 -23.75 1 32.16 163 GLY B C 1
ATOM 2817 O O . GLY B 1 163 ? 2.428 16.391 -23.719 1 32.16 163 GLY B O 1
ATOM 2818 N N . THR B 1 164 ? 3.314 14.703 -23.438 1 31.55 164 THR B N 1
ATOM 2819 C CA . THR B 1 164 ? 4.453 15.117 -24.25 1 31.55 164 THR B CA 1
ATOM 2820 C C . THR B 1 164 ? 4.023 15.391 -25.688 1 31.55 164 THR B C 1
ATOM 2822 O O . THR B 1 164 ? 3.658 14.469 -26.422 1 31.55 164 THR B O 1
ATOM 2825 N N . GLN B 1 165 ? 3.062 16.25 -25.938 1 25.48 165 GLN B N 1
ATOM 2826 C CA . GLN B 1 165 ? 3.324 16.875 -27.234 1 25.48 165 GLN B CA 1
ATOM 2827 C C . GLN B 1 165 ? 4.82 17.094 -27.438 1 25.48 165 GLN B C 1
ATOM 2829 O O . GLN B 1 165 ? 5.461 17.812 -26.672 1 25.48 165 GLN B O 1
ATOM 2834 N N . ILE B 1 166 ? 5.445 15.914 -27.766 1 26.89 166 ILE B N 1
ATOM 2835 C CA . ILE B 1 166 ? 6.684 16.094 -28.516 1 26.89 166 ILE B CA 1
ATOM 2836 C C . ILE B 1 166 ? 6.613 17.391 -29.328 1 26.89 166 ILE B C 1
ATOM 2838 O O . ILE B 1 166 ? 5.781 17.531 -30.219 1 26.89 166 ILE B O 1
ATOM 2842 N N . SER B 1 167 ? 6.48 18.406 -28.578 1 27.06 167 SER B N 1
ATOM 2843 C CA . SER B 1 167 ? 6.762 19.516 -29.484 1 27.06 167 SER B CA 1
ATOM 2844 C C . SER B 1 167 ? 7.832 19.141 -30.5 1 27.06 167 SER B C 1
ATOM 2846 O O . SER B 1 167 ? 8.844 18.531 -30.156 1 27.06 167 SER B O 1
ATOM 2848 N N . PRO B 1 168 ? 7.375 18.953 -31.703 1 25.56 168 PRO B N 1
ATOM 2849 C CA . PRO B 1 168 ? 8.422 18.766 -32.719 1 25.56 168 PRO B CA 1
ATOM 2850 C C . PRO B 1 168 ? 9.719 19.5 -32.344 1 25.56 168 PRO B C 1
ATOM 2852 O O . PRO B 1 168 ? 9.688 20.594 -31.812 1 25.56 168 PRO B O 1
ATOM 2855 N N . GLY B 1 169 ? 10.555 18.672 -31.688 1 24.2 169 GLY B N 1
ATOM 2856 C CA . GLY B 1 169 ? 11.914 19.156 -31.562 1 24.2 169 GLY B CA 1
ATOM 2857 C C . GLY B 1 169 ? 12.258 20.25 -32.562 1 24.2 169 GLY B C 1
ATOM 2858 O O . GLY B 1 169 ? 11.93 20.141 -33.75 1 24.2 169 GLY B O 1
ATOM 2859 N N . SER B 1 170 ? 11.969 21.422 -32.125 1 25.08 170 SER B N 1
ATOM 2860 C CA . SER B 1 170 ? 12.539 22.562 -32.812 1 25.08 170 SER B CA 1
ATOM 2861 C C . SER B 1 170 ? 13.891 22.219 -33.438 1 25.08 170 SER B C 1
ATOM 2863 O O . SER B 1 170 ? 14.789 21.75 -32.75 1 25.08 170 SER B O 1
ATOM 2865 N N . SER B 1 171 ? 13.773 21.641 -34.688 1 24.25 171 SER B N 1
ATOM 2866 C CA . SER B 1 171 ? 14.898 21.5 -35.594 1 24.25 171 SER B CA 1
ATOM 2867 C C . SER B 1 171 ? 15.938 22.609 -35.344 1 24.25 171 SER B C 1
ATOM 2869 O O . SER B 1 171 ? 15.641 23.781 -35.5 1 24.25 171 SER B O 1
ATOM 2871 N N . THR B 1 172 ? 16.578 22.453 -34.281 1 25.55 172 THR B N 1
ATOM 2872 C CA . THR B 1 172 ? 17.734 23.328 -34.188 1 25.55 172 THR B CA 1
ATOM 2873 C C . THR B 1 172 ? 18.422 23.422 -35.562 1 25.55 172 THR B C 1
ATOM 2875 O O . THR B 1 172 ? 18.875 22.422 -36.094 1 25.55 172 THR B O 1
ATOM 2878 N N . SER B 1 173 ? 17.797 24.234 -36.438 1 24.38 173 SER B N 1
ATOM 2879 C CA . SER B 1 173 ? 18.469 24.672 -37.656 1 24.38 173 SER B CA 1
ATOM 2880 C C . SER B 1 17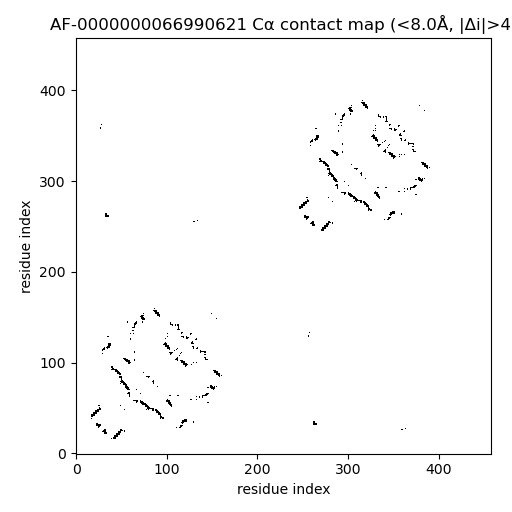3 ? 19.969 24.859 -37.438 1 24.38 173 SER B C 1
ATOM 2882 O O . SER B 1 173 ? 20.375 25.656 -36.562 1 24.38 173 SER B O 1
ATOM 2884 N N . VAL B 1 174 ? 20.625 23.734 -37.406 1 24.83 174 VAL B N 1
ATOM 2885 C CA . VAL B 1 174 ? 22.078 23.797 -37.562 1 24.83 174 VAL B CA 1
ATOM 2886 C C . VAL B 1 174 ? 22.453 24.828 -38.625 1 24.83 174 VAL B C 1
ATOM 2888 O O . VAL B 1 174 ? 22.109 24.672 -39.781 1 24.83 174 VAL B O 1
ATOM 2891 N N . THR B 1 175 ? 22.234 26.125 -38.219 1 25.56 175 THR B N 1
ATOM 2892 C CA . THR B 1 175 ? 22.781 27.172 -39.062 1 25.56 175 THR B CA 1
ATOM 2893 C C . THR B 1 175 ? 24.172 26.781 -39.562 1 25.56 175 THR B C 1
ATOM 2895 O O . THR B 1 175 ? 25.094 26.594 -38.75 1 25.56 175 THR B O 1
ATOM 2898 N N . THR B 1 176 ? 24.141 25.844 -40.5 1 22.84 176 THR B N 1
ATOM 2899 C CA . THR B 1 176 ? 25.328 25.562 -41.312 1 22.84 176 THR B CA 1
ATOM 2900 C C . THR B 1 176 ? 26.109 26.844 -41.562 1 22.84 176 THR B C 1
ATOM 2902 O O . THR B 1 176 ? 25.594 27.781 -42.188 1 22.84 176 THR B O 1
ATOM 2905 N N . LEU B 1 177 ? 26.906 27.109 -40.562 1 23.08 177 LEU B N 1
ATOM 2906 C CA . LEU B 1 177 ? 27.891 28.141 -40.844 1 23.08 177 LEU B CA 1
ATOM 2907 C C . LEU B 1 177 ? 28.516 27.953 -42.219 1 23.08 177 LEU B C 1
ATOM 2909 O O . LEU B 1 177 ? 29.25 26.984 -42.438 1 23.08 177 LEU B O 1
ATOM 2913 N N . THR B 1 178 ? 27.609 28.125 -43.25 1 20.92 178 THR B N 1
ATOM 2914 C CA . THR B 1 178 ? 28.234 28.125 -44.562 1 20.92 178 THR B CA 1
ATOM 2915 C C . THR B 1 178 ? 29.484 28.984 -44.562 1 20.92 178 THR B C 1
ATOM 2917 O O . THR B 1 178 ? 29.438 30.156 -44.219 1 20.92 178 THR B O 1
ATOM 2920 N N . THR B 1 179 ? 30.547 28.266 -44.406 1 23.2 179 THR B N 1
ATOM 2921 C CA . THR B 1 179 ? 31.859 28.828 -44.656 1 23.2 179 THR B CA 1
ATOM 2922 C C . THR B 1 179 ? 31.906 29.547 -46 1 23.2 179 THR B C 1
ATOM 2924 O O . THR B 1 179 ? 32.969 29.781 -46.562 1 23.2 179 THR B O 1
ATOM 2927 N N . GLY B 1 180 ? 30.656 30.25 -46.344 1 18.58 180 GLY B N 1
ATOM 2928 C CA . GLY B 1 180 ? 30.859 30.812 -47.688 1 18.58 180 GLY B CA 1
ATOM 2929 C C . GLY B 1 180 ? 32.219 31.5 -47.812 1 18.58 180 GLY B C 1
ATOM 2930 O O . GLY B 1 180 ? 32.781 31.984 -46.844 1 18.58 180 GLY B O 1
ATOM 2931 N N . GLY B 1 181 ? 32.844 31.156 -48.938 1 19.39 181 GLY B N 1
ATOM 2932 C CA . GLY B 1 181 ? 34.125 31.516 -49.531 1 19.39 181 GLY B CA 1
ATOM 2933 C C . GLY B 1 181 ? 34.281 33 -49.75 1 19.39 181 GLY B C 1
ATOM 2934 O O . GLY B 1 181 ? 35.406 33.531 -49.688 1 19.39 181 GLY B O 1
ATOM 2935 N N . PRO B 1 182 ? 33.062 33.656 -50.438 1 18.48 182 PRO B N 1
ATOM 2936 C CA . PRO B 1 182 ? 33.719 34.344 -51.531 1 18.48 182 PRO B CA 1
ATOM 2937 C C . PRO B 1 182 ? 34.844 35.281 -51.062 1 18.48 182 PRO B C 1
ATOM 2939 O O . PRO B 1 182 ? 35.031 35.469 -49.875 1 18.48 182 PRO B O 1
ATOM 2942 N N . GLY B 1 183 ? 34.844 36.375 -51.906 1 17.89 183 GLY B N 1
ATOM 2943 C CA . GLY B 1 183 ? 35.625 37.156 -52.875 1 17.89 183 GLY B CA 1
ATOM 2944 C C . GLY B 1 183 ? 36.406 38.281 -52.25 1 17.89 183 GLY B C 1
ATOM 2945 O O . GLY B 1 183 ? 36.281 38.531 -51.062 1 17.89 183 GLY B O 1
ATOM 2946 N N . GLU B 1 184 ? 36 39.531 -52.906 1 17.58 184 GLU B N 1
ATOM 2947 C CA . GLU B 1 184 ? 36.938 40.531 -53.438 1 17.58 184 GLU B CA 1
ATOM 2948 C C . GLU B 1 184 ? 37.594 41.344 -52.344 1 17.58 184 GLU B C 1
ATOM 2950 O O . GLU B 1 184 ? 37.188 41.25 -51.188 1 17.58 184 GLU B O 1
ATOM 2955 N N . THR B 1 185 ? 37.375 42.688 -52.594 1 17.81 185 THR B N 1
ATOM 2956 C CA . THR B 1 185 ? 38.25 43.688 -53.125 1 17.81 185 THR B CA 1
ATOM 2957 C C . THR B 1 185 ? 39 44.406 -52 1 17.81 185 THR B C 1
ATOM 2959 O O . THR B 1 185 ? 38.562 44.375 -50.844 1 17.81 185 THR B O 1
ATOM 2962 N N . SER B 1 186 ? 39.281 45.719 -52.375 1 16.98 186 SER B N 1
ATOM 2963 C CA . SER B 1 186 ? 40.312 46.719 -52.625 1 16.98 186 SER B CA 1
ATOM 2964 C C . SER B 1 186 ? 40.5 47.625 -51.406 1 16.98 186 SER B C 1
ATOM 2966 O O . SER B 1 186 ? 39.719 47.594 -50.469 1 16.98 186 SER B O 1
ATOM 2968 N N . SER B 1 187 ? 40.219 48.906 -51.688 1 17.3 187 SER B N 1
ATOM 2969 C CA . SER B 1 187 ? 41.188 50 -51.719 1 17.3 187 SER B CA 1
ATOM 2970 C C . SER B 1 187 ? 41.406 50.594 -50.312 1 17.3 187 SER B C 1
ATOM 2972 O O . SER B 1 187 ? 40.594 50.375 -49.406 1 17.3 187 SER B O 1
ATOM 2974 N N . THR B 1 188 ? 41.75 51.875 -50.406 1 17.7 188 THR B N 1
ATOM 2975 C CA . THR B 1 188 ? 42.781 52.844 -50.094 1 17.7 188 THR B CA 1
ATOM 2976 C C . THR B 1 188 ? 42.5 53.531 -48.781 1 17.7 188 THR B C 1
ATOM 2978 O O . THR B 1 188 ? 41.469 53.281 -48.156 1 17.7 188 THR B O 1
ATOM 2981 N N . THR B 1 189 ? 42.469 54.906 -48.906 1 16.62 189 THR B N 1
ATOM 2982 C CA . THR B 1 189 ? 43.438 55.844 -48.375 1 16.62 189 THR B CA 1
ATOM 2983 C C . THR B 1 189 ? 43 56.344 -47 1 16.62 189 THR B C 1
ATOM 2985 O O . THR B 1 189 ? 43.781 56.344 -46.031 1 16.62 189 THR B O 1
ATOM 2988 N N . THR B 1 190 ? 42.281 57.5 -47.031 1 16.48 190 THR B N 1
ATOM 2989 C CA . THR B 1 190 ? 42.812 58.812 -46.688 1 16.48 190 THR B CA 1
ATOM 2990 C C . THR B 1 190 ? 42.562 59.125 -45.219 1 16.48 190 THR B C 1
ATOM 2992 O O . THR B 1 190 ? 43.5 59.469 -44.469 1 16.48 190 THR B O 1
ATOM 2995 N N . GLY B 1 191 ? 41.719 60.125 -45.062 1 16.25 191 GLY B N 1
ATOM 2996 C CA . GLY B 1 191 ? 42.031 61.438 -44.5 1 16.25 191 GLY B CA 1
ATOM 2997 C C . GLY B 1 191 ? 41.938 61.469 -43 1 16.25 191 GLY B C 1
ATOM 2998 O O . GLY B 1 191 ? 41.469 60.531 -42.375 1 16.25 191 GLY B O 1
ATOM 2999 N N . THR B 1 192 ? 41.531 62.656 -42.562 1 16.61 192 THR B N 1
ATOM 3000 C CA . THR B 1 192 ? 42.031 63.812 -41.844 1 16.61 192 THR B CA 1
ATOM 3001 C C . THR B 1 192 ? 41.656 63.75 -40.375 1 16.61 192 THR B C 1
ATOM 3003 O O . THR B 1 192 ? 42.531 63.938 -39.5 1 16.61 192 THR B O 1
ATOM 3006 N N . GLU B 1 193 ? 40.562 64.312 -40.031 1 16.11 193 GLU B N 1
ATOM 3007 C CA . GLU B 1 193 ? 40.625 65.562 -39.281 1 16.11 193 GLU B CA 1
ATOM 3008 C C . GLU B 1 193 ? 40.656 65.312 -37.781 1 16.11 193 GLU B C 1
ATOM 3010 O O . GLU B 1 193 ? 40.312 64.188 -37.344 1 16.11 193 GLU B O 1
ATOM 3015 N N . THR B 1 194 ? 40.469 66.5 -36.969 1 16.25 194 THR B N 1
ATOM 3016 C CA . THR B 1 194 ? 41 67.438 -36.031 1 16.25 194 THR B CA 1
ATOM 3017 C C . THR B 1 194 ? 40.5 67.125 -34.625 1 16.25 194 THR B C 1
ATOM 3019 O O . THR B 1 194 ? 41.281 67.188 -33.656 1 16.25 194 THR B O 1
ATOM 3022 N N . GLY B 1 195 ? 39.188 67.125 -34.375 1 15.28 195 GLY B N 1
ATOM 3023 C CA . GLY B 1 195 ? 38.844 68.188 -33.406 1 15.28 195 GLY B CA 1
ATOM 3024 C C . GLY B 1 195 ? 39.094 67.812 -31.969 1 15.28 195 GLY B C 1
ATOM 3025 O O . GLY B 1 195 ? 39.062 66.625 -31.625 1 15.28 195 GLY B O 1
ATOM 3026 N N . THR B 1 196 ? 39.594 68.75 -31.031 1 15.73 196 THR B N 1
ATOM 3027 C CA . THR B 1 196 ? 40.312 69.25 -29.844 1 15.73 196 THR B CA 1
ATOM 3028 C C . THR B 1 196 ? 39.562 68.875 -28.562 1 15.73 196 THR B C 1
ATOM 3030 O O . THR B 1 196 ? 40.188 68.5 -27.562 1 15.73 196 THR B O 1
ATOM 3033 N N . ALA B 1 197 ? 38.188 69.062 -28.5 1 14.75 197 ALA B N 1
ATOM 3034 C CA . ALA B 1 197 ? 37.812 70 -27.5 1 14.75 197 ALA B CA 1
ATOM 3035 C C . ALA B 1 197 ? 38.188 69.562 -26.094 1 14.75 197 ALA B C 1
ATOM 3037 O O . ALA B 1 197 ? 38.375 68.375 -25.859 1 14.75 197 ALA B O 1
ATOM 3038 N N . ALA B 1 198 ? 37.375 70.062 -25.125 1 15.05 198 ALA B N 1
ATOM 3039 C CA . ALA B 1 198 ? 37.469 70.938 -23.953 1 15.05 198 ALA B CA 1
ATOM 3040 C C . ALA B 1 198 ? 37.594 70.125 -22.672 1 15.05 198 ALA B C 1
ATOM 3042 O O . ALA B 1 198 ? 36.875 69.125 -22.5 1 15.05 198 ALA B O 1
ATOM 3043 N N . ALA B 1 199 ? 38.656 70.375 -21.75 1 16.28 199 ALA B N 1
ATOM 3044 C CA . ALA B 1 199 ? 39.375 70.188 -20.5 1 16.28 199 ALA B CA 1
ATOM 3045 C C . ALA B 1 199 ? 38.5 70.5 -19.297 1 16.28 199 ALA B C 1
ATOM 3047 O O . ALA B 1 199 ? 38.812 70.062 -18.172 1 16.28 199 ALA B O 1
ATOM 3048 N N . THR B 1 200 ? 37.5 71.438 -19.281 1 15.02 200 THR B N 1
ATOM 3049 C CA . THR B 1 200 ? 37.625 72.375 -18.188 1 15.02 200 THR B CA 1
ATOM 3050 C C . THR B 1 200 ? 37.375 71.688 -16.844 1 15.02 200 THR B C 1
ATOM 3052 O O . THR B 1 200 ? 36.875 70.562 -16.812 1 15.02 200 THR B O 1
ATOM 3055 N N . GLY B 1 201 ? 36.562 72.312 -15.953 1 14.86 201 GLY B N 1
ATOM 3056 C CA . GLY B 1 201 ? 36.812 73.188 -14.805 1 14.86 201 GLY B CA 1
ATOM 3057 C C . GLY B 1 201 ? 36.625 72.5 -13.477 1 14.86 201 GLY B C 1
ATOM 3058 O O . GLY B 1 201 ? 37.594 72.312 -12.734 1 14.86 201 GLY B O 1
ATOM 3059 N N . THR B 1 202 ? 35.562 72.688 -12.688 1 15.6 202 THR B N 1
ATOM 3060 C CA . THR B 1 202 ? 35.656 73.5 -11.445 1 15.6 202 THR B CA 1
ATOM 3061 C C . THR B 1 202 ? 35.875 72.562 -10.258 1 15.6 202 THR B C 1
ATOM 3063 O O . THR B 1 202 ? 35.625 71.375 -10.336 1 15.6 202 THR B O 1
ATOM 3066 N N . PRO B 1 203 ? 35.188 72.812 -9.141 1 15.98 203 PRO B N 1
ATOM 3067 C CA . PRO B 1 203 ? 35.688 73.438 -7.902 1 15.98 203 PRO B CA 1
ATOM 3068 C C . PRO B 1 203 ? 36 72.438 -6.812 1 15.98 203 PRO B C 1
ATOM 3070 O O . PRO B 1 203 ? 35.562 71.25 -6.922 1 15.98 203 PRO B O 1
ATOM 3073 N N . GLN B 1 204 ? 36.188 72.938 -5.52 1 15.13 204 GLN B N 1
ATOM 3074 C CA . GLN B 1 204 ? 37 73.062 -4.328 1 15.13 204 GLN B CA 1
ATOM 3075 C C . GLN B 1 204 ? 36.469 72.25 -3.184 1 15.13 204 GLN B C 1
ATOM 3077 O O . GLN B 1 204 ? 37.281 71.625 -2.447 1 15.13 204 GLN B O 1
ATOM 3082 N N . THR B 1 205 ? 35.156 72.062 -2.859 1 16.27 205 THR B N 1
ATOM 3083 C CA . THR B 1 205 ? 35.031 72.5 -1.469 1 16.27 205 THR B CA 1
ATOM 3084 C C . THR B 1 205 ? 35.562 71.438 -0.529 1 16.27 205 THR B C 1
ATOM 3086 O O . THR B 1 205 ? 35.562 70.25 -0.865 1 16.27 205 THR B O 1
ATOM 3089 N N . SER B 1 206 ? 36.094 71.875 0.712 1 15.51 206 SER B N 1
ATOM 3090 C CA . SER B 1 206 ? 37.031 71.75 1.822 1 15.51 206 SER B CA 1
ATOM 3091 C C . SER B 1 206 ? 36.531 70.75 2.867 1 15.51 206 SER B C 1
ATOM 3093 O O . SER B 1 206 ? 37.312 70.188 3.641 1 15.51 206 SER B O 1
ATOM 3095 N N . ASN B 1 207 ? 35.219 70.5 3.039 1 16.3 207 ASN B N 1
ATOM 3096 C CA . ASN B 1 207 ? 35 70.625 4.473 1 16.3 207 ASN B CA 1
ATOM 3097 C C . ASN B 1 207 ? 35.625 69.5 5.277 1 16.3 207 ASN B C 1
ATOM 3099 O O . ASN B 1 207 ? 35.344 68.312 5.031 1 16.3 207 ASN B O 1
ATOM 3103 N N . GLY B 1 208 ? 36.75 69.75 5.965 1 16.3 208 GLY B N 1
ATOM 3104 C CA . GLY B 1 208 ? 37.75 69.062 6.809 1 16.3 208 GLY B CA 1
ATOM 3105 C C . GLY B 1 208 ? 37.125 68.375 7.992 1 16.3 208 GLY B C 1
ATOM 3106 O O . GLY B 1 208 ? 37.531 67.188 8.297 1 16.3 208 GLY B O 1
ATOM 3107 N N . ALA B 1 209 ? 36.438 69.062 8.945 1 16.84 209 ALA B N 1
ATOM 3108 C CA . ALA B 1 209 ? 37.156 69.125 10.219 1 16.84 209 ALA B CA 1
ATOM 3109 C C . ALA B 1 209 ? 37.031 67.812 10.977 1 16.84 209 ALA B C 1
ATOM 3111 O O . ALA B 1 209 ? 36.281 66.938 10.586 1 16.84 209 ALA B O 1
ATOM 3112 N N . ASP B 1 210 ? 36.625 68 12.312 1 16.53 210 ASP B N 1
ATOM 3113 C CA . ASP B 1 210 ? 37.312 67.938 13.602 1 16.53 210 ASP B CA 1
ATOM 3114 C C . ASP B 1 210 ? 37.031 66.562 14.289 1 16.53 210 ASP B C 1
ATOM 3116 O O . ASP B 1 210 ? 36.062 65.875 13.992 1 16.53 210 ASP B O 1
ATOM 3120 N N . VAL B 1 211 ? 37.656 66.375 15.555 1 17.03 211 VAL B N 1
ATOM 3121 C CA . VAL B 1 211 ? 38.5 65.562 16.422 1 17.03 211 VAL B CA 1
ATOM 3122 C C . VAL B 1 211 ? 37.656 64.75 17.359 1 17.03 211 VAL B C 1
ATOM 3124 O O . VAL B 1 211 ? 37.906 63.531 17.516 1 17.03 211 VAL B O 1
ATOM 3127 N N . VAL B 1 212 ? 36.781 65.375 18.359 1 16.47 212 VAL B N 1
ATOM 3128 C CA . VAL B 1 212 ? 37.219 65.312 19.75 1 16.47 212 VAL B CA 1
ATOM 3129 C C . VAL B 1 212 ? 36.812 63.969 20.359 1 16.47 212 VAL B C 1
ATOM 3131 O O . VAL B 1 212 ? 35.906 63.312 19.859 1 16.47 212 VAL B O 1
ATOM 3134 N N . ALA B 1 213 ? 36.656 63.906 21.859 1 17.91 213 ALA B N 1
ATOM 3135 C CA . ALA B 1 213 ? 37.281 63.406 23.078 1 17.91 213 ALA B CA 1
ATOM 3136 C C . ALA B 1 213 ? 36.469 62.281 23.703 1 17.91 213 ALA B C 1
ATOM 3138 O O . ALA B 1 213 ? 36.969 61.156 23.828 1 17.91 213 ALA B O 1
ATOM 3139 N N . ALA B 1 214 ? 35.875 62.469 25.031 1 17.83 214 ALA B N 1
ATOM 3140 C CA . ALA B 1 214 ? 36.375 62.031 26.328 1 17.83 214 ALA B CA 1
ATOM 3141 C C . ALA B 1 214 ? 35.562 60.875 26.875 1 17.83 214 ALA B C 1
ATOM 3143 O O . ALA B 1 214 ? 36.125 59.844 27.297 1 17.83 214 ALA B O 1
ATOM 3144 N N . PRO B 1 215 ? 34.031 60.938 27.266 1 18.62 215 PRO B N 1
ATOM 3145 C CA . PRO B 1 215 ? 33.875 60.906 28.719 1 18.62 215 PRO B CA 1
ATOM 3146 C C . PRO B 1 215 ? 33.875 59.469 29.281 1 18.62 215 PRO B C 1
ATOM 3148 O O . PRO B 1 2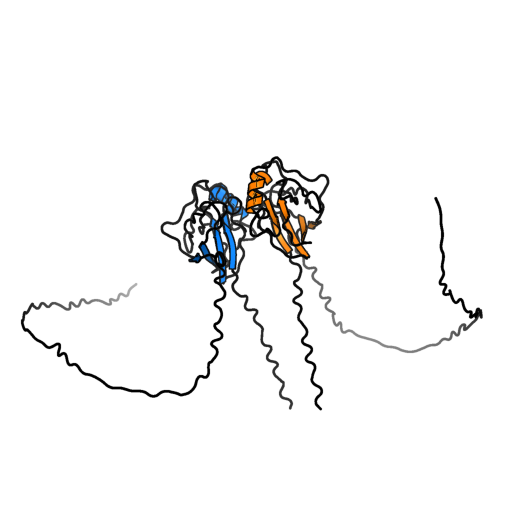15 ? 33.5 58.531 28.562 1 18.62 215 PRO B O 1
ATOM 3151 N N . ALA B 1 216 ? 34.375 59.188 30.609 1 20.52 216 ALA B N 1
ATOM 3152 C CA . ALA B 1 216 ? 34.844 58.344 31.703 1 20.52 216 ALA B CA 1
ATOM 3153 C C . ALA B 1 216 ? 33.688 57.656 32.406 1 20.52 216 ALA B C 1
ATOM 3155 O O . ALA B 1 216 ? 33.875 56.969 33.406 1 20.52 216 ALA B O 1
ATOM 3156 N N . VAL B 1 217 ? 32.562 57.219 31.906 1 19.2 217 VAL B N 1
ATOM 3157 C CA . VAL B 1 217 ? 31.531 57.031 32.906 1 19.2 217 VAL B CA 1
ATOM 3158 C C . VAL B 1 217 ? 32.031 56.062 34 1 19.2 217 VAL B C 1
ATOM 3160 O O . VAL B 1 217 ? 32.438 54.938 33.688 1 19.2 217 VAL B O 1
ATOM 3163 N N . ARG B 1 218 ? 32.219 56.531 35.375 1 17.84 218 ARG B N 1
ATOM 3164 C CA . ARG B 1 218 ? 32.656 56.281 36.75 1 17.84 218 ARG B CA 1
ATOM 3165 C C . ARG B 1 218 ? 31.875 55.094 37.344 1 17.84 218 ARG B C 1
ATOM 3167 O O . ARG B 1 218 ? 30.797 54.75 36.844 1 17.84 218 ARG B O 1
ATOM 3174 N N . LEU B 1 219 ? 32.219 54.781 38.75 1 18.52 219 LEU B N 1
ATOM 3175 C CA . LEU B 1 219 ? 32.688 53.844 39.781 1 18.52 219 LEU B CA 1
ATOM 3176 C C . LEU B 1 219 ? 31.516 53.406 40.656 1 18.52 219 LEU B C 1
ATOM 3178 O O . LEU B 1 219 ? 31.391 52.219 40.938 1 18.52 219 LEU B O 1
ATOM 3182 N N . LEU B 1 220 ? 30.609 54.25 41.438 1 18.28 220 LEU B N 1
ATOM 3183 C CA . LEU B 1 220 ? 30.703 54.219 42.906 1 18.28 220 LEU B CA 1
ATOM 3184 C C . LEU B 1 220 ? 29.891 53.094 43.5 1 18.28 220 LEU B C 1
ATOM 3186 O O . LEU B 1 220 ? 28.922 52.625 42.875 1 18.28 220 LEU B O 1
ATOM 3190 N N . VAL B 1 221 ? 30.016 52.781 45.031 1 20.8 221 VAL B N 1
ATOM 3191 C CA . VAL B 1 221 ? 30.266 52 46.25 1 20.8 221 VAL B CA 1
ATOM 3192 C C . VAL B 1 221 ? 28.953 51.781 47 1 20.8 221 VAL B C 1
ATOM 3194 O O . VAL B 1 221 ? 28.672 50.656 47.438 1 20.8 221 VAL B O 1
ATOM 3197 N N . ALA B 1 222 ? 28.125 52.75 47.719 1 19.73 222 ALA B N 1
ATOM 3198 C CA . ALA B 1 222 ? 28.047 52.812 49.188 1 19.73 222 ALA B CA 1
ATOM 3199 C C . ALA B 1 222 ? 27.016 51.844 49.719 1 19.73 222 ALA B C 1
ATOM 3201 O O . ALA B 1 222 ? 26.172 51.344 48.969 1 19.73 222 ALA B O 1
ATOM 3202 N N . ALA B 1 223 ? 26.344 52.219 51.094 1 20.42 223 ALA B N 1
ATOM 3203 C CA . ALA B 1 223 ? 26.25 52.031 52.531 1 20.42 223 ALA B CA 1
ATOM 3204 C C . ALA B 1 223 ? 24.906 51.375 52.906 1 20.42 223 ALA B C 1
ATOM 3206 O O . ALA B 1 223 ? 24.891 50.406 53.625 1 20.42 223 ALA B O 1
ATOM 3207 N N . ALA B 1 224 ? 23.828 52.188 53.438 1 21.3 224 ALA B N 1
ATOM 3208 C CA . ALA B 1 224 ? 23.359 52.375 54.812 1 21.3 224 ALA B CA 1
ATOM 3209 C C . ALA B 1 224 ? 22.359 51.312 55.188 1 21.3 224 ALA B C 1
ATOM 3211 O O . ALA B 1 224 ? 21.781 50.656 54.312 1 21.3 224 ALA B O 1
ATOM 3212 N N . ALA B 1 225 ? 21.547 51.562 56.531 1 20.31 225 ALA B N 1
ATOM 3213 C CA . ALA B 1 225 ? 21.172 51.406 57.938 1 20.31 225 ALA B CA 1
ATOM 3214 C C . ALA B 1 225 ? 19.797 50.75 58.062 1 20.31 225 ALA B C 1
ATOM 3216 O O . ALA B 1 225 ? 19.656 49.75 58.781 1 20.31 225 ALA B O 1
ATOM 3217 N N . ALA B 1 226 ? 18.703 51.688 58.562 1 19.5 226 ALA B N 1
ATOM 3218 C CA . ALA B 1 226 ? 17.938 51.875 59.812 1 19.5 226 ALA B CA 1
ATOM 3219 C C . ALA B 1 226 ? 16.797 50.875 59.906 1 19.5 226 ALA B C 1
ATOM 3221 O O . ALA B 1 226 ? 16.406 50.281 58.875 1 19.5 226 ALA B O 1
ATOM 3222 N N . VAL B 1 227 ? 15.617 51.438 60.656 1 22.03 227 VAL B N 1
ATOM 3223 C CA . VAL B 1 227 ? 14.922 51.438 61.938 1 22.03 227 VAL B CA 1
ATOM 3224 C C . VAL B 1 227 ? 13.664 50.594 61.844 1 22.03 227 VAL B C 1
ATOM 3226 O O . VAL B 1 227 ? 13.453 49.656 62.656 1 22.03 227 VAL B O 1
ATOM 3229 N N . PHE B 1 228 ? 12.391 51.375 62.062 1 23.98 228 PHE B N 1
ATOM 3230 C CA . PHE B 1 228 ? 11.336 51.406 63.062 1 23.98 228 PHE B CA 1
ATOM 3231 C C . PHE B 1 228 ? 10.266 50.375 62.75 1 23.98 228 PHE B C 1
ATOM 3233 O O . PHE B 1 228 ? 9.906 49.562 63.594 1 23.98 228 PHE B O 1
ATOM 3240 N N . VAL B 1 229 ? 8.883 50.906 62.375 1 25.98 229 VAL B N 1
ATOM 3241 C CA . VAL B 1 229 ? 7.625 50.5 62.969 1 25.98 229 VAL B CA 1
ATOM 3242 C C . VAL B 1 229 ? 7.227 49.125 62.406 1 25.98 229 VAL B C 1
ATOM 3244 O O . VAL B 1 229 ? 7.504 48.812 61.25 1 25.98 229 VAL B O 1
#

Radius of gyration: 41.79 Å; Cα contacts (8 Å, |Δi|>4): 778; chains: 2; bounding box: 82×150×133 Å

pLDDT: mean 70.69, std 34.93, range [14.53, 98.94]

Nearest PDB structures (foldseek):
  3bqv-assembly1_A  TM=6.974E-01  e=1.736E-04  Leptolyngbya laminosa
  1pcs-assembly1_A-2  TM=7.530E-01  e=6.416E-04  Synechocystis sp. PCC 6803
  1ov8-assembly1_A  TM=6.563E-01  e=1.736E-04  Chloroflexus aurantiacus
  3cvd-assembly3_C  TM=6.689E-01  e=3.989E-04  Leptolyngbya laminosa
  2aan-assembly1_A  TM=6.676E-01  e=4.767E-04  Chloroflexus aurantiacus

Solvent-accessible surface area (backbone atoms only — not comparable to full-atom values): 28317 Å² total; per-residue (Å²): 132,86,73,79,76,77,76,76,75,75,77,79,72,78,73,79,71,68,46,79,42,74,27,36,35,22,57,63,58,62,33,38,40,42,25,75,37,77,79,49,67,62,16,30,39,37,40,38,35,16,39,56,57,45,34,47,30,29,28,31,86,89,47,43,47,29,62,32,92,67,92,44,34,31,59,44,75,44,78,22,59,81,97,45,66,39,64,47,27,37,33,35,70,34,83,59,77,66,60,43,40,33,27,25,39,36,55,88,75,36,28,24,39,63,44,14,41,33,15,38,36,46,45,96,60,70,69,52,18,51,45,45,43,36,54,47,14,53,73,37,70,80,39,49,66,76,82,79,71,56,37,69,54,43,80,43,70,40,83,79,64,56,77,68,67,71,58,71,74,73,70,74,68,73,71,68,78,67,72,75,75,84,69,89,79,80,81,85,79,83,85,80,87,78,84,65,91,74,92,82,86,91,88,86,92,83,88,77,88,89,84,90,83,92,90,81,89,79,93,84,90,90,82,89,82,96,82,86,132,130,84,74,78,77,78,75,75,77,75,76,78,71,77,74,78,70,68,46,80,44,75,27,37,37,23,57,63,58,62,32,38,40,43,26,76,37,76,79,50,66,60,16,31,39,36,40,38,36,16,39,56,56,45,35,47,30,30,28,31,86,87,48,41,47,30,60,31,92,65,93,44,34,32,59,45,75,44,79,22,58,81,96,44,66,40,60,46,27,39,35,35,70,33,83,60,75,68,60,42,41,33,28,24,40,38,56,89,76,36,29,24,38,64,43,14,42,32,16,38,36,45,45,95,61,69,70,51,18,51,45,45,43,38,55,47,14,53,72,38,71,79,40,50,66,76,79,78,72,57,38,70,53,43,79,41,71,41,83,79,62,57,77,66,66,68,57,72,70,72,70,72,72,71,71,68,75,67,72,72,69,83,80,86,85,81,85,84,82,80,87,80,89,78,89,78,83,85,82,84,81,84,89,77,90,71,92,71,84,90,83,91,89,80,92,70,91,89,86,95,88,94,84,95,90,92,88,83,135

Secondary structure (DSSP, 8-state):
-------------------EEEEEESSSSS-EESSEE---TT-EEEEEE-SSEE--EEB-SSSTTSB-SSS--B---EE--TTS--SEEEEEE----S-EEEE---TTTTTTTTT-EEEES--SSSTTSHHHHHHHHHT--S--PPSSS-BSSEEEEPTT-S-------------------------------------------------------------------/-------------------EEEEEESSSSS-EESSEE---TT-EEEEEE-SSEE--EE--SSSTTS--SSS--B---EE--TTS--SEEEEEE---SS-EEEE---TTTTTTTTT-EEEES--SSSTTSHHHHHHHHHT--S--PPSSS-BSSEEEEPTT-S-------------------------------------------------------------------

Foldseek 3Di:
DPDPPPPPPPPPPPPPDAEEAEWEQQPDHLEIVPQEAEDDARHKYKYKYADAKWKKKWPDLVAALEHDPPLIWIAPMQGDDHPDIGQKIKMAGDHDQDKIKMATQDCPVQSQLVQNIGIYNADPDDSRHSVNSSVNSVPHDHHDHDPDHTDNTDMDGDPPPPPPPVPPPPPPPPPPVPVDDDDDDDDDDDDDDDDDPDDYDDDYDDDDDDDDDDDDDDDDDDDDDDDDD/DPDPPPPPPPPPPVPPDAEEAEWEQQPDHLEIVPQEAEDDARHKYKYKYADAKWKKKWPDLVAALEHDPPLIWIAHIQGDDHPDIGQKIKMAGDHDQDKIKMAIQDCPVQSQLVQNIGIYNADPDDSRHSVNSSVNSVPHDHHDHDPDHTDNTDMDGPPPPPPPPVVPPPPPPPPPPPPDDDDDDDDDDDDDDDDDDDDDDDDDDDDDDDDDDDDDPDDDDDDDDDDDD

Organism: NCBI:txid100816

Sequence (458 aa):
MPTPSNLLLASLSAHVMAAIIPVSVGRAGLNFDPAEIRGHMGDVIEFRFWPRNHSVVAGNFENACQPAEDGGFFSGFFPTAPNTVNNQVFRVAITHNNPVPIYCSQNNGQHCKNGMVAVINPGDSGSHTLNAYHRLAGGAGNATSPSGGPFGGEVAQMEGGQGTQISPGSSTSVTTLTTGGPGETSSTTTGTETGTAAATGTPQTSNGADVVAAPAVRLLVAAAAAVFVMPTPSNLLLASLSAHVMAAIIPVSVGRAGLNFDPAEIRGHMGDVIEFRFWPRNHSVVAGNFENACQPAEDGGFFSGFFPTAPNTVNNQVFRVAITHNNPVPIYCSQNNGQHCKNGMVAVINPGDSGSHTLNAYHRLAGGAGNATSPSGGPFGGEVAQMEGGQGTQISPGSSTSVTTLTTGGPGETSSTTTGTETGTAAATGTPQTSNGADVVAAPAVRLLVAAAAAVFV

InterPro domains:
  IPR008972 Cupredoxin [G3DSA:2.60.40.420] (23-139)
  IPR008972 Cupredoxin [SSF49503] (22-130)
  IPR052953 Serine-rich & Multicopper Oxidase-related [PTHR34883] (13-215)